Protein AF-A0A8J1TJJ0-F1 (afdb_monomer_lite)

pLDDT: mean 78.02, std 20.29, range [25.89, 98.62]

Secondary structure (DSSP, 8-state):
---------------S---HHHHHHHHHHHHHHHHHH----S-SHHHHHHHHHHHTTT--TTHHHHHHHHHHHHTTTTSTTTT-TT---GGGT--HHHHHHTT-TTT-TTHHHHHHHHHHHH---GGG--SGGGGSHHHHHHHHHHHHHTSSSPPPPTT-HHHHHHHHHHHTSTTTSS--HHHHHHHHHS------SS-EEEEE-STT--EEEEE----TT-EEEEEEEGGGTEEEEEEEPP-TTS---SEEEEEEEETTEEEEEESSEEEETTTEEEESSSEEEE-SSEEEEE-SSEEEEEETTTEEEEEEEETTEEEEEEE----S--BSTT-STTSS-SEEEE-SSSEEEEE-TTS-EEEEEEEEPTTS-EEEE--THHHHTT------TTGGGS--

Radius of gyration: 28.46 Å; chains: 1; bounding box: 64×55×102 Å

Structure (mmCIF, N/CA/C/O backbone):
data_AF-A0A8J1TJJ0-F1
#
_entry.id   AF-A0A8J1TJJ0-F1
#
loop_
_atom_site.group_PDB
_atom_site.id
_atom_site.type_symbol
_atom_site.label_atom_id
_atom_site.label_alt_id
_atom_site.label_comp_id
_atom_site.label_asym_id
_atom_site.label_entity_id
_atom_site.label_seq_id
_atom_site.pdbx_PDB_ins_code
_atom_site.Cartn_x
_atom_site.Cartn_y
_atom_site.Cartn_z
_atom_site.occupancy
_atom_site.B_iso_or_equiv
_atom_site.auth_seq_id
_atom_site.auth_comp_id
_atom_site.auth_asym_id
_atom_site.auth_atom_id
_atom_site.pdbx_PDB_model_num
ATOM 1 N N . ARG A 1 1 ? -25.567 -32.190 -68.692 1.00 43.31 1 ARG A N 1
ATOM 2 C CA . ARG A 1 1 ? -25.270 -33.454 -67.970 1.00 43.31 1 ARG A CA 1
ATOM 3 C C . ARG A 1 1 ? -23.900 -33.253 -67.321 1.00 43.31 1 ARG A C 1
ATOM 5 O O . ARG A 1 1 ? -22.945 -33.213 -68.069 1.00 43.31 1 ARG A O 1
ATOM 12 N N . ASN A 1 2 ? -23.691 -32.951 -66.042 1.00 40.91 2 ASN A N 1
ATOM 13 C CA . ASN A 1 2 ? -24.488 -33.032 -64.820 1.00 40.91 2 ASN A CA 1
ATOM 14 C C . ASN A 1 2 ? -24.107 -31.833 -63.928 1.00 40.91 2 ASN A C 1
ATOM 16 O O . ASN A 1 2 ? -22.925 -31.632 -63.678 1.00 40.91 2 ASN A O 1
ATOM 20 N N . TYR A 1 3 ? -25.085 -31.059 -63.454 1.00 39.91 3 TYR A N 1
ATOM 21 C CA . TYR A 1 3 ? -24.884 -30.082 -62.379 1.00 39.91 3 TYR A CA 1
ATOM 22 C C . TYR A 1 3 ? -25.329 -30.736 -61.069 1.00 39.91 3 TYR A C 1
ATOM 24 O O . TYR A 1 3 ? -26.477 -31.164 -60.951 1.00 39.91 3 TYR A O 1
ATOM 32 N N . ILE A 1 4 ? -24.414 -30.848 -60.107 1.00 48.34 4 ILE A N 1
ATOM 33 C CA . ILE A 1 4 ? -24.709 -31.323 -58.752 1.00 48.34 4 ILE A CA 1
ATOM 34 C C . ILE A 1 4 ? -25.354 -30.160 -57.992 1.00 48.34 4 ILE A C 1
ATOM 36 O O . ILE A 1 4 ? -24.719 -29.142 -57.731 1.00 48.34 4 ILE A O 1
ATOM 40 N N . SER A 1 5 ? -26.638 -30.308 -57.669 1.00 48.97 5 SER A N 1
ATOM 41 C CA . SER A 1 5 ? -27.381 -29.402 -56.793 1.00 48.97 5 SER A CA 1
ATOM 42 C C . SER A 1 5 ? -27.066 -29.748 -55.336 1.00 48.97 5 SER A C 1
ATOM 44 O O . SER A 1 5 ? -27.454 -30.809 -54.848 1.00 48.97 5 SER A O 1
ATOM 46 N N . LEU A 1 6 ? -26.355 -28.861 -54.637 1.00 42.78 6 LEU A N 1
ATOM 47 C CA . LEU A 1 6 ? -26.201 -28.925 -53.185 1.00 42.78 6 LEU A CA 1
ATOM 48 C C . LEU A 1 6 ? -27.447 -28.307 -52.538 1.00 42.78 6 LEU A C 1
ATOM 50 O O . LEU A 1 6 ? -27.700 -27.111 -52.676 1.00 42.78 6 LEU A O 1
ATOM 54 N N . LYS A 1 7 ? -28.242 -29.125 -51.839 1.00 40.91 7 LYS A N 1
ATOM 55 C CA . LYS A 1 7 ? -29.312 -28.623 -50.966 1.00 40.91 7 LYS A CA 1
ATOM 56 C C . LYS A 1 7 ? -28.697 -28.029 -49.689 1.00 40.91 7 LYS A C 1
ATOM 58 O O . LYS A 1 7 ? -27.753 -28.614 -49.159 1.00 40.91 7 LYS A O 1
ATOM 63 N N . PRO A 1 8 ? -29.237 -26.921 -49.156 1.00 46.03 8 PRO A N 1
ATOM 64 C CA . PRO A 1 8 ? -28.744 -26.339 -47.916 1.00 46.03 8 PRO A CA 1
ATOM 65 C C . PRO A 1 8 ? -29.084 -27.245 -46.726 1.00 46.03 8 PRO A C 1
ATOM 67 O O . PRO A 1 8 ? -30.235 -27.641 -46.529 1.00 46.03 8 PRO A O 1
ATOM 70 N N . TYR A 1 9 ? -28.065 -27.559 -45.929 1.00 39.03 9 TYR A N 1
ATOM 71 C CA . TYR A 1 9 ? -28.192 -28.258 -44.656 1.00 39.03 9 TYR A CA 1
ATOM 72 C C . TYR A 1 9 ? -28.820 -27.295 -43.638 1.00 39.03 9 TYR A C 1
ATOM 74 O O . TYR A 1 9 ? -28.188 -26.330 -43.211 1.00 39.03 9 TYR A O 1
ATOM 82 N N . LYS A 1 10 ? -30.090 -27.515 -43.279 1.00 42.19 10 LYS A N 1
ATOM 83 C CA . LYS A 1 10 ? -30.733 -26.809 -42.163 1.00 42.19 10 LYS A CA 1
ATOM 84 C C . LYS A 1 10 ? -30.120 -27.321 -40.858 1.00 42.19 10 LYS A C 1
ATOM 86 O O . LYS A 1 10 ? -30.461 -28.412 -40.411 1.00 42.19 10 LYS A O 1
ATOM 91 N N . SER A 1 11 ? -29.244 -26.536 -40.235 1.00 40.97 11 SER A N 1
ATOM 92 C CA . SER A 1 11 ? -28.870 -26.729 -38.834 1.00 40.97 11 SER A CA 1
ATOM 93 C C . SER A 1 11 ? -30.056 -26.332 -37.953 1.00 40.97 11 SER A C 1
ATOM 95 O O . SER A 1 11 ? -30.280 -25.167 -37.633 1.00 40.97 11 SER A O 1
ATOM 97 N N . GLN A 1 12 ? -30.875 -27.319 -37.602 1.00 41.34 12 GLN A N 1
ATOM 98 C CA . GLN A 1 12 ? -31.901 -27.162 -36.584 1.00 41.34 12 GLN A CA 1
ATOM 99 C C . GLN A 1 12 ? -31.193 -27.080 -35.227 1.00 41.34 12 GLN A C 1
ATOM 101 O O . GLN A 1 12 ? -30.519 -28.013 -34.794 1.00 41.34 12 GLN A O 1
ATOM 106 N N . VAL A 1 13 ? -31.282 -25.906 -34.613 1.00 43.47 13 VAL A N 1
ATOM 107 C CA . VAL A 1 13 ? -30.696 -25.568 -33.319 1.00 43.47 13 VAL A CA 1
ATOM 108 C C . VAL A 1 13 ? -31.354 -26.427 -32.231 1.00 43.47 13 VAL A C 1
ATOM 110 O O . VAL A 1 13 ? -32.462 -26.139 -31.793 1.00 43.47 13 VAL A O 1
ATOM 113 N N . TYR A 1 14 ? -30.669 -27.482 -31.788 1.00 43.66 14 TYR A N 1
ATOM 114 C CA . TYR A 1 14 ? -30.960 -28.176 -30.531 1.00 43.66 14 TYR A CA 1
ATOM 115 C C . TYR A 1 14 ? -30.336 -27.371 -29.378 1.00 43.66 14 TYR A C 1
ATOM 117 O O . TYR A 1 14 ? -29.226 -27.649 -28.938 1.00 43.66 14 TYR A O 1
ATOM 125 N N . MET A 1 15 ? -31.032 -26.329 -28.920 1.00 43.09 15 MET A N 1
ATOM 126 C CA . MET A 1 15 ? -30.717 -25.591 -27.681 1.00 43.09 15 MET A CA 1
ATOM 127 C C . MET A 1 15 ? -31.935 -25.546 -26.754 1.00 43.09 15 MET A C 1
ATOM 129 O O . MET A 1 15 ? -32.191 -24.557 -26.078 1.00 43.09 15 MET A O 1
ATOM 133 N N . GLU A 1 16 ? -32.696 -26.633 -26.689 1.00 52.44 16 GLU A N 1
ATOM 134 C CA . GLU A 1 16 ? -33.687 -26.815 -25.637 1.00 52.44 16 GLU A CA 1
ATOM 135 C C . GLU A 1 16 ? -33.454 -28.171 -24.987 1.00 52.44 16 GLU A C 1
ATOM 137 O O . GLU A 1 16 ? -33.302 -29.174 -25.675 1.00 52.44 16 GLU A O 1
ATOM 142 N N . GLN A 1 17 ? -33.442 -28.175 -23.652 1.00 56.31 17 GLN A N 1
ATOM 143 C CA . GLN A 1 17 ? -33.187 -29.314 -22.759 1.00 56.31 17 GLN A CA 1
ATOM 144 C C . GLN A 1 17 ? -31.724 -29.545 -22.361 1.00 56.31 17 GLN A C 1
ATOM 146 O O . GLN A 1 17 ? -31.230 -30.667 -22.332 1.00 56.31 17 GLN A O 1
ATOM 151 N N . VAL A 1 18 ? -31.054 -28.489 -21.891 1.00 55.97 18 VAL A N 1
ATOM 152 C CA . VAL A 1 18 ? -30.086 -28.696 -20.802 1.00 55.97 18 VAL A CA 1
ATOM 153 C C . VAL A 1 18 ? -30.907 -29.090 -19.563 1.00 55.97 18 VAL A C 1
ATOM 155 O O . VAL A 1 18 ? -31.739 -28.278 -19.140 1.00 55.97 18 VAL A O 1
ATOM 158 N N . PRO A 1 19 ? -30.744 -30.305 -19.000 1.00 76.06 19 PRO A N 1
ATOM 159 C CA . PRO A 1 19 ? -31.540 -30.766 -17.866 1.00 76.06 19 PRO A CA 1
ATOM 160 C C . PRO A 1 19 ? -31.446 -29.771 -16.711 1.00 76.06 19 PRO A C 1
ATOM 162 O O . PRO A 1 19 ? -30.372 -29.231 -16.446 1.00 76.06 19 PRO A O 1
ATOM 165 N N . ILE A 1 20 ? -32.552 -29.547 -15.997 1.00 75.81 20 ILE A N 1
ATOM 166 C CA . ILE A 1 20 ? -32.612 -28.633 -14.841 1.00 75.81 20 ILE A CA 1
ATOM 167 C C . ILE A 1 20 ? -31.473 -28.927 -13.847 1.00 75.81 20 ILE A C 1
ATOM 169 O O . ILE A 1 20 ? -30.855 -27.996 -13.337 1.00 75.81 20 ILE A O 1
ATOM 173 N N . MET A 1 21 ? -31.094 -30.201 -13.679 1.00 66.50 21 MET A N 1
ATOM 174 C CA . MET A 1 21 ? -29.940 -30.605 -12.868 1.00 66.50 21 MET A CA 1
ATOM 175 C C . MET A 1 21 ? -28.608 -29.991 -13.313 1.00 66.50 21 MET A C 1
ATOM 177 O O . MET A 1 21 ? -27.824 -29.601 -12.459 1.00 66.50 21 MET A O 1
ATOM 181 N N . VAL A 1 22 ? -28.343 -29.854 -14.614 1.00 74.00 22 VAL A N 1
ATOM 182 C CA . VAL A 1 22 ? -27.086 -29.271 -15.119 1.00 74.00 22 VAL A CA 1
ATOM 183 C C . VAL A 1 22 ? -27.055 -27.759 -14.882 1.00 74.00 22 VAL A C 1
ATOM 185 O O . VAL A 1 22 ? -26.010 -27.217 -14.534 1.00 74.00 22 VAL A O 1
ATOM 188 N N . LYS A 1 23 ? -28.204 -27.074 -14.977 1.00 72.38 23 LYS A N 1
ATOM 189 C CA . LYS A 1 23 ? -28.309 -25.652 -14.602 1.00 72.38 23 LYS A CA 1
ATOM 190 C C . LYS A 1 23 ? -28.116 -25.452 -13.097 1.00 72.38 23 LYS A C 1
ATOM 192 O O . LYS A 1 23 ? -27.372 -24.559 -12.706 1.00 72.38 23 LYS A O 1
ATOM 197 N N . CYS A 1 24 ? -28.721 -26.297 -12.262 1.00 74.75 24 CYS A N 1
ATOM 198 C CA . CYS A 1 24 ? -28.512 -26.265 -10.813 1.00 74.75 24 CYS A CA 1
ATOM 199 C C . CYS A 1 24 ? -27.052 -26.561 -10.444 1.00 74.75 24 CYS A C 1
ATOM 201 O O . CYS A 1 24 ? -26.497 -25.862 -9.603 1.00 74.75 24 CYS A O 1
ATOM 203 N N . LEU A 1 25 ? -26.412 -27.528 -11.110 1.00 77.88 25 LEU A N 1
ATOM 204 C CA . LEU A 1 25 ? -25.005 -27.864 -10.893 1.00 77.88 25 LEU A CA 1
ATOM 205 C C . LEU A 1 25 ? -24.079 -26.712 -11.298 1.00 77.88 25 LEU A C 1
ATOM 207 O O . LEU A 1 25 ? -23.150 -26.409 -10.563 1.00 77.88 25 LEU A O 1
ATOM 211 N N . LEU A 1 26 ? -24.348 -26.037 -12.421 1.00 73.44 26 LEU A N 1
ATOM 212 C CA . LEU A 1 26 ? -23.575 -24.871 -12.864 1.00 73.44 26 LEU A CA 1
ATOM 213 C C . LEU A 1 26 ? -23.753 -23.669 -11.934 1.00 73.44 26 LEU A C 1
ATOM 215 O O . LEU A 1 26 ? -22.772 -23.004 -11.626 1.00 73.44 26 LEU A O 1
ATOM 219 N N . ILE A 1 27 ? -24.968 -23.412 -11.439 1.00 77.06 27 ILE A N 1
ATOM 220 C CA . ILE A 1 27 ? -25.207 -22.360 -10.440 1.00 77.06 27 ILE A CA 1
ATOM 221 C C . ILE A 1 27 ? -24.474 -22.698 -9.139 1.00 77.06 27 ILE A C 1
ATOM 223 O O . ILE A 1 27 ? -23.805 -21.836 -8.579 1.00 77.06 27 ILE A O 1
ATOM 227 N N . PHE A 1 28 ? -24.535 -23.952 -8.687 1.00 76.56 28 PHE A N 1
ATOM 228 C CA . PHE A 1 28 ? -23.836 -24.400 -7.484 1.00 76.56 28 PHE A CA 1
ATOM 229 C C . PHE A 1 28 ? -22.310 -24.337 -7.652 1.00 76.56 28 PHE A C 1
ATOM 231 O O . PHE A 1 28 ? -21.623 -23.873 -6.748 1.00 76.56 28 PHE A O 1
ATOM 238 N N . LEU A 1 29 ? -21.777 -24.699 -8.828 1.00 68.31 29 LEU A N 1
ATOM 239 C CA . LEU A 1 29 ? -20.357 -24.531 -9.154 1.00 68.31 29 LEU A CA 1
ATOM 240 C C . LEU A 1 29 ? -19.959 -23.056 -9.207 1.00 68.31 29 LEU A C 1
ATOM 242 O O . LEU A 1 29 ? -18.915 -22.711 -8.677 1.00 68.31 29 LEU A O 1
ATOM 246 N N . CYS A 1 30 ? -20.769 -22.177 -9.805 1.00 60.84 30 CYS A N 1
ATOM 247 C CA . CYS A 1 30 ? -20.504 -20.739 -9.807 1.00 60.84 30 CYS A CA 1
ATOM 248 C C . CYS A 1 30 ? -20.507 -20.170 -8.386 1.00 60.84 30 CYS A C 1
ATOM 250 O O . CYS A 1 30 ? -19.626 -19.384 -8.065 1.00 60.84 30 CYS A O 1
ATOM 252 N N . VAL A 1 31 ? -21.427 -20.607 -7.520 1.00 62.69 31 VAL A N 1
ATOM 253 C CA . VAL A 1 31 ? -21.453 -20.216 -6.103 1.00 62.69 31 VAL A CA 1
ATOM 254 C C . VAL A 1 31 ? -20.215 -20.741 -5.369 1.00 62.69 31 VAL A C 1
ATOM 256 O O . VAL A 1 31 ? -19.571 -19.968 -4.670 1.00 62.69 31 VAL A O 1
ATOM 259 N N . ILE A 1 32 ? -19.808 -21.999 -5.573 1.00 58.75 32 ILE A N 1
ATOM 260 C CA . ILE A 1 32 ? -18.584 -22.554 -4.966 1.00 58.75 32 ILE A CA 1
ATOM 261 C C . ILE A 1 32 ? -17.325 -21.847 -5.485 1.00 58.75 32 ILE A C 1
ATOM 263 O O . ILE A 1 32 ? -16.459 -21.506 -4.686 1.00 58.75 32 ILE A O 1
ATOM 267 N N . ILE A 1 33 ? -17.225 -21.574 -6.788 1.00 53.56 33 ILE A N 1
ATOM 268 C CA . ILE A 1 33 ? -16.094 -20.848 -7.387 1.00 53.56 33 ILE A CA 1
ATOM 269 C C . ILE A 1 33 ? -16.061 -19.400 -6.881 1.00 53.56 33 ILE A C 1
ATOM 271 O O . ILE A 1 33 ? -14.983 -18.889 -6.598 1.00 53.56 33 ILE A O 1
ATOM 275 N N . SER A 1 34 ? -17.213 -18.746 -6.702 1.00 51.06 34 SER A N 1
ATOM 276 C CA . SER A 1 34 ? -17.289 -17.422 -6.073 1.00 51.06 34 SER A CA 1
ATOM 277 C C . SER A 1 34 ? -16.886 -17.450 -4.596 1.00 51.06 34 SER A C 1
ATOM 279 O O . SER A 1 34 ? -16.220 -16.525 -4.151 1.00 51.06 34 SER A O 1
ATOM 281 N N . ILE A 1 35 ? -17.215 -18.514 -3.856 1.00 49.69 35 ILE A N 1
ATOM 282 C CA . ILE A 1 35 ? -16.801 -18.690 -2.454 1.00 49.69 35 ILE A CA 1
ATOM 283 C C . ILE A 1 35 ? -15.297 -19.013 -2.350 1.00 49.69 35 ILE A C 1
ATOM 285 O O . ILE A 1 35 ? -14.639 -18.558 -1.421 1.00 49.69 35 ILE A O 1
ATOM 289 N N . GLN A 1 36 ? -14.721 -19.753 -3.305 1.00 42.53 36 GLN A N 1
ATOM 290 C CA . GLN A 1 36 ? -13.289 -20.093 -3.328 1.00 42.53 36 GLN A CA 1
ATOM 291 C C . GLN A 1 36 ? -12.394 -18.980 -3.904 1.00 42.53 36 GLN A C 1
ATOM 293 O O . GLN A 1 36 ? -11.197 -18.954 -3.619 1.00 42.53 36 GLN A O 1
ATOM 298 N N . ALA A 1 37 ? -12.947 -18.054 -4.695 1.00 40.50 37 ALA A N 1
ATOM 299 C CA . ALA A 1 37 ? -12.219 -16.902 -5.237 1.00 40.50 37 ALA A CA 1
ATOM 300 C C . ALA A 1 37 ? -11.942 -15.808 -4.188 1.00 40.50 37 ALA A C 1
ATOM 302 O O . ALA A 1 37 ? -11.009 -15.026 -4.365 1.00 40.50 37 ALA A O 1
ATOM 303 N N . ASP A 1 38 ? -12.670 -15.805 -3.069 1.00 42.97 38 ASP A N 1
ATOM 304 C CA . ASP A 1 38 ? -12.384 -14.982 -1.891 1.00 42.97 38 ASP A CA 1
ATOM 305 C C . ASP A 1 38 ? -11.361 -15.662 -0.973 1.00 42.97 38 ASP A C 1
ATOM 307 O O . ASP A 1 38 ? -11.472 -15.661 0.254 1.00 42.97 38 ASP A O 1
ATOM 311 N N . ASN A 1 39 ? -10.269 -16.160 -1.560 1.00 41.22 39 ASN A N 1
ATOM 312 C CA . ASN A 1 39 ? -9.010 -16.269 -0.829 1.00 41.22 39 ASN A CA 1
ATOM 313 C C . ASN A 1 39 ? -8.481 -14.834 -0.639 1.00 41.22 39 ASN A C 1
ATOM 315 O O . ASN A 1 39 ? -7.517 -14.391 -1.267 1.00 41.22 39 ASN A O 1
ATOM 319 N N . HIS A 1 40 ? -9.239 -14.049 0.135 1.00 53.06 40 HIS A N 1
ATOM 320 C CA . HIS A 1 40 ? -9.017 -12.643 0.392 1.00 53.06 40 HIS A CA 1
ATOM 321 C C . HIS A 1 40 ? -7.621 -12.521 0.977 1.00 53.06 40 HIS A C 1
ATOM 323 O O . HIS A 1 40 ? -7.355 -12.949 2.098 1.00 53.06 40 HIS A O 1
ATOM 329 N N . GLN A 1 41 ? -6.715 -11.936 0.199 1.00 62.88 41 GLN A N 1
ATOM 330 C CA . GLN A 1 41 ? -5.416 -11.518 0.692 1.00 62.88 41 GLN A CA 1
ATOM 331 C C . GLN A 1 41 ? -5.657 -10.754 2.009 1.00 62.88 41 GLN A C 1
ATOM 333 O O . GLN A 1 41 ? -6.299 -9.710 1.998 1.00 62.88 41 GLN A O 1
ATOM 338 N N . LYS A 1 42 ? -5.207 -11.288 3.154 1.00 81.75 42 LYS A N 1
ATOM 339 C CA . LYS A 1 42 ? -5.399 -10.675 4.489 1.00 81.75 42 LYS A CA 1
ATOM 340 C C . LYS A 1 42 ? -4.469 -9.471 4.730 1.00 81.75 42 LYS A C 1
ATOM 342 O O . LYS A 1 42 ? -4.330 -8.989 5.847 1.00 81.75 42 LYS A O 1
ATOM 347 N N . LYS A 1 43 ? -3.752 -9.007 3.707 1.00 88.94 43 LYS A N 1
ATOM 348 C CA . LYS A 1 43 ? -2.675 -8.019 3.825 1.00 88.94 43 LYS A CA 1
ATOM 349 C C . LYS A 1 43 ? -2.571 -7.137 2.591 1.00 88.94 43 LYS A C 1
ATOM 351 O O . LYS A 1 43 ? -3.044 -7.483 1.513 1.00 88.94 43 LYS A O 1
ATOM 356 N N . GLY A 1 44 ? -1.899 -6.011 2.752 1.00 84.50 44 GLY A N 1
ATOM 357 C CA . GLY A 1 44 ? -1.661 -5.018 1.722 1.00 84.50 44 GLY A CA 1
ATOM 358 C C . GLY A 1 44 ? -2.568 -3.798 1.855 1.00 84.50 44 GLY A C 1
ATOM 359 O O . GLY A 1 44 ? -3.613 -3.793 2.506 1.00 84.50 44 GLY A O 1
ATOM 360 N N . ARG A 1 45 ? -2.157 -2.723 1.185 1.00 84.50 45 ARG A N 1
ATOM 361 C CA . ARG A 1 45 ? -2.806 -1.412 1.274 1.00 84.50 45 ARG A CA 1
ATOM 362 C C . ARG A 1 45 ? -4.278 -1.432 0.858 1.00 84.50 45 ARG A C 1
ATOM 364 O O . ARG A 1 45 ? -5.094 -0.803 1.519 1.00 84.50 45 ARG A O 1
ATOM 371 N N . THR A 1 46 ? -4.635 -2.157 -0.203 1.00 82.69 46 THR A N 1
ATOM 372 C CA . THR A 1 46 ? -6.031 -2.252 -0.668 1.00 82.69 46 THR A CA 1
ATOM 373 C C . THR A 1 46 ? -6.943 -2.895 0.374 1.00 82.69 46 THR A C 1
ATOM 375 O O . THR A 1 46 ? -8.100 -2.505 0.496 1.00 82.69 46 THR A O 1
ATOM 378 N N . VAL A 1 47 ? -6.428 -3.858 1.138 1.00 86.50 47 VAL A N 1
ATOM 379 C CA . VAL A 1 47 ? -7.167 -4.536 2.210 1.00 86.50 47 VAL A CA 1
ATOM 380 C C . VAL A 1 47 ? -7.415 -3.572 3.361 1.00 86.50 47 VAL A C 1
ATOM 382 O O . VAL A 1 47 ? -8.551 -3.432 3.804 1.00 86.50 47 VAL A O 1
ATOM 385 N N . VAL A 1 48 ? -6.382 -2.825 3.761 1.00 92.81 48 VAL A N 1
ATOM 386 C CA . VAL A 1 48 ? -6.492 -1.747 4.755 1.00 92.81 48 VAL A CA 1
ATOM 387 C C . VAL A 1 48 ? -7.489 -0.681 4.312 1.00 92.81 48 VAL A C 1
ATOM 389 O O . VAL A 1 48 ? -8.362 -0.304 5.086 1.00 92.81 48 VAL A O 1
ATOM 392 N N . ASP A 1 49 ? -7.414 -0.231 3.060 1.00 88.00 49 ASP A N 1
ATOM 393 C CA . ASP A 1 49 ? -8.326 0.782 2.524 1.00 88.00 49 ASP A CA 1
ATOM 394 C C . ASP A 1 49 ? -9.783 0.292 2.529 1.00 88.00 49 ASP A C 1
ATOM 396 O O . ASP A 1 49 ? -10.673 1.043 2.923 1.00 88.00 49 ASP A O 1
ATOM 400 N N . LYS A 1 50 ? -10.032 -0.978 2.179 1.00 89.69 50 LYS A N 1
ATOM 401 C CA . LYS A 1 50 ? -11.366 -1.594 2.272 1.00 89.69 50 LYS A CA 1
ATOM 402 C C . LYS A 1 50 ? -11.849 -1.726 3.718 1.00 89.69 50 LYS A C 1
ATOM 404 O O . LYS A 1 50 ? -13.008 -1.418 3.986 1.00 89.69 50 LYS A O 1
ATOM 409 N N . ALA A 1 51 ? -10.988 -2.156 4.641 1.00 96.06 51 ALA A N 1
ATOM 410 C CA . ALA A 1 51 ? -11.328 -2.264 6.060 1.00 96.06 51 ALA A CA 1
ATOM 411 C C . ALA A 1 51 ? -11.697 -0.892 6.645 1.00 96.06 51 ALA A C 1
ATOM 413 O O . ALA A 1 51 ? -12.720 -0.760 7.312 1.00 96.06 51 ALA A O 1
ATOM 414 N N . LEU A 1 52 ? -10.926 0.147 6.316 1.00 96.44 52 LEU A N 1
ATOM 415 C CA . LEU A 1 52 ? -11.178 1.519 6.753 1.00 96.44 52 LEU A CA 1
ATOM 416 C C . LEU A 1 52 ? -12.402 2.159 6.083 1.00 96.44 52 LEU A C 1
ATOM 418 O O . LEU A 1 52 ? -13.080 2.969 6.706 1.00 96.44 52 LEU A O 1
ATOM 422 N N . GLU A 1 53 ? -12.703 1.813 4.831 1.00 94.31 53 GLU A N 1
ATOM 423 C CA . GLU A 1 53 ? -13.947 2.221 4.163 1.00 94.31 53 GLU A CA 1
ATOM 424 C C . GLU A 1 53 ? -15.175 1.526 4.755 1.00 94.31 53 GLU A C 1
ATOM 426 O O . GLU A 1 53 ? -16.253 2.104 4.839 1.00 94.31 53 GLU A O 1
ATOM 431 N N . LYS A 1 54 ? -15.031 0.275 5.194 1.00 96.31 54 LYS A N 1
ATOM 432 C CA . LYS A 1 54 ? -16.092 -0.390 5.944 1.00 96.31 54 LYS A CA 1
ATOM 433 C C . LYS A 1 54 ? -16.268 0.290 7.302 1.00 96.31 54 LYS A C 1
ATOM 435 O O . LYS A 1 54 ? -17.396 0.626 7.640 1.00 96.31 54 LYS A O 1
ATOM 440 N N . LEU A 1 55 ? -15.170 0.549 8.019 1.00 97.19 55 LEU A N 1
ATOM 441 C CA . LEU A 1 55 ? -15.148 1.162 9.351 1.00 97.19 55 LEU A CA 1
ATOM 442 C C . LEU A 1 55 ? -15.756 2.570 9.381 1.00 97.19 55 LEU A C 1
ATOM 444 O O . LEU A 1 55 ? -16.415 2.905 10.365 1.00 97.19 55 LEU A O 1
ATOM 448 N N . SER A 1 56 ? -15.606 3.365 8.316 1.00 95.19 56 SER A N 1
ATOM 449 C CA . SER A 1 56 ? -16.149 4.732 8.252 1.00 95.19 56 SER A CA 1
ATOM 450 C C . SER A 1 56 ? -17.672 4.799 8.388 1.00 95.19 56 SER A C 1
ATOM 452 O O . SER A 1 56 ? -18.199 5.838 8.774 1.00 95.19 56 SER A O 1
ATOM 454 N N . LYS A 1 57 ? -18.395 3.695 8.150 1.00 94.88 57 LYS A N 1
ATOM 455 C CA . LYS A 1 57 ? -19.838 3.610 8.438 1.00 94.88 57 LYS A CA 1
ATOM 456 C C . LYS A 1 57 ? -20.141 3.684 9.938 1.00 94.88 57 LYS A C 1
ATOM 458 O O . LYS A 1 57 ? -21.207 4.150 10.327 1.00 94.88 57 LYS A O 1
ATOM 463 N N . TYR A 1 58 ? -19.215 3.218 10.775 1.00 95.25 58 TYR A N 1
ATOM 464 C CA . TYR A 1 58 ? -19.295 3.296 12.233 1.00 95.25 58 TYR A CA 1
ATOM 465 C C . TYR A 1 58 ? -18.706 4.605 12.762 1.00 95.25 58 TYR A C 1
ATOM 467 O O . TYR A 1 58 ? -19.346 5.272 13.581 1.00 95.25 58 TYR A O 1
ATOM 475 N N . ASP A 1 59 ? -17.512 4.970 12.299 1.00 93.00 59 ASP A N 1
ATOM 476 C CA . ASP A 1 59 ? -16.816 6.197 12.681 1.00 93.00 59 ASP A CA 1
ATOM 477 C C . ASP A 1 59 ? -15.799 6.579 11.601 1.00 93.00 59 ASP A C 1
ATOM 479 O O . ASP A 1 59 ? -14.869 5.823 11.315 1.00 93.00 59 ASP A O 1
ATOM 483 N N . ASP A 1 60 ? -15.985 7.744 10.992 1.00 91.31 60 ASP A N 1
ATOM 484 C CA . ASP A 1 60 ? -15.146 8.261 9.913 1.00 91.31 60 ASP A CA 1
ATOM 485 C C . ASP A 1 60 ? -13.918 9.035 10.418 1.00 91.31 60 ASP A C 1
ATOM 487 O O . ASP A 1 60 ? -13.002 9.321 9.640 1.00 91.31 60 ASP A O 1
ATOM 491 N N . LYS A 1 61 ? -13.847 9.330 11.722 1.00 93.44 61 LYS A N 1
ATOM 492 C CA . LYS A 1 61 ? -12.760 10.116 12.311 1.00 93.44 61 LYS A CA 1
ATOM 493 C C . LYS A 1 61 ? -11.440 9.352 12.349 1.00 93.44 61 LYS A C 1
ATOM 495 O O . LYS A 1 61 ? -11.365 8.203 12.781 1.00 93.44 61 LYS A O 1
ATOM 500 N N . GLY A 1 62 ? -10.360 10.048 11.988 1.00 90.56 62 GLY A N 1
ATOM 501 C CA . GLY A 1 62 ? -8.993 9.543 12.131 1.00 90.56 62 GLY A CA 1
ATOM 502 C C . GLY A 1 62 ? -8.635 8.421 11.159 1.00 90.56 62 GLY A C 1
ATOM 503 O O . GLY A 1 62 ? -7.683 7.679 11.407 1.00 90.56 62 GLY A O 1
ATOM 504 N N . LYS A 1 63 ? -9.363 8.290 10.044 1.00 94.81 63 LYS A N 1
ATOM 505 C CA . LYS A 1 63 ? -9.119 7.268 9.018 1.00 94.81 63 LYS A CA 1
ATOM 506 C C . LYS A 1 63 ? -7.676 7.303 8.519 1.00 94.81 63 LYS A C 1
ATOM 508 O O . LYS A 1 63 ? -7.034 6.256 8.401 1.00 94.81 63 LYS A O 1
ATOM 513 N N . LYS A 1 64 ? -7.136 8.500 8.260 1.00 93.81 64 LYS A N 1
ATOM 514 C CA . LYS A 1 64 ? -5.738 8.648 7.827 1.00 93.81 64 LYS A CA 1
ATOM 515 C C . LYS A 1 64 ? -4.744 8.243 8.917 1.00 93.81 64 LYS A C 1
ATOM 517 O O . LYS A 1 64 ? -3.754 7.584 8.607 1.00 93.81 64 LYS A O 1
ATOM 522 N N . PHE A 1 65 ? -5.034 8.558 10.178 1.00 97.50 65 PHE A N 1
ATOM 523 C CA . PHE A 1 65 ? -4.190 8.150 11.300 1.00 97.50 65 PHE A CA 1
ATOM 524 C C . PHE A 1 65 ? -4.176 6.625 11.471 1.00 97.50 65 PHE A C 1
ATOM 526 O O . PHE A 1 65 ? -3.102 6.030 11.503 1.00 97.50 65 PHE A O 1
ATOM 533 N N . LEU A 1 66 ? -5.340 5.965 11.443 1.00 98.00 66 LEU A N 1
ATOM 534 C CA . LEU A 1 66 ? -5.426 4.500 11.459 1.00 98.00 66 LEU A CA 1
ATOM 535 C C . LEU A 1 66 ? -4.662 3.863 10.294 1.00 98.00 66 LEU A C 1
ATOM 537 O O . LEU A 1 66 ? -3.971 2.864 10.483 1.00 98.00 66 LEU A O 1
ATOM 541 N N . LYS A 1 67 ? -4.734 4.444 9.093 1.00 96.56 67 LYS A N 1
ATOM 542 C CA . LYS A 1 67 ? -3.943 3.972 7.949 1.00 96.56 67 LYS A CA 1
ATOM 543 C C . LYS A 1 67 ? -2.437 4.089 8.198 1.00 96.56 67 LYS A C 1
ATOM 545 O O . LYS A 1 67 ? -1.687 3.194 7.806 1.00 96.56 67 LYS A O 1
ATOM 550 N N . ASN A 1 68 ? -1.993 5.170 8.835 1.00 96.69 68 ASN A N 1
ATOM 551 C CA . ASN A 1 68 ? -0.591 5.350 9.204 1.00 96.69 68 ASN A CA 1
ATOM 552 C C . ASN A 1 68 ? -0.153 4.333 10.263 1.00 96.69 68 ASN A C 1
ATOM 554 O O . ASN A 1 68 ? 0.917 3.754 10.102 1.00 96.69 68 ASN A O 1
ATOM 558 N N . ILE A 1 69 ? -0.993 4.029 11.259 1.00 98.06 69 ILE A N 1
ATOM 559 C CA . ILE A 1 69 ? -0.725 2.965 12.242 1.00 98.06 69 ILE A CA 1
ATOM 560 C C . ILE A 1 69 ? -0.530 1.621 11.530 1.00 98.06 69 ILE A C 1
ATOM 562 O O . ILE A 1 69 ? 0.522 1.010 11.677 1.00 98.06 69 ILE A O 1
ATOM 566 N N . ALA A 1 70 ? -1.455 1.210 10.653 1.00 97.69 70 ALA A N 1
ATOM 567 C CA . ALA A 1 70 ? -1.310 -0.028 9.876 1.00 97.69 70 ALA A CA 1
ATOM 568 C C . ALA A 1 70 ? 0.005 -0.085 9.075 1.00 97.69 70 ALA A C 1
ATOM 570 O O . ALA A 1 70 ? 0.637 -1.135 8.948 1.00 97.69 70 ALA A O 1
ATOM 571 N N . LYS A 1 71 ? 0.441 1.049 8.516 1.00 94.75 71 LYS A N 1
ATOM 572 C CA . LYS A 1 71 ? 1.718 1.144 7.800 1.00 94.75 71 LYS A CA 1
ATOM 573 C C . LYS A 1 71 ? 2.911 0.964 8.739 1.00 94.75 71 LYS A C 1
ATOM 575 O O . LYS A 1 71 ? 3.858 0.260 8.391 1.00 94.75 71 LYS A O 1
ATOM 580 N N . VAL A 1 72 ? 2.883 1.641 9.883 1.00 96.00 72 VAL A N 1
ATOM 581 C CA . VAL A 1 72 ? 3.981 1.695 10.856 1.00 96.00 72 VAL A CA 1
ATOM 582 C C . VAL A 1 72 ? 4.162 0.351 11.552 1.00 96.00 72 VAL A C 1
ATOM 584 O O . VAL A 1 72 ? 5.301 -0.114 11.636 1.00 96.00 72 VAL A O 1
ATOM 587 N N . GLU A 1 73 ? 3.061 -0.264 11.981 1.00 96.31 73 GLU A N 1
ATOM 588 C CA . GLU A 1 73 ? 3.048 -1.492 12.779 1.00 96.31 73 GLU A CA 1
ATOM 589 C C . GLU A 1 73 ? 3.403 -2.730 11.957 1.00 96.31 73 GLU A C 1
ATOM 591 O O . GLU A 1 73 ? 4.200 -3.560 12.382 1.00 96.31 73 GLU A O 1
ATOM 596 N N . SER A 1 74 ? 2.858 -2.845 10.744 1.00 95.25 74 SER A N 1
ATOM 597 C CA . SER A 1 74 ? 2.904 -4.110 10.001 1.00 95.25 74 SER A CA 1
ATOM 598 C C . SER A 1 74 ? 3.165 -3.957 8.507 1.00 95.25 74 SER A C 1
ATOM 600 O O . SER A 1 74 ? 3.054 -4.925 7.753 1.00 95.25 74 SER A O 1
ATOM 602 N N . LYS A 1 75 ? 3.468 -2.744 8.025 1.00 92.44 75 LYS A N 1
ATOM 603 C CA . LYS A 1 75 ? 3.540 -2.440 6.583 1.00 92.44 75 LYS A CA 1
ATOM 604 C C . LYS A 1 75 ? 2.250 -2.863 5.863 1.00 92.44 75 LYS A C 1
ATOM 606 O O . LYS A 1 75 ? 2.303 -3.484 4.802 1.00 92.44 75 LYS A O 1
ATOM 611 N N . TYR A 1 76 ? 1.092 -2.548 6.450 1.00 92.31 76 TYR A N 1
ATOM 612 C CA . TYR A 1 76 ? -0.229 -2.992 5.985 1.00 92.31 76 TYR A CA 1
ATOM 613 C C . TYR A 1 76 ? -0.426 -4.518 6.050 1.00 92.31 76 TYR A C 1
ATOM 615 O O . TYR A 1 76 ? -1.116 -5.092 5.214 1.00 92.31 76 TYR A O 1
ATOM 623 N N . GLY A 1 77 ? 0.206 -5.189 7.008 1.00 93.75 77 GLY A N 1
ATOM 624 C CA . GLY A 1 77 ? 0.203 -6.642 7.177 1.00 93.75 77 GLY A CA 1
ATOM 625 C C . GLY A 1 77 ? 1.196 -7.396 6.292 1.00 93.75 77 GLY A C 1
ATOM 626 O O . GLY A 1 77 ? 1.111 -8.617 6.173 1.00 93.75 77 GLY A O 1
ATOM 627 N N . MET A 1 78 ? 2.100 -6.680 5.618 1.00 87.69 78 MET A N 1
ATOM 628 C CA . MET A 1 78 ? 3.126 -7.263 4.749 1.00 87.69 78 MET A CA 1
ATOM 629 C C . MET A 1 78 ? 4.404 -7.643 5.497 1.00 87.69 78 MET A C 1
ATOM 631 O O . MET A 1 78 ? 5.246 -8.326 4.918 1.00 87.69 78 MET A O 1
ATOM 635 N N . ASP A 1 79 ? 4.580 -7.190 6.739 1.00 88.06 79 ASP A N 1
ATOM 636 C CA . ASP A 1 79 ? 5.696 -7.629 7.569 1.00 88.06 79 ASP A CA 1
ATOM 637 C C . ASP A 1 79 ? 5.539 -9.115 7.916 1.00 88.06 79 ASP A C 1
ATOM 639 O O . ASP A 1 79 ? 4.448 -9.551 8.294 1.00 88.06 79 ASP A O 1
ATOM 643 N N . GLU A 1 80 ? 6.615 -9.890 7.786 1.00 87.44 80 GLU A N 1
ATOM 644 C CA . GLU A 1 80 ? 6.617 -11.336 8.045 1.00 87.44 80 GLU A CA 1
ATOM 645 C C . GLU A 1 80 ? 6.216 -11.679 9.484 1.00 87.44 80 GLU A C 1
ATOM 647 O O . GLU A 1 80 ? 5.647 -12.738 9.728 1.00 87.44 80 GLU A O 1
ATOM 652 N N . ASN A 1 81 ? 6.425 -10.746 10.419 1.00 89.19 81 ASN A N 1
ATOM 653 C CA . ASN A 1 81 ? 6.079 -10.919 11.825 1.00 89.19 81 ASN A CA 1
ATOM 654 C C . ASN A 1 81 ? 4.652 -10.465 12.170 1.00 89.19 81 ASN A C 1
ATOM 656 O O . ASN A 1 81 ? 4.273 -10.528 13.341 1.00 89.19 81 ASN A O 1
ATOM 660 N N . THR A 1 82 ? 3.857 -10.010 11.190 1.00 91.69 82 THR A N 1
ATOM 661 C CA . THR A 1 82 ? 2.475 -9.546 11.429 1.00 91.69 82 THR A CA 1
ATOM 662 C C . THR A 1 82 ? 1.607 -10.675 11.981 1.00 91.69 82 THR A C 1
ATOM 664 O O . THR A 1 82 ? 0.988 -10.519 13.031 1.00 91.69 82 THR A O 1
ATOM 667 N N . TYR A 1 83 ? 1.579 -11.800 11.262 1.00 91.12 83 TYR A N 1
ATOM 668 C CA . TYR A 1 83 ? 0.774 -12.984 11.563 1.00 91.12 83 TYR A CA 1
ATOM 669 C C . TYR A 1 83 ? 1.704 -14.083 12.064 1.00 91.12 83 TYR A C 1
ATOM 671 O O . TYR A 1 83 ? 2.062 -15.007 11.332 1.00 91.12 83 TYR A O 1
ATOM 679 N N . ARG A 1 84 ? 2.180 -13.913 13.295 1.00 92.19 84 ARG A N 1
ATOM 680 C CA . ARG A 1 84 ? 3.090 -14.857 13.944 1.00 92.19 84 ARG A CA 1
ATOM 681 C C . ARG A 1 84 ? 2.319 -15.729 14.922 1.00 92.19 84 ARG A C 1
ATOM 683 O O . ARG A 1 84 ? 1.276 -15.335 15.431 1.00 92.19 84 ARG A O 1
ATOM 690 N N . LYS A 1 85 ? 2.863 -16.914 15.183 1.00 92.81 85 LYS A N 1
ATOM 691 C CA . LYS A 1 85 ? 2.284 -17.851 16.142 1.00 92.81 85 LYS A CA 1
ATOM 692 C C . LYS A 1 85 ? 2.086 -17.162 17.501 1.00 92.81 85 LYS A C 1
ATOM 694 O O . LYS A 1 85 ? 2.975 -16.434 17.940 1.00 92.81 85 LYS A O 1
ATOM 699 N N . ASP A 1 86 ? 0.933 -17.406 18.121 1.00 93.00 86 ASP A N 1
ATOM 700 C CA . ASP A 1 86 ? 0.554 -16.904 19.448 1.00 93.00 86 ASP A CA 1
ATOM 701 C C . ASP A 1 86 ? 0.425 -15.365 19.527 1.00 93.00 86 ASP A C 1
ATOM 703 O O . ASP A 1 86 ? 0.536 -14.770 20.598 1.00 93.00 86 ASP A O 1
ATOM 707 N N . TYR A 1 87 ? 0.208 -14.693 18.388 1.00 95.19 87 TYR A N 1
ATOM 708 C CA . TYR A 1 87 ? -0.094 -13.266 18.356 1.00 95.19 87 TYR A CA 1
ATOM 709 C C . TYR A 1 87 ? -1.124 -12.924 17.281 1.00 95.19 87 TYR A C 1
ATOM 711 O O . TYR A 1 87 ? -0.845 -13.018 16.084 1.00 95.19 87 TYR A O 1
ATOM 719 N N . HIS A 1 88 ? -2.282 -12.430 17.715 1.00 96.69 88 HIS A N 1
ATOM 720 C CA . HIS A 1 88 ? -3.447 -12.282 16.844 1.00 96.69 88 HIS A CA 1
ATOM 721 C C . HIS A 1 88 ? -3.859 -10.833 16.556 1.00 96.69 88 HIS A C 1
ATOM 723 O O . HIS A 1 88 ? -4.887 -10.590 15.942 1.00 96.69 88 HIS A O 1
ATOM 729 N N . GLY A 1 89 ? -3.022 -9.843 16.882 1.00 96.19 89 GLY A N 1
ATOM 730 C CA . GLY A 1 89 ? -3.349 -8.418 16.703 1.00 96.19 89 GLY A CA 1
ATOM 731 C C . GLY A 1 89 ? -3.574 -7.932 15.261 1.00 96.19 89 GLY A C 1
ATOM 732 O O . GLY A 1 89 ? -3.915 -6.762 15.047 1.00 96.19 89 GLY A O 1
ATOM 733 N N . GLY A 1 90 ? -3.370 -8.796 14.263 1.00 97.12 90 GLY A N 1
ATOM 734 C CA . GLY A 1 90 ? -3.639 -8.523 12.852 1.00 97.12 90 GLY A CA 1
ATOM 735 C C . GLY A 1 90 ? -2.816 -7.373 12.271 1.00 97.12 90 GLY A C 1
ATOM 736 O O . GLY A 1 90 ? -1.705 -7.075 12.713 1.00 97.12 90 GLY A O 1
ATOM 737 N N . ILE A 1 91 ? -3.362 -6.695 11.259 1.00 98.00 91 ILE A N 1
ATOM 738 C CA . ILE A 1 91 ? -2.668 -5.600 10.562 1.00 98.00 91 ILE A CA 1
ATOM 739 C C . ILE A 1 91 ? -2.320 -4.443 11.509 1.00 98.00 91 ILE A C 1
ATOM 741 O O . ILE A 1 91 ? -1.265 -3.827 11.360 1.00 98.00 91 ILE A O 1
ATOM 745 N N . TRP A 1 92 ? -3.181 -4.121 12.469 1.00 98.25 92 TRP A N 1
ATOM 746 C CA . TRP A 1 92 ? -2.940 -3.001 13.378 1.00 98.25 92 TRP A CA 1
ATOM 747 C C . TRP A 1 92 ? -2.083 -3.362 14.597 1.00 98.25 92 TRP A C 1
ATOM 749 O O . TRP A 1 92 ? -1.731 -2.459 15.343 1.00 98.25 92 TRP A O 1
ATOM 759 N N . GLN A 1 93 ? -1.699 -4.635 14.764 1.00 97.50 93 GLN A N 1
ATOM 760 C CA . GLN A 1 93 ? -0.875 -5.117 15.882 1.00 97.50 93 GLN A CA 1
ATOM 761 C C . GLN A 1 93 ? -1.423 -4.673 17.253 1.00 97.50 93 GLN A C 1
ATOM 763 O O . GLN A 1 93 ? -0.685 -4.207 18.119 1.00 97.50 93 GLN A O 1
ATOM 768 N N . VAL A 1 94 ? -2.737 -4.822 17.452 1.00 97.81 94 VAL A N 1
ATOM 769 C CA . VAL A 1 94 ? -3.348 -4.663 18.779 1.00 97.81 94 VAL A CA 1
ATOM 770 C C . VAL A 1 94 ? -2.975 -5.888 19.609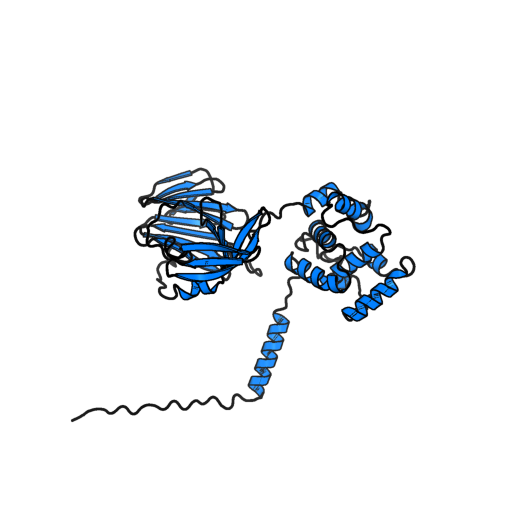 1.00 97.81 94 VAL A C 1
ATOM 772 O O . VAL A 1 94 ? -3.417 -6.997 19.308 1.00 97.81 94 VAL A O 1
ATOM 775 N N . ASP A 1 95 ? -2.131 -5.709 20.621 1.00 96.12 95 ASP A N 1
ATOM 776 C CA . ASP A 1 95 ? -1.786 -6.797 21.532 1.00 96.12 95 ASP A CA 1
ATOM 777 C C . ASP A 1 95 ? -2.988 -7.235 22.386 1.00 96.12 95 ASP A C 1
ATOM 779 O O . ASP A 1 95 ? -4.043 -6.600 22.392 1.00 96.12 95 ASP A O 1
ATOM 783 N N . GLU A 1 96 ? -2.845 -8.363 23.079 1.00 96.94 96 GLU A N 1
ATOM 784 C CA . GLU A 1 96 ? -3.929 -8.947 23.874 1.00 96.94 96 GLU A CA 1
ATOM 785 C C . GLU A 1 96 ? -4.403 -7.986 24.974 1.00 96.94 96 GLU A C 1
ATOM 787 O O . GLU A 1 96 ? -5.599 -7.807 25.175 1.00 96.94 96 GLU A O 1
ATOM 792 N N . VAL A 1 97 ? -3.475 -7.271 25.619 1.00 96.31 97 VAL A N 1
ATOM 793 C CA . VAL A 1 97 ? -3.800 -6.270 26.647 1.00 96.31 97 VAL A CA 1
ATOM 794 C C . VAL A 1 97 ? -4.615 -5.116 26.057 1.00 96.31 97 VAL A C 1
ATOM 796 O O . VAL A 1 97 ? -5.622 -4.704 26.633 1.00 96.31 97 VAL A O 1
ATOM 799 N N . GLY A 1 98 ? -4.211 -4.597 24.897 1.00 97.00 98 GLY A N 1
ATOM 800 C CA . GLY A 1 98 ? -4.942 -3.566 24.173 1.00 97.00 98 GLY A CA 1
ATOM 801 C C . GLY A 1 98 ? -6.308 -4.049 23.695 1.00 97.00 98 GLY A C 1
ATOM 802 O O . GLY A 1 98 ? -7.264 -3.278 23.724 1.00 97.00 98 GLY A O 1
ATOM 803 N N . PHE A 1 99 ? -6.432 -5.316 23.299 1.00 98.44 99 PHE A N 1
ATOM 804 C CA . PHE A 1 99 ? -7.713 -5.921 22.947 1.00 98.44 99 PHE A CA 1
ATOM 805 C C . PHE A 1 99 ? -8.648 -6.024 24.158 1.00 98.44 99 PHE A C 1
ATOM 807 O O . PHE A 1 99 ? -9.801 -5.600 24.062 1.00 98.44 99 PHE A O 1
ATOM 814 N N . GLU A 1 100 ? -8.156 -6.482 25.308 1.00 98.12 100 GLU A N 1
ATOM 815 C CA . GLU A 1 100 ? -8.935 -6.541 26.550 1.00 98.12 100 GLU A CA 1
ATOM 816 C C . GLU A 1 100 ? -9.352 -5.140 27.045 1.00 98.12 100 GLU A C 1
ATOM 818 O O . GLU A 1 100 ? -10.473 -4.966 27.526 1.00 98.12 100 GLU A O 1
ATOM 823 N N . ASP A 1 101 ? -8.544 -4.093 26.818 1.00 97.75 101 ASP A N 1
ATOM 824 C CA . ASP A 1 101 ? -8.965 -2.694 27.053 1.00 97.75 101 ASP A CA 1
ATOM 825 C C . ASP A 1 101 ? -10.183 -2.318 26.190 1.00 97.75 101 ASP A C 1
ATOM 827 O O . ASP A 1 101 ? -11.054 -1.566 26.632 1.00 97.75 101 ASP A O 1
ATOM 831 N N . THR A 1 102 ? -10.311 -2.879 24.979 1.00 98.31 102 THR A N 1
ATOM 832 C CA . THR A 1 102 ? -11.510 -2.687 24.141 1.00 98.31 102 THR A CA 1
ATOM 833 C C . THR A 1 102 ? -12.738 -3.430 24.645 1.00 98.31 102 THR A C 1
ATOM 835 O O . THR A 1 102 ? -13.811 -3.190 24.096 1.00 98.31 102 THR A O 1
ATOM 838 N N . LYS A 1 103 ? -12.586 -4.302 25.650 1.00 98.12 103 LYS A N 1
ATOM 839 C CA . LYS A 1 103 ? -13.662 -5.037 26.320 1.00 98.12 103 LYS A CA 1
ATOM 840 C C . LYS A 1 103 ? -14.017 -4.481 27.697 1.00 98.12 103 LYS A C 1
ATOM 842 O O . LYS A 1 103 ? -15.124 -4.734 28.176 1.00 98.12 103 LYS A O 1
ATOM 847 N N . ASP A 1 104 ? -13.137 -3.700 28.323 1.00 97.88 104 ASP A N 1
ATOM 848 C CA . ASP A 1 104 ? -13.328 -3.188 29.682 1.00 97.88 104 ASP A CA 1
ATOM 849 C C . ASP A 1 104 ? -14.372 -2.059 29.767 1.00 97.88 104 ASP A C 1
ATOM 851 O O . ASP A 1 104 ? -14.073 -0.865 29.871 1.00 97.88 104 ASP A O 1
ATOM 855 N N . THR A 1 105 ? -15.648 -2.442 29.791 1.00 96.94 105 THR A N 1
ATOM 856 C CA . THR A 1 105 ? -16.769 -1.509 29.960 1.00 96.94 105 THR A CA 1
ATOM 857 C C . THR A 1 105 ? -16.814 -0.860 31.344 1.00 96.94 105 THR A C 1
ATOM 859 O O . THR A 1 105 ? -17.568 0.096 31.529 1.00 96.94 105 THR A O 1
ATOM 862 N N . LYS A 1 106 ? -16.067 -1.369 32.337 1.00 96.69 106 LYS A N 1
ATOM 863 C CA . LYS A 1 106 ? -16.036 -0.775 33.683 1.00 96.69 106 LYS A CA 1
ATOM 864 C C . LYS A 1 106 ? -15.186 0.487 33.674 1.00 96.69 106 LYS A C 1
ATOM 866 O O . LYS A 1 106 ? -15.645 1.520 34.158 1.00 96.69 106 LYS A O 1
ATOM 871 N N . SER A 1 107 ? -13.992 0.410 33.091 1.00 96.88 107 SER A N 1
ATOM 872 C CA . SER A 1 107 ? -13.106 1.570 32.935 1.00 96.88 107 SER A CA 1
ATOM 873 C C . SER A 1 107 ? -13.570 2.499 31.812 1.00 96.88 107 SER A C 1
ATOM 875 O O . SER A 1 107 ? -13.403 3.715 31.915 1.00 96.88 107 SER A O 1
ATOM 877 N N . HIS A 1 108 ? -14.237 1.954 30.784 1.00 96.75 108 HIS A N 1
ATOM 878 C CA . HIS A 1 108 ? -14.718 2.714 29.625 1.00 96.75 108 HIS A CA 1
ATOM 879 C C . HIS A 1 108 ? -16.232 2.541 29.392 1.00 96.75 108 HIS A C 1
ATOM 881 O O . HIS A 1 108 ? -16.642 1.887 28.431 1.00 96.75 108 HIS A O 1
ATOM 887 N N . PRO A 1 109 ? -17.111 3.184 30.188 1.00 96.38 109 PRO A N 1
ATOM 888 C CA . PRO A 1 109 ? -18.568 2.995 30.091 1.00 96.38 109 PRO A CA 1
ATOM 889 C C . PRO A 1 109 ? -19.183 3.299 28.714 1.00 96.38 109 PRO A C 1
ATOM 891 O O . PRO A 1 109 ? -20.244 2.781 28.370 1.00 96.38 109 PRO A O 1
ATOM 894 N N . LYS A 1 110 ? -18.512 4.125 27.895 1.00 96.62 110 LYS A N 1
ATOM 895 C CA . LYS A 1 110 ? -18.938 4.442 26.520 1.00 96.62 110 LYS A CA 1
ATOM 896 C C . LYS A 1 110 ? -18.822 3.247 25.563 1.00 96.62 110 LYS A C 1
ATOM 898 O O . LYS A 1 110 ? -19.435 3.279 24.498 1.00 96.62 110 LYS A O 1
ATOM 903 N N . LEU A 1 111 ? -18.069 2.201 25.912 1.00 97.62 111 LEU A N 1
ATOM 904 C CA . LEU A 1 111 ? -17.948 0.989 25.097 1.00 97.62 111 LEU A CA 1
ATOM 905 C C . LEU A 1 111 ? -19.295 0.290 24.898 1.00 97.62 111 LEU A C 1
ATOM 907 O O . LEU A 1 111 ? -19.598 -0.115 23.782 1.00 97.62 111 LEU A O 1
ATOM 911 N N . THR A 1 112 ? -20.161 0.260 25.913 1.00 97.31 112 THR A N 1
ATOM 912 C CA . THR A 1 112 ? -21.489 -0.365 25.808 1.00 97.31 112 THR A CA 1
ATOM 913 C C . THR A 1 112 ? -22.350 0.262 24.704 1.00 97.31 112 THR A C 1
ATOM 915 O O . THR A 1 112 ? -23.075 -0.437 23.999 1.00 97.31 112 THR A O 1
ATOM 918 N N . GLU A 1 113 ? -22.273 1.583 24.518 1.00 97.62 113 GLU A N 1
ATOM 919 C CA . GLU A 1 113 ? -22.958 2.276 23.417 1.00 97.62 113 GLU A CA 1
ATOM 920 C C . GLU A 1 113 ? -22.316 1.948 22.062 1.00 97.62 113 GLU A C 1
ATOM 922 O O . GLU A 1 113 ? -23.008 1.679 21.078 1.00 97.62 113 GLU A O 1
ATOM 927 N N . ARG A 1 114 ? -20.982 1.900 22.018 1.00 98.06 114 ARG A N 1
ATOM 928 C CA . ARG A 1 114 ? -20.218 1.566 20.810 1.00 98.06 114 ARG A CA 1
ATOM 929 C C . ARG A 1 114 ? -20.504 0.146 20.327 1.00 98.06 114 ARG A C 1
ATOM 931 O O . ARG A 1 114 ? -20.711 -0.038 19.131 1.00 98.06 114 ARG A O 1
ATOM 938 N N . TYR A 1 115 ? -20.595 -0.832 21.229 1.00 98.25 115 TYR A N 1
ATOM 939 C CA . TYR A 1 115 ? -20.942 -2.215 20.884 1.00 98.25 115 TYR A CA 1
ATOM 940 C C . TYR A 1 115 ? -22.327 -2.309 20.256 1.00 98.25 115 TYR A C 1
ATOM 942 O O . TYR A 1 115 ? -22.487 -2.979 19.239 1.00 98.25 115 TYR A O 1
ATOM 950 N N . LYS A 1 116 ? -23.320 -1.597 20.809 1.00 98.19 116 LYS A N 1
ATOM 951 C CA . LYS A 1 116 ? -24.669 -1.540 20.222 1.00 98.19 116 LYS A CA 1
ATOM 952 C C . LYS A 1 116 ? -24.619 -1.009 18.795 1.00 98.19 116 LYS A C 1
ATOM 954 O O . LYS A 1 116 ? -25.138 -1.658 17.893 1.00 98.19 116 LYS A O 1
ATOM 959 N N . LYS A 1 117 ? -23.902 0.096 18.571 1.00 98.19 117 LYS A N 1
ATOM 960 C CA . LYS A 1 117 ? -23.728 0.678 17.233 1.00 98.19 117 LYS A CA 1
ATOM 961 C C . LYS A 1 117 ? -23.026 -0.287 16.266 1.00 98.19 117 LYS A C 1
ATOM 963 O O . LYS A 1 117 ? -23.433 -0.415 15.116 1.00 98.19 117 LYS A O 1
ATOM 968 N N . ILE A 1 118 ? -21.988 -0.990 16.721 1.00 98.25 118 ILE A N 1
ATOM 969 C CA . ILE A 1 118 ? -21.285 -2.017 15.932 1.00 98.25 118 ILE A CA 1
ATOM 970 C C . ILE A 1 118 ? -22.235 -3.163 15.558 1.00 98.25 118 ILE A C 1
ATOM 972 O O . ILE A 1 118 ? -22.273 -3.577 14.396 1.00 98.25 118 ILE A O 1
ATOM 976 N N . LYS A 1 119 ? -23.036 -3.636 16.515 1.00 98.31 119 LYS A N 1
ATOM 977 C CA . LYS A 1 119 ? -24.021 -4.702 16.316 1.00 98.31 119 LYS A CA 1
ATOM 978 C C . LYS A 1 119 ? -25.126 -4.289 15.351 1.00 98.31 119 LYS A C 1
ATOM 980 O O . LYS A 1 119 ? -25.486 -5.072 14.481 1.00 98.31 119 LYS A O 1
ATOM 985 N N . GLU A 1 120 ? -25.616 -3.059 15.446 1.00 98.19 120 GLU A N 1
ATOM 986 C CA . GLU A 1 120 ? -26.628 -2.510 14.537 1.00 98.19 120 GLU A CA 1
ATOM 987 C C . GLU A 1 120 ? -26.114 -2.375 13.096 1.00 98.19 120 GLU A C 1
ATOM 989 O O . GLU A 1 120 ? -26.823 -2.731 12.158 1.00 98.19 120 GLU A O 1
ATOM 994 N N . ILE A 1 121 ? -24.882 -1.889 12.901 1.00 97.69 121 ILE A N 1
ATOM 995 C CA . ILE A 1 121 ? -24.337 -1.626 11.557 1.00 97.69 121 ILE A CA 1
ATOM 996 C C . ILE A 1 121 ? -23.825 -2.906 10.888 1.00 97.69 121 ILE A C 1
ATOM 998 O O . ILE A 1 121 ? -23.984 -3.074 9.676 1.00 97.69 121 ILE A O 1
ATOM 1002 N N . TYR A 1 122 ? -23.172 -3.791 11.645 1.00 97.56 122 TYR A N 1
ATOM 1003 C CA . TYR A 1 122 ? -22.444 -4.933 11.082 1.00 97.56 122 TYR A CA 1
ATOM 1004 C C . TYR A 1 122 ? -22.956 -6.298 11.540 1.00 97.56 122 TYR A C 1
ATOM 1006 O O . TYR A 1 122 ? -22.479 -7.306 11.026 1.00 97.56 122 TYR A O 1
ATOM 1014 N N . GLY A 1 123 ? -23.876 -6.358 12.505 1.00 97.88 123 GLY A N 1
ATOM 1015 C CA . GLY A 1 123 ? -24.302 -7.621 13.115 1.00 97.88 123 GLY A CA 1
ATOM 1016 C C . GLY A 1 123 ? -23.240 -8.264 14.013 1.00 97.88 123 GLY A C 1
ATOM 1017 O O . GLY A 1 123 ? -23.369 -9.437 14.348 1.00 97.88 123 GLY A O 1
ATOM 1018 N N . ILE A 1 124 ? -22.190 -7.526 14.391 1.00 98.12 124 ILE A N 1
ATOM 1019 C CA . ILE A 1 124 ? -21.073 -8.041 15.192 1.00 98.12 124 ILE A CA 1
ATOM 1020 C C . ILE A 1 124 ? -21.366 -7.826 16.674 1.00 98.12 124 ILE A C 1
ATOM 1022 O O . ILE A 1 124 ? -21.607 -6.705 17.118 1.00 98.12 124 ILE A O 1
ATOM 1026 N N . ASP A 1 125 ? -21.314 -8.907 17.443 1.00 98.06 125 ASP A N 1
ATOM 1027 C CA . ASP A 1 125 ? -21.429 -8.869 18.896 1.00 98.06 125 ASP A CA 1
ATOM 1028 C C . ASP A 1 125 ? -20.031 -8.741 19.513 1.00 98.06 125 ASP A C 1
ATOM 1030 O O . ASP A 1 125 ? -19.366 -9.747 19.742 1.00 98.06 125 ASP A O 1
ATOM 1034 N N . TRP A 1 126 ? -19.554 -7.504 19.714 1.00 98.31 126 TRP A N 1
ATOM 1035 C CA . TRP A 1 126 ? -18.161 -7.246 20.122 1.00 98.31 126 TRP A CA 1
ATOM 1036 C C . TRP A 1 126 ? -17.778 -7.926 21.445 1.00 98.31 126 TRP A C 1
ATOM 1038 O O . TRP A 1 126 ? -16.632 -8.317 21.630 1.00 98.31 126 TRP A O 1
ATOM 1048 N N . GLU A 1 127 ? -18.744 -8.146 22.341 1.00 96.94 127 GLU A N 1
ATOM 1049 C CA . GLU A 1 127 ? -18.519 -8.856 23.608 1.00 96.94 127 GLU A CA 1
ATOM 1050 C C . GLU A 1 127 ? -18.088 -10.320 23.403 1.00 96.94 127 GLU A C 1
ATOM 1052 O O . GLU A 1 127 ? -17.442 -10.897 24.276 1.00 96.94 127 GLU A O 1
ATOM 1057 N N . LYS A 1 128 ? -18.430 -10.912 22.251 1.00 98.12 128 LYS A N 1
ATOM 1058 C CA . LYS A 1 128 ? -18.122 -12.304 21.890 1.00 98.12 128 LYS A CA 1
ATOM 1059 C C . LYS A 1 128 ? -16.941 -12.455 20.939 1.00 98.12 128 LYS A C 1
ATOM 1061 O O . LYS A 1 128 ? -16.564 -13.585 20.665 1.00 98.12 128 LYS A O 1
ATOM 1066 N N . VAL A 1 129 ? -16.419 -11.352 20.410 1.00 98.31 129 VAL A N 1
ATOM 1067 C CA . VAL A 1 129 ? -15.221 -11.370 19.563 1.00 98.31 129 VAL A CA 1
ATOM 1068 C C . VAL A 1 129 ? -14.059 -11.858 20.417 1.00 98.31 129 VAL A C 1
ATOM 1070 O O . VAL A 1 129 ? -13.918 -11.401 21.550 1.00 98.31 129 VAL A O 1
ATOM 1073 N N . GLU A 1 130 ? -13.244 -12.772 19.918 1.00 98.31 130 GLU A N 1
ATOM 1074 C CA . GLU A 1 130 ? -12.030 -13.254 20.582 1.00 98.31 130 GLU A CA 1
ATOM 1075 C C . GLU A 1 130 ? -10.781 -12.612 19.960 1.00 98.31 130 GLU A C 1
ATOM 1077 O O . GLU A 1 130 ? -10.857 -11.914 18.949 1.00 98.31 130 GLU A O 1
ATOM 1082 N N . TRP A 1 131 ? -9.624 -12.726 20.618 1.00 98.25 131 TRP A N 1
ATOM 1083 C CA . TRP A 1 131 ? -8.427 -12.025 20.139 1.00 98.25 131 TRP A CA 1
ATOM 1084 C C . TRP A 1 131 ? -7.941 -12.579 18.790 1.00 98.25 131 TRP A C 1
ATOM 1086 O O . TRP A 1 131 ? -7.429 -11.826 17.967 1.00 98.25 131 TRP A O 1
ATOM 1096 N N . ASP A 1 132 ? -8.155 -13.868 18.527 1.00 97.38 132 ASP A N 1
ATOM 1097 C CA . ASP A 1 132 ? -7.864 -14.539 17.255 1.00 97.38 132 ASP A CA 1
ATOM 1098 C C . ASP A 1 132 ? -8.717 -14.035 16.079 1.00 97.38 132 ASP A C 1
ATOM 1100 O O . ASP A 1 132 ? -8.232 -13.990 14.943 1.00 97.38 132 ASP A O 1
ATOM 1104 N N . ASP A 1 133 ? -9.927 -13.529 16.335 1.00 97.81 133 ASP A N 1
ATOM 1105 C CA . ASP A 1 133 ? -10.759 -12.880 15.315 1.00 97.81 133 ASP A CA 1
ATOM 1106 C C . ASP A 1 133 ? -10.074 -11.650 14.690 1.00 97.81 133 ASP A C 1
ATOM 1108 O O . ASP A 1 133 ? -10.386 -11.279 13.555 1.00 97.81 133 ASP A O 1
ATOM 1112 N N . LEU A 1 134 ? -9.115 -11.012 15.380 1.00 97.94 134 LEU A N 1
ATOM 1113 C CA . LEU A 1 134 ? -8.362 -9.866 14.852 1.00 97.94 134 LEU A CA 1
ATOM 1114 C C . LEU A 1 134 ? -7.409 -10.258 13.711 1.00 97.94 134 LEU A C 1
ATOM 1116 O O . LEU A 1 134 ? -6.849 -9.378 13.055 1.00 97.94 134 LEU A O 1
ATOM 1120 N N . GLU A 1 135 ? -7.257 -11.543 13.389 1.00 95.56 135 GLU A N 1
ATOM 1121 C CA . GLU A 1 135 ? -6.639 -11.949 12.127 1.00 95.56 135 GLU A CA 1
ATOM 1122 C C . GLU A 1 135 ? -7.459 -11.531 10.897 1.00 95.56 135 GLU A C 1
ATOM 1124 O O . GLU A 1 135 ? -6.914 -11.453 9.789 1.00 95.56 135 GLU A O 1
ATOM 1129 N N . ASP A 1 136 ? -8.757 -11.262 11.065 1.00 96.25 136 ASP A N 1
ATOM 1130 C CA . ASP A 1 136 ? -9.553 -10.580 10.055 1.00 96.25 136 ASP A CA 1
ATOM 1131 C C . ASP A 1 136 ? -9.174 -9.083 9.997 1.00 96.25 136 ASP A C 1
ATOM 1133 O O . ASP A 1 136 ? -9.233 -8.372 11.008 1.00 96.25 136 ASP A O 1
ATOM 1137 N N . PRO A 1 137 ? -8.829 -8.542 8.812 1.00 96.81 137 PRO A N 1
ATOM 1138 C CA . PRO A 1 137 ? -8.421 -7.146 8.678 1.00 96.81 137 PRO A CA 1
ATOM 1139 C C . PRO A 1 137 ? -9.444 -6.126 9.186 1.00 96.81 137 PRO A C 1
ATOM 1141 O O . PRO A 1 137 ? -9.055 -5.053 9.651 1.00 96.81 137 PRO A O 1
ATOM 1144 N N . PHE A 1 138 ? -10.742 -6.416 9.074 1.00 98.00 138 PHE A N 1
ATOM 1145 C CA . PHE A 1 138 ? -11.776 -5.501 9.539 1.00 98.00 138 PHE A CA 1
ATOM 1146 C C . PHE A 1 138 ? -11.945 -5.567 11.060 1.00 98.00 138 PHE A C 1
ATOM 1148 O O . PHE A 1 138 ? -12.048 -4.508 11.683 1.00 98.00 138 PHE A O 1
ATOM 1155 N N . MET A 1 139 ? -11.895 -6.758 11.662 1.00 98.38 139 MET A N 1
ATOM 1156 C CA . MET A 1 139 ? -11.883 -6.907 13.125 1.00 98.38 139 MET A CA 1
ATOM 1157 C C . MET A 1 139 ? -10.658 -6.230 13.754 1.00 98.38 139 MET A C 1
ATOM 1159 O O . MET A 1 139 ? -10.811 -5.460 14.703 1.00 98.38 139 MET A O 1
ATOM 1163 N N . SER A 1 140 ? -9.466 -6.398 13.165 1.00 98.25 140 SER A N 1
ATOM 1164 C CA . SER A 1 140 ? -8.237 -5.697 13.581 1.00 98.25 140 SER A CA 1
ATOM 1165 C C . SER A 1 140 ? -8.399 -4.170 13.555 1.00 98.25 140 SER A C 1
ATOM 1167 O O . SER A 1 140 ? -8.053 -3.480 14.517 1.00 98.25 140 SER A O 1
ATOM 1169 N N . ALA A 1 141 ? -8.977 -3.625 12.476 1.00 98.44 141 ALA A N 1
ATOM 1170 C CA . ALA A 1 141 ? -9.231 -2.189 12.352 1.00 98.44 141 ALA A CA 1
ATOM 1171 C C . ALA A 1 141 ? -10.227 -1.682 13.409 1.00 98.44 141 ALA A C 1
ATOM 1173 O O . ALA A 1 141 ? -10.054 -0.589 13.957 1.00 98.44 141 ALA A O 1
ATOM 1174 N N . LEU A 1 142 ? -11.271 -2.468 13.687 1.00 98.50 142 LEU A N 1
ATOM 1175 C CA . LEU A 1 142 ? -12.301 -2.131 14.663 1.00 98.50 142 LEU A CA 1
ATOM 1176 C C . LEU A 1 142 ? -11.736 -2.127 16.090 1.00 98.50 142 LEU A C 1
ATOM 1178 O O . LEU A 1 142 ? -11.960 -1.157 16.816 1.00 98.50 142 LEU A O 1
ATOM 1182 N N . ALA A 1 143 ? -10.919 -3.125 16.445 1.00 98.62 143 ALA A N 1
ATOM 1183 C CA . ALA A 1 143 ? -10.200 -3.172 17.718 1.00 98.62 143 ALA A CA 1
ATOM 1184 C C . ALA A 1 143 ? -9.278 -1.956 17.884 1.00 98.62 143 ALA A C 1
ATOM 1186 O O . ALA A 1 143 ? -9.359 -1.242 18.882 1.00 98.62 143 ALA A O 1
ATOM 1187 N N . ALA A 1 144 ? -8.467 -1.643 16.867 1.00 98.50 144 ALA A N 1
ATOM 1188 C CA . ALA A 1 144 ? -7.584 -0.479 16.896 1.00 98.50 144 ALA A CA 1
ATOM 1189 C C . ALA A 1 144 ? -8.360 0.831 17.092 1.00 98.50 144 ALA A C 1
ATOM 1191 O O . ALA A 1 144 ? -7.935 1.707 17.851 1.00 98.50 144 ALA A O 1
ATOM 1192 N N . ARG A 1 145 ? -9.523 0.973 16.441 1.00 98.19 145 ARG A N 1
ATOM 1193 C CA . ARG A 1 145 ? -10.370 2.156 16.607 1.00 98.19 145 ARG A CA 1
ATOM 1194 C C . ARG A 1 145 ? -10.937 2.247 18.017 1.00 98.19 145 ARG A C 1
ATOM 1196 O O . ARG A 1 145 ? -10.856 3.331 18.592 1.00 98.19 145 ARG A O 1
AT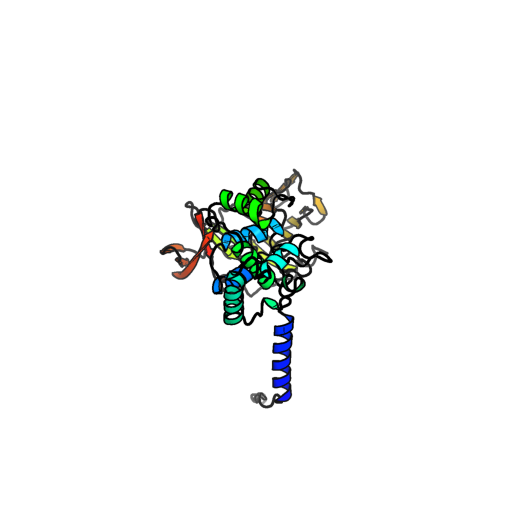OM 1203 N N . LEU A 1 146 ? -11.492 1.163 18.556 1.00 98.31 146 LEU A N 1
ATOM 1204 C CA . LEU A 1 146 ? -12.053 1.131 19.910 1.00 98.31 146 LEU A CA 1
ATOM 1205 C C . LEU A 1 146 ? -10.988 1.454 20.961 1.00 98.31 146 LEU A C 1
ATOM 1207 O O . LEU A 1 146 ? -11.220 2.330 21.795 1.00 98.31 146 LEU A O 1
ATOM 1211 N N . LEU A 1 147 ? -9.800 0.856 20.836 1.00 98.06 147 LEU A N 1
ATOM 1212 C CA . LEU A 1 147 ? -8.651 1.131 21.700 1.00 98.06 147 LEU A CA 1
ATOM 1213 C C . LEU A 1 147 ? -8.306 2.625 21.722 1.00 98.06 147 LEU A C 1
ATOM 1215 O O . LEU A 1 147 ? -8.121 3.207 22.787 1.00 98.06 147 LEU A O 1
ATOM 1219 N N . LEU A 1 148 ? -8.279 3.280 20.557 1.00 97.69 148 LEU A N 1
ATOM 1220 C CA . LEU A 1 148 ? -8.048 4.726 20.468 1.00 97.69 148 LEU A CA 1
ATOM 1221 C C . LEU A 1 148 ? -9.208 5.549 21.051 1.00 97.69 148 LEU A C 1
ATOM 1223 O O . LEU A 1 148 ? -8.980 6.599 21.641 1.00 97.69 148 LEU A O 1
ATOM 1227 N N . GLN A 1 149 ? -10.460 5.104 20.899 1.00 96.81 149 GLN A N 1
ATOM 1228 C CA . GLN A 1 149 ? -11.627 5.810 21.445 1.00 96.81 149 GLN A CA 1
ATOM 1229 C C . GLN A 1 149 ? -11.720 5.737 22.982 1.00 96.81 149 GLN A C 1
ATOM 1231 O O . GLN A 1 149 ? -12.495 6.492 23.577 1.00 96.81 149 GLN A O 1
ATOM 1236 N N . ASN A 1 150 ? -10.987 4.825 23.621 1.00 96.56 150 ASN A N 1
ATOM 1237 C CA . ASN A 1 150 ? -10.869 4.730 25.079 1.00 96.56 150 ASN A CA 1
ATOM 1238 C C . ASN A 1 150 ? -9.903 5.764 25.668 1.00 96.56 150 ASN A C 1
ATOM 1240 O O . ASN A 1 150 ? -9.871 5.980 26.878 1.00 96.56 150 ASN A O 1
ATOM 1244 N N . LYS A 1 151 ? -9.098 6.412 24.825 1.00 95.50 151 LYS A N 1
ATOM 1245 C CA . LYS A 1 151 ? -8.078 7.353 25.278 1.00 95.50 151 LYS A CA 1
ATOM 1246 C C . LYS A 1 151 ? -8.701 8.738 25.493 1.00 95.50 151 LYS A C 1
ATOM 1248 O O . LYS A 1 151 ? -9.602 9.132 24.751 1.00 95.50 151 LYS A O 1
ATOM 1253 N N . PRO A 1 152 ? -8.253 9.485 26.518 1.00 93.56 152 PRO A N 1
ATOM 1254 C CA . PRO A 1 152 ? -8.908 10.727 26.927 1.00 93.56 152 PRO A CA 1
ATOM 1255 C C . PRO A 1 152 ? -8.684 11.883 25.942 1.00 93.56 152 PRO A C 1
ATOM 1257 O O . PRO A 1 152 ? -9.487 12.813 25.900 1.00 93.56 152 PRO A O 1
ATOM 1260 N N . LYS A 1 153 ? -7.595 11.840 25.165 1.00 94.81 153 LYS A N 1
ATOM 1261 C CA . LYS A 1 153 ? -7.212 12.893 24.222 1.00 94.81 153 LYS A CA 1
ATOM 1262 C C . LYS A 1 153 ? -7.879 12.673 22.866 1.00 94.81 153 LYS A C 1
ATOM 1264 O O . LYS A 1 153 ? -7.902 11.550 22.357 1.00 94.81 153 LYS A O 1
ATOM 1269 N N . GLU A 1 154 ? -8.382 13.750 22.266 1.00 95.00 154 GLU A N 1
ATOM 1270 C CA . GLU A 1 154 ? -8.925 13.717 20.907 1.00 95.00 154 GLU A CA 1
ATOM 1271 C C . GLU A 1 154 ? -7.873 13.274 19.890 1.00 95.00 154 GLU A C 1
ATOM 1273 O O . GLU A 1 154 ? -6.675 13.503 20.069 1.00 95.00 154 GLU A O 1
ATOM 1278 N N . LEU A 1 155 ? -8.334 12.638 18.811 1.00 96.50 155 LEU A N 1
ATOM 1279 C CA . LEU A 1 155 ? -7.435 12.225 17.746 1.00 96.50 155 LEU A CA 1
ATOM 1280 C C . LEU A 1 155 ? -6.778 13.451 17.091 1.00 96.50 155 LEU A C 1
ATOM 1282 O O . LEU A 1 155 ? -7.457 14.453 16.859 1.00 96.50 155 LEU A O 1
ATOM 1286 N N . PRO A 1 156 ? -5.485 13.358 16.750 1.00 96.19 156 PRO A N 1
ATOM 1287 C CA . PRO A 1 156 ? -4.773 14.424 16.060 1.00 96.19 156 PRO A CA 1
ATOM 1288 C C . PRO A 1 156 ? -5.343 14.664 14.655 1.00 96.19 156 PRO A C 1
ATOM 1290 O O . PRO A 1 156 ? -5.975 13.784 14.060 1.00 96.19 156 PRO A O 1
ATOM 1293 N N . ALA A 1 157 ? -5.088 15.858 14.113 1.00 91.44 157 ALA A N 1
ATOM 1294 C CA . ALA A 1 157 ? -5.492 16.219 12.759 1.00 91.44 157 ALA A CA 1
ATOM 1295 C C . ALA A 1 157 ? -4.879 15.268 11.715 1.00 91.44 157 ALA A C 1
ATOM 1297 O O . ALA A 1 157 ? -3.773 14.745 11.875 1.00 91.44 157 ALA A O 1
ATOM 1298 N N . GLU A 1 158 ? -5.605 15.024 10.623 1.00 90.06 158 GLU A N 1
ATOM 1299 C CA . GLU A 1 158 ? -5.219 14.020 9.626 1.00 90.06 158 GLU A CA 1
ATOM 1300 C C . GLU A 1 158 ? -3.915 14.355 8.882 1.00 90.06 158 GLU A C 1
ATOM 1302 O O . GLU A 1 158 ? -3.219 13.464 8.379 1.00 90.06 158 GLU A O 1
ATOM 1307 N N . ASP A 1 159 ? -3.582 15.631 8.760 1.00 86.81 159 ASP A N 1
ATOM 1308 C CA . ASP A 1 159 ? -2.386 16.170 8.115 1.00 86.81 159 ASP A CA 1
ATOM 1309 C C . ASP A 1 159 ? -1.242 16.496 9.082 1.00 86.81 159 ASP A C 1
ATOM 1311 O O . ASP A 1 159 ? -0.112 16.647 8.620 1.00 86.81 159 ASP A O 1
ATOM 1315 N N . ASP A 1 160 ? -1.491 16.480 10.390 1.00 94.25 160 ASP A N 1
ATOM 1316 C CA . ASP A 1 160 ? -0.471 16.695 11.415 1.00 94.25 160 ASP A CA 1
ATOM 1317 C C . ASP A 1 160 ? 0.236 15.380 11.781 1.00 94.25 160 ASP A C 1
ATOM 1319 O O . ASP A 1 160 ? -0.188 14.607 12.645 1.00 94.25 160 ASP A O 1
ATOM 1323 N N . ILE A 1 161 ? 1.322 15.097 11.063 1.00 95.56 161 ILE A N 1
ATOM 1324 C CA . ILE A 1 161 ? 2.135 13.895 11.272 1.00 95.56 161 ILE A CA 1
ATOM 1325 C C . ILE A 1 161 ? 2.867 13.923 12.616 1.00 95.56 161 ILE A C 1
ATOM 1327 O O . ILE A 1 161 ? 3.064 12.860 13.209 1.00 95.56 161 ILE A O 1
ATOM 1331 N N . ASP A 1 162 ? 3.262 15.100 13.098 1.00 96.62 162 ASP A N 1
ATOM 1332 C CA . ASP A 1 162 ? 3.982 15.223 14.361 1.00 96.62 162 ASP A CA 1
ATOM 1333 C C . ASP A 1 162 ? 3.057 14.871 15.528 1.00 96.62 162 ASP A C 1
ATOM 1335 O O . ASP A 1 162 ? 3.377 13.977 16.317 1.00 96.62 162 ASP A O 1
ATOM 1339 N N . ALA A 1 163 ? 1.852 15.449 15.554 1.00 97.19 163 ALA A N 1
ATOM 1340 C CA . ALA A 1 163 ? 0.843 15.121 16.556 1.00 97.19 163 ALA A CA 1
ATOM 1341 C C . ALA A 1 163 ? 0.397 13.650 16.479 1.00 97.19 163 ALA A C 1
ATOM 1343 O O . ALA A 1 163 ? 0.163 13.023 17.512 1.00 97.19 163 ALA A O 1
ATOM 1344 N N . GLN A 1 164 ? 0.312 13.064 15.277 1.00 97.75 164 GLN A N 1
ATOM 1345 C CA . GLN A 1 164 ? 0.046 11.628 15.104 1.00 97.75 164 GLN A CA 1
ATOM 1346 C C . GLN A 1 164 ? 1.138 10.748 15.707 1.00 97.75 164 GLN A C 1
ATOM 1348 O O . GLN A 1 164 ? 0.821 9.766 16.379 1.00 97.75 164 GLN A O 1
ATOM 1353 N N . ALA A 1 165 ? 2.405 11.090 15.486 1.00 97.44 165 ALA A N 1
ATOM 1354 C CA . ALA A 1 165 ? 3.531 10.323 15.997 1.00 97.44 165 ALA A CA 1
ATOM 1355 C C . ALA A 1 165 ? 3.596 10.357 17.530 1.00 97.44 165 ALA A C 1
ATOM 1357 O O . ALA A 1 165 ? 3.785 9.317 18.164 1.00 97.44 165 ALA A O 1
ATOM 1358 N N . GLU A 1 166 ? 3.394 11.534 18.123 1.00 97.56 166 GLU A N 1
ATOM 1359 C CA . GLU A 1 166 ? 3.330 11.703 19.576 1.00 97.56 166 GLU A CA 1
ATOM 1360 C C . GLU A 1 166 ? 2.144 10.947 20.174 1.00 97.56 166 GLU A C 1
ATOM 1362 O O . GLU A 1 166 ? 2.322 10.171 21.113 1.00 97.56 166 GLU A O 1
ATOM 1367 N N . TYR A 1 167 ? 0.954 11.096 19.584 1.00 97.88 167 TYR A N 1
ATOM 1368 C CA . TYR A 1 167 ? -0.247 10.403 20.043 1.00 97.88 167 TYR A CA 1
ATOM 1369 C C . TYR A 1 167 ? -0.080 8.884 19.976 1.00 97.88 167 TYR A C 1
ATOM 1371 O O . TYR A 1 167 ? -0.397 8.177 20.932 1.00 97.88 167 TYR A O 1
ATOM 1379 N N . TRP A 1 168 ? 0.427 8.366 18.854 1.00 97.81 168 TRP A N 1
ATOM 1380 C CA . TRP A 1 168 ? 0.697 6.939 18.696 1.00 97.81 168 TRP A CA 1
ATOM 1381 C C . TRP A 1 168 ? 1.688 6.445 19.750 1.00 97.81 168 TRP A C 1
ATOM 1383 O O . TRP A 1 168 ? 1.441 5.412 20.373 1.00 97.81 168 TRP A O 1
ATOM 1393 N N . LYS A 1 169 ? 2.771 7.189 20.010 1.00 96.81 169 LYS A N 1
ATOM 1394 C CA . LYS A 1 169 ? 3.761 6.781 21.010 1.00 96.81 169 LYS A CA 1
ATOM 1395 C C . LYS A 1 169 ? 3.190 6.797 22.427 1.00 96.81 169 LYS A C 1
ATOM 1397 O O . LYS A 1 169 ? 3.486 5.902 23.213 1.00 96.81 169 LYS A O 1
ATOM 1402 N N . GLU A 1 170 ? 2.377 7.795 22.750 1.00 96.00 170 GLU A N 1
ATOM 1403 C CA . GLU A 1 170 ? 1.783 7.952 24.075 1.00 96.00 170 GLU A CA 1
ATOM 1404 C C . GLU A 1 170 ? 0.709 6.892 24.353 1.00 96.00 170 GLU A C 1
ATOM 1406 O O . GLU A 1 170 ? 0.732 6.262 25.411 1.00 96.00 170 GLU A O 1
ATOM 1411 N N . TYR A 1 171 ? -0.200 6.663 23.401 1.00 95.50 171 TYR A N 1
ATOM 1412 C CA . TYR A 1 171 ? -1.452 5.948 23.663 1.00 95.50 171 TYR A CA 1
ATOM 1413 C C . TYR A 1 171 ? -1.617 4.603 22.956 1.00 95.50 171 TYR A C 1
ATOM 1415 O O . TYR A 1 171 ? -2.518 3.852 23.330 1.00 95.50 171 TYR A O 1
ATOM 1423 N N . TYR A 1 172 ? -0.809 4.314 21.933 1.00 96.00 172 TYR A N 1
ATOM 1424 C CA . TYR A 1 172 ? -0.949 3.101 21.122 1.00 96.00 172 TYR A CA 1
ATOM 1425 C C . TYR A 1 172 ? 0.251 2.165 21.278 1.00 96.00 172 TYR A C 1
ATOM 1427 O O . TYR A 1 172 ? 0.092 1.030 21.700 1.00 96.00 172 TYR A O 1
ATOM 1435 N N . ASN A 1 173 ? 1.466 2.654 21.011 1.00 92.69 173 ASN A N 1
ATOM 1436 C CA . ASN A 1 173 ? 2.701 1.895 21.219 1.00 92.69 173 ASN A CA 1
ATOM 1437 C C . ASN A 1 173 ? 3.128 1.870 22.694 1.00 92.69 173 ASN A C 1
ATOM 1439 O O . ASN A 1 173 ? 3.765 0.918 23.137 1.00 92.69 173 ASN A O 1
ATOM 1443 N N . THR A 1 174 ? 2.757 2.915 23.443 1.00 83.69 174 THR A N 1
ATOM 1444 C CA . THR A 1 174 ? 3.129 3.183 24.842 1.00 83.69 174 THR A CA 1
ATOM 1445 C C . THR A 1 174 ? 4.638 3.375 25.065 1.00 83.69 174 THR A C 1
ATOM 1447 O O . THR A 1 174 ? 5.465 3.210 24.162 1.00 83.69 174 THR A O 1
ATOM 1450 N N . LYS A 1 175 ? 5.028 3.764 26.288 1.00 74.75 175 LYS A N 1
ATOM 1451 C CA . LYS A 1 175 ? 6.441 3.975 26.662 1.00 74.75 175 LYS A CA 1
ATOM 1452 C C . LYS A 1 175 ? 7.275 2.694 26.593 1.00 74.75 175 LYS A C 1
ATOM 1454 O O . LYS A 1 175 ? 8.457 2.780 26.278 1.00 74.75 175 LYS A O 1
ATOM 1459 N N . GLU A 1 176 ? 6.667 1.544 26.864 1.00 79.06 176 GLU A N 1
ATOM 1460 C CA . GLU A 1 176 ? 7.341 0.239 26.877 1.00 79.06 176 GLU A CA 1
ATOM 1461 C C . GLU A 1 176 ? 7.529 -0.335 25.468 1.00 79.06 176 GLU A C 1
ATOM 1463 O O . GLU A 1 176 ? 8.431 -1.142 25.231 1.00 79.06 176 GLU A O 1
ATOM 1468 N N . GLY A 1 177 ? 6.724 0.122 24.504 1.00 84.25 177 GLY A N 1
ATOM 1469 C CA . GLY A 1 177 ? 6.885 -0.242 23.105 1.00 84.25 177 GLY A CA 1
ATOM 1470 C C . GLY A 1 177 ? 8.226 0.230 22.538 1.00 84.25 177 GLY A C 1
ATOM 1471 O O . GLY A 1 177 ? 8.723 1.317 22.839 1.00 84.25 177 GLY A O 1
ATOM 1472 N N . LYS A 1 178 ? 8.820 -0.589 21.665 1.00 88.56 178 LYS A N 1
ATOM 1473 C CA . LYS A 1 178 ? 10.133 -0.309 21.052 1.00 88.56 178 LYS A CA 1
ATOM 1474 C C . LYS A 1 178 ? 10.112 0.840 20.044 1.00 88.56 178 LYS A C 1
ATOM 1476 O O . LYS A 1 178 ? 11.165 1.373 19.714 1.00 88.56 178 LYS A O 1
ATOM 1481 N N . GLY A 1 179 ? 8.936 1.178 19.524 1.00 90.62 179 GLY A N 1
ATOM 1482 C CA . GLY A 1 179 ? 8.794 2.146 18.452 1.00 90.62 179 GLY A CA 1
ATOM 1483 C C . GLY A 1 179 ? 9.009 3.578 18.936 1.00 90.62 179 GLY A C 1
ATOM 1484 O O . GLY A 1 179 ? 8.674 3.917 20.069 1.00 90.62 179 GLY A O 1
ATOM 1485 N N . THR A 1 180 ? 9.566 4.435 18.088 1.00 95.56 180 THR A N 1
ATOM 1486 C CA . THR A 1 180 ? 9.840 5.842 18.423 1.00 95.56 180 THR A CA 1
ATOM 1487 C C . THR A 1 180 ? 8.996 6.812 17.600 1.00 95.56 180 THR A C 1
ATOM 1489 O O . THR A 1 180 ? 8.548 6.495 16.498 1.00 95.56 180 THR A O 1
ATOM 1492 N N . VAL A 1 181 ? 8.806 8.028 18.125 1.00 97.00 181 VAL A N 1
ATOM 1493 C CA . VAL A 1 181 ? 8.136 9.134 17.417 1.00 97.00 181 VAL A CA 1
ATOM 1494 C C . VAL A 1 181 ? 8.770 9.354 16.037 1.00 97.00 181 VAL A C 1
ATOM 1496 O O . VAL A 1 181 ? 8.069 9.406 15.030 1.00 97.00 181 VAL A O 1
ATOM 1499 N N . GLU A 1 182 ? 10.100 9.377 15.962 1.00 96.50 182 GLU A N 1
ATOM 1500 C CA . GLU A 1 182 ? 10.823 9.574 14.702 1.00 96.50 182 GLU A CA 1
ATOM 1501 C C . GLU A 1 182 ? 10.659 8.404 13.722 1.00 96.50 182 GLU A C 1
ATOM 1503 O O . GLU A 1 182 ? 10.506 8.614 12.515 1.00 96.50 182 GLU A O 1
ATOM 1508 N N . GLU A 1 183 ? 10.608 7.161 14.207 1.00 93.00 183 GLU A N 1
ATOM 1509 C CA . GLU A 1 183 ? 10.304 6.011 13.350 1.00 93.00 183 GLU A CA 1
ATOM 1510 C C . GLU A 1 183 ? 8.882 6.054 12.802 1.00 93.00 183 GLU A C 1
ATOM 1512 O O . GLU A 1 183 ? 8.687 5.728 11.626 1.00 93.00 183 GLU A O 1
ATOM 1517 N N . PHE A 1 184 ? 7.905 6.473 13.612 1.00 96.50 184 PHE A N 1
ATOM 1518 C CA . PHE A 1 184 ? 6.539 6.671 13.139 1.00 96.50 184 PHE A CA 1
ATOM 1519 C C . PHE A 1 184 ? 6.525 7.696 12.009 1.00 96.50 184 PHE A C 1
ATOM 1521 O O . PHE A 1 184 ? 6.056 7.376 10.917 1.00 96.50 184 PHE A O 1
ATOM 1528 N N . LYS A 1 185 ? 7.096 8.890 12.226 1.00 95.06 185 LYS A N 1
ATOM 1529 C CA . LYS A 1 185 ? 7.156 9.955 11.210 1.00 95.06 185 LYS A CA 1
ATOM 1530 C C . LYS A 1 185 ? 7.810 9.447 9.937 1.00 95.06 185 LYS A C 1
ATOM 1532 O O . LYS A 1 185 ? 7.221 9.557 8.861 1.00 95.06 185 LYS A O 1
ATOM 1537 N N . LYS A 1 186 ? 8.982 8.815 10.060 1.00 91.31 186 LYS A N 1
ATOM 1538 C CA . LYS A 1 186 ? 9.723 8.237 8.934 1.00 91.31 186 LYS A CA 1
ATOM 1539 C C . LYS A 1 186 ? 8.881 7.225 8.167 1.00 91.31 186 LYS A C 1
ATOM 1541 O O . LYS A 1 186 ? 8.810 7.315 6.949 1.00 91.31 186 LYS A O 1
ATOM 1546 N N . ARG A 1 187 ? 8.233 6.265 8.832 1.00 90.44 187 ARG A N 1
ATOM 1547 C CA . ARG A 1 187 ? 7.442 5.216 8.162 1.00 90.44 187 ARG A CA 1
ATOM 1548 C C . ARG A 1 187 ? 6.131 5.758 7.592 1.00 90.44 187 ARG A C 1
ATOM 1550 O O . ARG A 1 187 ? 5.797 5.441 6.451 1.00 90.44 187 ARG A O 1
ATOM 1557 N N . ALA A 1 188 ? 5.409 6.592 8.336 1.00 91.25 188 ALA A N 1
ATOM 1558 C CA . ALA A 1 188 ? 4.152 7.203 7.908 1.00 91.25 188 ALA A CA 1
ATOM 1559 C C . ALA A 1 188 ? 4.359 8.075 6.661 1.00 91.25 188 ALA A C 1
ATOM 1561 O O . ALA A 1 188 ? 3.665 7.893 5.657 1.00 91.25 188 ALA A O 1
ATOM 1562 N N . THR A 1 189 ? 5.381 8.936 6.679 1.00 85.88 189 THR A N 1
ATOM 1563 C CA . THR A 1 189 ? 5.701 9.857 5.574 1.00 85.88 189 THR A CA 1
ATOM 1564 C C . THR A 1 189 ? 6.568 9.259 4.490 1.00 85.88 189 THR A C 1
ATOM 1566 O O . THR A 1 189 ? 6.613 9.852 3.412 1.00 85.88 189 THR A O 1
ATOM 1569 N N . ALA A 1 190 ? 7.224 8.113 4.740 1.00 78.75 190 ALA A N 1
ATOM 1570 C CA . ALA A 1 190 ? 8.010 7.422 3.730 1.00 78.75 190 ALA A CA 1
ATOM 1571 C C . ALA A 1 190 ? 7.168 7.362 2.468 1.00 78.75 190 ALA A C 1
ATOM 1573 O O . ALA A 1 190 ? 6.123 6.696 2.440 1.00 78.75 190 ALA A O 1
ATOM 1574 N N . VAL A 1 191 ? 7.610 8.110 1.455 1.00 59.28 191 VAL A N 1
ATOM 1575 C CA . VAL A 1 191 ? 7.089 7.968 0.109 1.00 59.28 191 VAL A CA 1
ATOM 1576 C C . VAL A 1 191 ? 7.278 6.494 -0.150 1.00 59.28 191 VAL A C 1
ATOM 1578 O O . VAL A 1 191 ? 8.412 6.018 -0.102 1.00 59.28 191 VAL A O 1
ATOM 1581 N N . GLU A 1 192 ? 6.164 5.766 -0.252 1.00 57.62 192 GLU A N 1
ATOM 1582 C CA . GLU A 1 192 ? 6.212 4.360 -0.615 1.00 57.62 192 GLU A CA 1
ATOM 1583 C C . GLU A 1 192 ? 7.138 4.331 -1.816 1.00 57.62 192 GLU A C 1
ATOM 1585 O O . GLU A 1 192 ? 6.851 5.043 -2.786 1.00 57.62 192 GLU A O 1
ATOM 1590 N N . ASP A 1 193 ? 8.290 3.652 -1.678 1.00 42.62 193 ASP A N 1
ATOM 1591 C CA . ASP A 1 193 ? 9.185 3.391 -2.797 1.00 42.62 193 ASP A CA 1
ATOM 1592 C C . ASP A 1 193 ? 8.240 2.986 -3.898 1.00 42.62 193 ASP A C 1
ATOM 1594 O O . ASP A 1 193 ? 7.471 2.040 -3.674 1.00 42.62 193 ASP A O 1
ATOM 1598 N N . LYS A 1 194 ? 8.119 3.859 -4.910 1.00 43.53 194 LYS A N 1
ATOM 1599 C CA . LYS A 1 194 ? 6.984 3.856 -5.819 1.00 43.53 194 LYS A CA 1
ATOM 1600 C C . LYS A 1 194 ? 7.124 2.548 -6.552 1.00 43.53 194 LYS A C 1
ATOM 1602 O O . LYS A 1 194 ? 7.757 2.442 -7.593 1.00 43.53 194 LYS A O 1
ATOM 1607 N N . SER A 1 195 ? 6.499 1.545 -5.969 1.00 39.69 195 SER A N 1
ATOM 1608 C CA . SER A 1 195 ? 5.970 0.380 -6.591 1.00 39.69 195 SER A CA 1
ATOM 1609 C C . SER A 1 195 ? 4.968 0.982 -7.561 1.00 39.69 195 SER A C 1
ATOM 1611 O O . SER A 1 195 ? 3.796 1.083 -7.211 1.00 39.69 195 SER A O 1
ATOM 1613 N N . TYR A 1 196 ? 5.472 1.534 -8.675 1.00 42.56 196 TYR A N 1
ATOM 1614 C CA . TYR A 1 196 ? 4.760 1.868 -9.891 1.00 42.56 196 TYR A CA 1
ATOM 1615 C C . TYR A 1 196 ? 3.657 0.823 -10.024 1.00 42.56 196 TYR A C 1
ATOM 1617 O O . TYR A 1 196 ? 3.902 -0.349 -10.291 1.00 42.56 196 TYR A O 1
ATOM 1625 N N . GLY A 1 197 ? 2.465 1.225 -9.590 1.00 50.91 197 GLY A N 1
ATOM 1626 C CA . GLY A 1 197 ? 1.316 0.348 -9.542 1.00 50.91 197 GLY A CA 1
ATOM 1627 C C . GLY A 1 197 ? 0.929 0.094 -10.977 1.00 50.91 197 GLY A C 1
ATOM 1628 O O . GLY A 1 197 ? 0.717 1.064 -11.690 1.00 50.91 197 GLY A O 1
ATOM 1629 N N . ASP A 1 198 ? 0.866 -1.174 -11.366 1.00 55.00 198 ASP A N 1
ATOM 1630 C CA . ASP A 1 198 ? 0.677 -1.606 -12.751 1.00 55.00 198 ASP A CA 1
ATOM 1631 C C . ASP A 1 198 ? 1.798 -1.108 -13.683 1.00 55.00 198 ASP A C 1
ATOM 1633 O O . ASP A 1 198 ? 2.209 0.055 -13.620 1.00 55.00 198 ASP A O 1
ATOM 1637 N N . PRO A 1 199 ? 2.339 -1.961 -14.565 1.00 58.91 199 PRO A N 1
ATOM 1638 C CA . PRO A 1 199 ? 3.237 -1.449 -15.581 1.00 58.91 199 PRO A CA 1
ATOM 1639 C C . PRO A 1 199 ? 2.394 -0.490 -16.418 1.00 58.91 199 PRO A C 1
ATOM 1641 O O . PRO A 1 199 ? 1.302 -0.845 -16.855 1.00 58.91 199 PRO A O 1
ATOM 1644 N N . HIS A 1 200 ? 2.825 0.755 -16.566 1.00 64.44 200 HIS A N 1
ATOM 1645 C CA . HIS A 1 200 ? 2.081 1.727 -17.345 1.00 64.44 200 HIS A CA 1
ATOM 1646 C C . HIS A 1 200 ? 3.011 2.537 -18.215 1.00 64.44 200 HIS A C 1
ATOM 1648 O O . HIS A 1 200 ? 4.116 2.898 -17.823 1.00 64.44 200 HIS A O 1
ATOM 1654 N N . ILE A 1 201 ? 2.526 2.807 -19.412 1.00 68.31 201 ILE A N 1
ATOM 1655 C CA . ILE A 1 201 ? 3.196 3.636 -20.390 1.00 68.31 201 ILE A CA 1
ATOM 1656 C C . ILE A 1 201 ? 2.806 5.073 -20.115 1.00 68.31 201 ILE A C 1
ATOM 1658 O O . ILE A 1 201 ? 1.615 5.363 -20.043 1.00 68.31 201 ILE A O 1
ATOM 1662 N N . VAL A 1 202 ? 3.788 5.958 -20.010 1.00 65.31 202 VAL A N 1
ATOM 1663 C CA . VAL A 1 202 ? 3.563 7.400 -19.957 1.00 65.31 202 VAL A CA 1
ATOM 1664 C C . VAL A 1 202 ? 4.011 7.990 -21.287 1.00 65.31 202 VAL A C 1
ATOM 1666 O O . VAL A 1 202 ? 5.144 7.769 -21.700 1.00 65.31 202 VAL A O 1
ATOM 1669 N N . LYS A 1 203 ? 3.127 8.717 -21.969 1.00 67.88 203 LYS A N 1
ATOM 1670 C CA . LYS A 1 203 ? 3.475 9.505 -23.154 1.00 67.88 203 LYS A CA 1
ATOM 1671 C C . LYS A 1 203 ? 3.336 10.982 -22.822 1.00 67.88 203 LYS A C 1
ATOM 1673 O O . LYS A 1 203 ? 2.231 11.419 -22.502 1.00 67.88 203 LYS A O 1
ATOM 1678 N N . GLN A 1 204 ? 4.421 11.737 -22.946 1.00 67.12 204 GLN A N 1
ATOM 1679 C CA . GLN A 1 204 ? 4.363 13.192 -22.896 1.00 67.12 204 GLN A CA 1
ATOM 1680 C C . GLN A 1 204 ? 3.734 13.721 -24.194 1.00 67.12 204 GLN A C 1
ATOM 1682 O O . GLN A 1 204 ? 4.063 13.265 -25.288 1.00 67.12 204 GLN A O 1
ATOM 1687 N N . ILE A 1 205 ? 2.767 14.626 -24.068 1.00 60.84 205 ILE A N 1
ATOM 1688 C CA . ILE A 1 205 ? 1.970 15.141 -25.193 1.00 60.84 205 ILE A CA 1
ATOM 1689 C C . ILE A 1 205 ? 2.501 16.492 -25.664 1.00 60.84 205 ILE A C 1
ATOM 1691 O O . ILE A 1 205 ? 2.352 16.843 -26.830 1.00 60.84 205 ILE A O 1
ATOM 1695 N N . ASN A 1 206 ? 3.085 17.272 -24.758 1.00 61.06 206 ASN A N 1
ATOM 1696 C CA . ASN A 1 206 ? 3.563 18.613 -25.053 1.00 61.06 206 ASN A CA 1
ATOM 1697 C C . ASN A 1 206 ? 4.755 19.003 -24.167 1.00 61.06 206 ASN A C 1
ATOM 1699 O O . ASN A 1 206 ? 5.014 18.413 -23.114 1.00 61.06 206 ASN A O 1
ATOM 1703 N N . GLU A 1 207 ? 5.452 20.057 -24.586 1.00 58.91 207 GLU A N 1
ATOM 1704 C CA . GLU A 1 207 ? 6.566 20.673 -23.849 1.00 58.91 207 GLU A CA 1
ATOM 1705 C C . GLU A 1 207 ? 6.142 21.233 -22.480 1.00 58.91 207 GLU A C 1
ATOM 1707 O O . GLU A 1 207 ? 6.975 21.449 -21.605 1.00 58.91 207 GLU A O 1
ATOM 1712 N N . LEU A 1 208 ? 4.834 21.430 -22.268 1.00 53.25 208 LEU A N 1
ATOM 1713 C CA . LEU A 1 208 ? 4.257 21.892 -21.003 1.00 53.25 208 LEU A CA 1
ATOM 1714 C C . LEU A 1 208 ? 4.157 20.780 -19.942 1.00 53.25 208 LEU A C 1
ATOM 1716 O O . LEU A 1 208 ? 3.801 21.068 -18.798 1.00 53.25 208 LEU A O 1
ATOM 1720 N N . GLY A 1 209 ? 4.496 19.533 -20.293 1.00 58.16 209 GLY A N 1
ATOM 1721 C CA . GLY A 1 209 ? 4.573 18.408 -19.359 1.00 58.16 209 GLY A CA 1
ATOM 1722 C C . GLY A 1 209 ? 3.263 17.646 -19.157 1.00 58.16 209 GLY A C 1
ATOM 1723 O O . GLY A 1 209 ? 3.132 16.927 -18.166 1.00 58.16 209 GLY A O 1
ATOM 1724 N N . ASP A 1 210 ? 2.284 17.785 -20.058 1.00 59.25 210 ASP A N 1
ATOM 1725 C CA . ASP A 1 210 ? 1.081 16.949 -20.015 1.00 59.25 210 ASP A CA 1
ATOM 1726 C C . ASP A 1 210 ? 1.405 15.502 -20.416 1.00 59.25 210 ASP A C 1
ATOM 1728 O O . ASP A 1 210 ? 2.090 15.253 -21.409 1.00 59.25 210 ASP A O 1
ATOM 1732 N N . GLU A 1 211 ? 0.860 14.540 -19.668 1.00 67.56 211 GLU A N 1
ATOM 1733 C CA . GLU A 1 211 ? 1.137 13.107 -19.818 1.00 67.56 211 GLU A CA 1
ATOM 1734 C C . GLU A 1 211 ? -0.154 12.285 -20.024 1.00 67.56 211 GLU A C 1
ATOM 1736 O O . GLU A 1 211 ? -1.154 12.467 -19.319 1.00 67.56 211 GLU A O 1
ATOM 1741 N N . VAL A 1 212 ? -0.132 11.310 -20.940 1.00 63.84 212 VAL A N 1
ATOM 1742 C CA . VAL A 1 212 ? -1.126 10.216 -21.010 1.00 63.84 212 VAL A CA 1
ATOM 1743 C C . VAL A 1 212 ? -0.542 8.959 -20.385 1.00 63.84 212 VAL A C 1
ATOM 1745 O O . VAL A 1 212 ? 0.574 8.581 -20.732 1.00 63.84 212 VAL A O 1
ATOM 1748 N N . CYS A 1 213 ? -1.310 8.274 -19.531 1.00 65.56 213 CYS A N 1
ATOM 1749 C CA . CYS A 1 213 ? -0.903 7.004 -18.932 1.00 65.56 213 CYS A CA 1
ATOM 1750 C C . CYS A 1 213 ? -1.762 5.855 -19.467 1.00 65.56 213 CYS A C 1
ATOM 1752 O O . CYS A 1 213 ? -2.990 5.903 -19.379 1.00 65.56 213 CYS A O 1
ATOM 1754 N N . TYR A 1 214 ? -1.124 4.780 -19.924 1.00 69.25 214 TYR A N 1
ATOM 1755 C CA . TYR A 1 214 ? -1.787 3.534 -20.308 1.00 69.25 214 TYR A CA 1
ATOM 1756 C C . TYR A 1 214 ? -1.367 2.424 -19.362 1.00 69.25 214 TYR A C 1
ATOM 1758 O O . TYR A 1 214 ? -0.199 2.049 -19.344 1.00 69.25 214 TYR A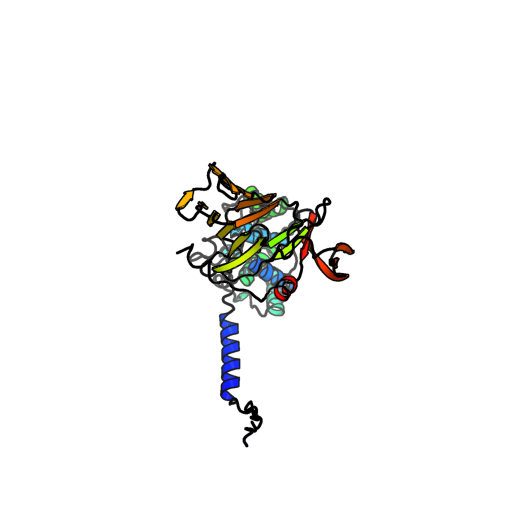 O 1
ATOM 1766 N N . ASN A 1 215 ? -2.305 1.858 -18.609 1.00 69.19 215 ASN A N 1
ATOM 1767 C CA . ASN A 1 215 ? -2.011 0.676 -17.806 1.00 69.19 215 ASN A CA 1
ATOM 1768 C C . ASN A 1 215 ? -1.877 -0.545 -18.720 1.00 69.19 215 ASN A C 1
ATOM 1770 O O . ASN A 1 215 ? -2.808 -0.905 -19.440 1.00 69.19 215 ASN A O 1
ATOM 1774 N N . LEU A 1 216 ? -0.730 -1.204 -18.652 1.00 68.69 216 LEU A N 1
ATOM 1775 C CA . LEU A 1 216 ? -0.492 -2.483 -19.291 1.00 68.69 216 LEU A CA 1
ATOM 1776 C C . LEU A 1 216 ? -1.152 -3.581 -18.459 1.00 68.69 216 LEU A C 1
ATOM 1778 O O . LEU A 1 216 ? -0.933 -3.701 -17.253 1.00 68.69 216 LEU A O 1
ATOM 1782 N N . LYS A 1 217 ? -1.974 -4.396 -19.118 1.00 67.81 217 LYS A N 1
ATOM 1783 C CA . LYS A 1 217 ? -2.586 -5.586 -18.528 1.00 67.81 217 LYS A CA 1
ATOM 1784 C C . LYS A 1 217 ? -2.008 -6.822 -19.195 1.00 67.81 217 LYS A C 1
ATOM 1786 O O . LYS A 1 217 ? -2.009 -6.912 -20.416 1.00 67.81 217 LYS A O 1
ATOM 1791 N N . GLY A 1 218 ? -1.579 -7.769 -18.376 1.00 67.25 218 GLY A N 1
ATOM 1792 C CA . GLY A 1 218 ? -1.097 -9.078 -18.791 1.00 67.25 218 GLY A CA 1
ATOM 1793 C C . GLY A 1 218 ? -1.188 -10.046 -17.619 1.00 67.25 218 GLY A C 1
ATOM 1794 O O . GLY A 1 218 ? -1.300 -9.630 -16.460 1.00 67.25 218 GLY A O 1
ATOM 1795 N N . LYS A 1 219 ? -1.204 -11.337 -17.920 1.00 73.00 219 LYS A N 1
ATOM 1796 C CA . LYS A 1 219 ? -1.007 -12.403 -16.943 1.00 73.00 219 LYS A CA 1
ATOM 1797 C C . LYS A 1 219 ? 0.494 -12.615 -16.720 1.00 73.00 219 LYS A C 1
ATOM 1799 O O . LYS A 1 219 ? 1.289 -12.328 -17.613 1.00 73.00 219 LYS A O 1
ATOM 1804 N N . PRO A 1 220 ? 0.897 -13.123 -15.546 1.00 73.94 220 PRO A N 1
ATOM 1805 C CA . PRO A 1 220 ? 2.266 -13.577 -15.330 1.00 73.94 220 PRO A CA 1
ATOM 1806 C C . PRO A 1 220 ? 2.727 -14.511 -16.462 1.00 73.94 220 PRO A C 1
ATOM 1808 O O . PRO A 1 220 ? 1.990 -15.423 -16.834 1.00 73.94 220 PRO A O 1
ATOM 1811 N N . GLY A 1 221 ? 3.908 -14.251 -17.027 1.00 76.69 221 GLY A N 1
ATOM 1812 C CA . GLY A 1 221 ? 4.447 -14.980 -18.179 1.00 76.69 221 GLY A CA 1
ATOM 1813 C C . GLY A 1 221 ? 4.015 -14.456 -19.556 1.00 76.69 221 GLY A C 1
ATOM 1814 O O . GLY A 1 221 ? 4.616 -14.853 -20.554 1.00 76.69 221 GLY A O 1
ATOM 1815 N N . ASP A 1 222 ? 3.037 -13.545 -19.642 1.00 79.94 222 ASP A N 1
ATOM 1816 C CA . ASP A 1 222 ? 2.645 -12.950 -20.924 1.00 79.94 222 ASP A CA 1
ATOM 1817 C C . ASP A 1 222 ? 3.800 -12.137 -21.522 1.00 79.94 222 ASP A C 1
ATOM 1819 O O . ASP A 1 222 ? 4.469 -11.359 -20.832 1.00 79.94 222 ASP A O 1
ATOM 1823 N N . PHE A 1 223 ? 3.974 -12.271 -22.837 1.00 83.31 223 PHE A N 1
ATOM 1824 C CA . PHE A 1 223 ? 4.867 -11.437 -23.633 1.00 83.31 223 PHE A CA 1
ATOM 1825 C C . PHE A 1 223 ? 4.069 -10.361 -24.359 1.00 83.31 223 PHE A C 1
ATOM 1827 O O . PHE A 1 223 ? 3.098 -10.654 -25.059 1.00 83.31 223 PHE A O 1
ATOM 1834 N N . ILE A 1 224 ? 4.512 -9.114 -24.233 1.00 83.75 224 ILE A N 1
ATOM 1835 C CA . ILE A 1 224 ? 3.941 -7.976 -24.947 1.00 83.75 224 ILE A CA 1
ATOM 1836 C C . ILE A 1 224 ? 5.004 -7.361 -25.844 1.00 83.75 224 ILE A C 1
ATOM 1838 O O . ILE A 1 224 ? 6.099 -7.023 -25.396 1.00 83.75 224 ILE A O 1
ATOM 1842 N N . ARG A 1 225 ? 4.646 -7.151 -27.113 1.00 85.94 225 ARG A N 1
ATOM 1843 C CA . ARG A 1 225 ? 5.400 -6.282 -28.014 1.00 85.94 225 ARG A CA 1
ATOM 1844 C C . ARG A 1 225 ? 5.083 -4.835 -27.658 1.00 85.94 225 ARG A C 1
ATOM 1846 O O . ARG A 1 225 ? 3.992 -4.347 -27.957 1.00 85.94 225 ARG A O 1
ATOM 1853 N N . LEU A 1 226 ? 6.020 -4.169 -26.992 1.00 82.31 226 LEU A N 1
ATOM 1854 C CA . LEU A 1 226 ? 5.867 -2.763 -26.649 1.00 82.31 226 LEU A CA 1
ATOM 1855 C C . LEU A 1 226 ? 5.925 -1.913 -27.917 1.00 82.31 226 LEU A C 1
ATOM 1857 O O . LEU A 1 226 ? 4.979 -1.194 -28.228 1.00 82.31 226 LEU A O 1
ATOM 1861 N N . PHE A 1 227 ? 7.007 -2.057 -28.675 1.00 83.75 227 PHE A N 1
ATOM 1862 C CA . PHE A 1 227 ? 7.337 -1.199 -29.806 1.00 83.75 227 PHE A CA 1
ATOM 1863 C C . PHE A 1 227 ? 7.773 -2.034 -31.008 1.00 83.75 227 PHE A C 1
ATOM 1865 O O . PHE A 1 227 ? 8.460 -3.046 -30.854 1.00 83.75 227 PHE A O 1
ATOM 1872 N N . GLN A 1 228 ? 7.399 -1.599 -32.205 1.00 86.31 228 GLN A N 1
ATOM 1873 C CA . GLN A 1 228 ? 7.906 -2.125 -33.463 1.00 86.31 228 GLN A CA 1
ATOM 1874 C C . GLN A 1 228 ? 8.057 -0.992 -34.470 1.00 86.31 228 GLN A C 1
ATOM 1876 O O . GLN A 1 228 ? 7.092 -0.285 -34.730 1.00 86.31 228 GLN A O 1
ATOM 1881 N N . ALA A 1 229 ? 9.221 -0.868 -35.092 1.00 86.31 229 ALA A N 1
ATOM 1882 C CA . ALA A 1 229 ? 9.461 0.010 -36.229 1.00 86.31 229 ALA A CA 1
ATOM 1883 C C . ALA A 1 229 ? 9.952 -0.845 -37.409 1.00 86.31 229 ALA A C 1
ATOM 1885 O O . ALA A 1 229 ? 11.152 -1.085 -37.536 1.00 86.31 229 ALA A O 1
ATOM 1886 N N . PRO A 1 230 ? 9.039 -1.347 -38.264 1.00 85.62 230 PRO A N 1
ATOM 1887 C CA . PRO A 1 230 ? 9.392 -2.230 -39.373 1.00 85.62 230 PRO A CA 1
ATOM 1888 C C . PRO A 1 230 ? 10.374 -1.605 -40.365 1.00 85.62 230 PRO A C 1
ATOM 1890 O O . PRO A 1 230 ? 11.208 -2.326 -40.901 1.00 85.62 230 PRO A O 1
ATOM 1893 N N . ASP A 1 231 ? 10.298 -0.286 -40.572 1.00 86.19 231 ASP A N 1
ATOM 1894 C CA . ASP A 1 231 ? 11.141 0.446 -41.529 1.00 86.19 231 ASP A CA 1
ATOM 1895 C C . ASP A 1 231 ? 12.639 0.346 -41.193 1.00 86.19 231 ASP A C 1
ATOM 1897 O O . ASP A 1 231 ? 13.474 0.382 -42.091 1.00 86.19 231 ASP A O 1
ATOM 1901 N N . ILE A 1 232 ? 12.963 0.174 -39.909 1.00 87.75 232 ILE A N 1
ATOM 1902 C CA . ILE A 1 232 ? 14.334 0.036 -39.398 1.00 87.75 232 ILE A CA 1
ATOM 1903 C C . ILE A 1 232 ? 14.583 -1.335 -38.753 1.00 87.75 232 ILE A C 1
ATOM 1905 O O . ILE A 1 232 ? 15.591 -1.530 -38.093 1.00 87.75 232 ILE A O 1
ATOM 1909 N N . GLY A 1 233 ? 13.647 -2.283 -38.879 1.00 89.94 233 GLY A N 1
ATOM 1910 C CA . GLY A 1 233 ? 13.786 -3.629 -38.310 1.00 89.94 233 GLY A CA 1
ATOM 1911 C C . GLY A 1 233 ? 13.748 -3.727 -36.776 1.00 89.94 233 GLY A C 1
ATOM 1912 O O . GLY A 1 233 ? 13.951 -4.817 -36.247 1.00 89.94 233 GLY A O 1
ATOM 1913 N N . LEU A 1 234 ? 13.434 -2.646 -36.057 1.00 91.75 234 LEU A N 1
ATOM 1914 C CA . LEU A 1 234 ? 13.530 -2.574 -34.596 1.00 91.75 234 LEU A CA 1
ATOM 1915 C C . LEU A 1 234 ? 12.263 -3.092 -33.896 1.00 91.75 234 LEU A C 1
ATOM 1917 O O . LEU A 1 234 ? 11.142 -2.710 -34.236 1.00 91.75 234 LEU A O 1
ATOM 1921 N N . THR A 1 235 ? 12.420 -3.933 -32.875 1.00 91.25 235 THR A N 1
ATOM 1922 C CA . THR A 1 235 ? 11.326 -4.442 -32.031 1.00 91.25 235 THR A CA 1
ATOM 1923 C C . THR A 1 235 ? 11.730 -4.462 -30.558 1.00 91.25 235 THR A C 1
ATOM 1925 O O . THR A 1 235 ? 12.806 -4.943 -30.221 1.00 91.25 235 THR A O 1
ATOM 1928 N N . VAL A 1 236 ? 10.837 -4.016 -29.670 1.00 90.81 236 VAL A N 1
ATOM 1929 C CA . VAL A 1 236 ? 10.988 -4.119 -28.210 1.00 90.81 236 VAL A CA 1
ATOM 1930 C C . VAL A 1 236 ? 9.866 -4.976 -27.643 1.00 90.81 236 VAL A C 1
ATOM 1932 O O . VAL A 1 236 ? 8.685 -4.645 -27.771 1.00 90.81 236 VAL A O 1
ATOM 1935 N N . ASN A 1 237 ? 10.235 -6.068 -26.984 1.00 90.62 237 ASN A N 1
ATOM 1936 C CA . ASN A 1 237 ? 9.326 -6.979 -26.303 1.00 90.62 237 ASN A CA 1
ATOM 1937 C C . ASN A 1 237 ? 9.614 -6.993 -24.803 1.00 90.62 237 ASN A C 1
ATOM 1939 O O . ASN A 1 237 ? 10.759 -6.841 -24.382 1.00 90.62 237 ASN A O 1
ATOM 1943 N N . VAL A 1 238 ? 8.581 -7.222 -24.000 1.00 90.06 238 VAL A N 1
ATOM 1944 C CA . VAL A 1 238 ? 8.696 -7.362 -22.546 1.00 90.06 238 VAL A CA 1
ATOM 1945 C C . VAL A 1 238 ? 7.879 -8.536 -22.046 1.00 90.06 238 VAL A C 1
ATOM 1947 O O . VAL A 1 238 ? 6.864 -8.890 -22.648 1.00 90.06 238 VAL A O 1
ATOM 1950 N N . ARG A 1 239 ? 8.305 -9.117 -20.926 1.00 86.44 239 ARG A N 1
ATOM 1951 C CA . ARG A 1 239 ? 7.589 -10.194 -20.242 1.00 86.44 239 ARG A CA 1
ATOM 1952 C C . ARG A 1 239 ? 7.074 -9.729 -18.891 1.00 86.44 239 ARG A C 1
ATOM 1954 O O . ARG A 1 239 ? 7.806 -9.084 -18.139 1.00 86.44 239 ARG A O 1
ATOM 1961 N N . PHE A 1 240 ? 5.838 -10.094 -18.567 1.00 81.81 240 PHE A N 1
ATOM 1962 C CA . PHE A 1 240 ? 5.333 -9.973 -17.205 1.00 81.81 240 PHE A CA 1
ATOM 1963 C C . PHE A 1 240 ? 5.995 -11.006 -16.305 1.00 81.81 240 PHE A C 1
ATOM 1965 O O . PHE A 1 240 ? 5.963 -12.206 -16.576 1.00 81.81 240 PHE A O 1
ATOM 1972 N N . ARG A 1 241 ? 6.528 -10.530 -15.185 1.00 79.12 241 ARG A N 1
ATOM 1973 C CA . ARG A 1 241 ? 7.178 -11.350 -14.176 1.00 79.12 241 ARG A CA 1
ATOM 1974 C C . ARG A 1 241 ? 6.234 -12.405 -13.646 1.00 79.12 241 ARG A C 1
ATOM 1976 O O . ARG A 1 241 ? 5.108 -12.087 -13.277 1.00 79.12 241 ARG A O 1
ATOM 1983 N N . GLU A 1 242 ? 6.723 -13.626 -13.519 1.00 67.25 242 GLU A N 1
ATOM 1984 C CA . GLU A 1 242 ? 6.014 -14.677 -12.809 1.00 67.25 242 GLU A CA 1
ATOM 1985 C C . GLU A 1 242 ? 6.314 -14.598 -11.311 1.00 67.25 242 GLU A C 1
ATOM 1987 O O . GLU A 1 242 ? 7.464 -14.686 -10.889 1.00 67.25 242 GLU A O 1
ATOM 1992 N N . VAL A 1 243 ? 5.285 -14.370 -10.493 1.00 61.56 243 VAL A N 1
ATOM 1993 C CA . VAL A 1 243 ? 5.398 -14.449 -9.031 1.00 61.56 243 VAL A CA 1
ATOM 1994 C C . VAL A 1 243 ? 4.362 -15.455 -8.558 1.00 61.56 243 VAL A C 1
ATOM 1996 O O . VAL A 1 243 ? 3.166 -15.265 -8.777 1.00 61.56 243 VAL A O 1
ATOM 1999 N N . GLN A 1 244 ? 4.817 -16.539 -7.928 1.00 48.31 244 GLN A N 1
ATOM 2000 C CA . GLN A 1 244 ? 3.934 -17.574 -7.393 1.00 48.31 244 GLN A CA 1
ATOM 2001 C C . GLN A 1 244 ? 2.916 -16.954 -6.424 1.00 48.31 244 GLN A C 1
ATOM 2003 O O . GLN A 1 244 ? 3.282 -16.428 -5.376 1.00 48.31 244 GLN A O 1
ATOM 2008 N N . GLY A 1 245 ? 1.633 -17.012 -6.786 1.00 51.44 245 GLY A N 1
ATOM 2009 C CA . GLY A 1 245 ? 0.529 -16.563 -5.933 1.00 51.44 245 GLY A CA 1
ATOM 2010 C C . GLY A 1 245 ? 0.253 -15.055 -5.918 1.00 51.44 245 GLY A C 1
ATOM 2011 O O . GLY A 1 245 ? -0.661 -14.635 -5.210 1.00 51.44 245 GLY A O 1
ATOM 2012 N N . GLU A 1 246 ? 0.961 -14.238 -6.706 1.00 50.94 246 GLU A N 1
ATOM 2013 C CA . GLU A 1 246 ? 0.648 -12.812 -6.866 1.00 50.94 246 GLU A CA 1
ATOM 2014 C C . GLU A 1 246 ? 0.357 -12.468 -8.331 1.00 50.94 246 GLU A C 1
ATOM 2016 O O . GLU A 1 246 ? 1.017 -12.943 -9.254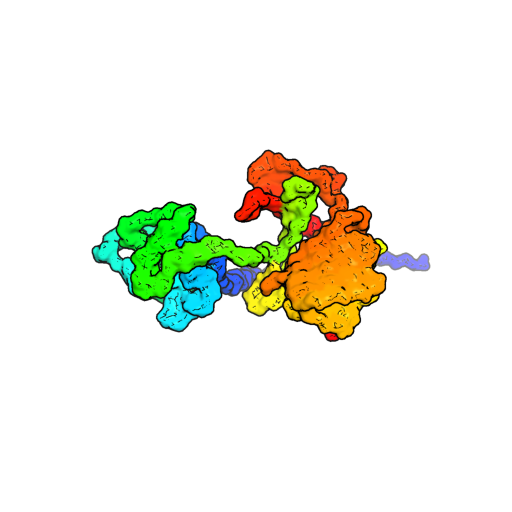 1.00 50.94 246 GLU A O 1
ATOM 2021 N N . VAL A 1 247 ? -0.615 -11.577 -8.559 1.00 49.56 247 VAL A N 1
ATOM 2022 C CA . VAL A 1 247 ? -0.756 -10.903 -9.856 1.00 49.56 247 VAL A CA 1
ATOM 2023 C C . VAL A 1 247 ? 0.429 -9.955 -9.979 1.00 49.56 247 VAL A C 1
ATOM 2025 O O . VAL A 1 247 ? 0.386 -8.810 -9.528 1.00 49.56 247 VAL A O 1
ATOM 2028 N N . SER A 1 248 ? 1.528 -10.465 -10.513 1.00 50.34 248 SER A N 1
ATOM 2029 C CA . SER A 1 248 ? 2.717 -9.670 -10.734 1.00 50.34 248 SER A CA 1
ATOM 2030 C C . SER A 1 248 ? 2.447 -8.629 -11.816 1.00 50.34 248 SER A C 1
ATOM 2032 O O . SER A 1 248 ? 2.045 -8.929 -12.937 1.00 50.34 248 SER A O 1
ATOM 2034 N N . ARG A 1 249 ? 2.656 -7.374 -11.435 1.00 63.31 249 ARG A N 1
ATOM 2035 C CA . ARG A 1 249 ? 2.402 -6.165 -12.227 1.00 63.31 249 ARG A CA 1
ATOM 2036 C C . ARG A 1 249 ? 3.699 -5.590 -12.794 1.00 63.31 249 ARG A C 1
ATOM 2038 O O . ARG A 1 249 ? 3.824 -4.390 -12.996 1.00 63.31 249 ARG A O 1
ATOM 2045 N N . TRP A 1 250 ? 4.702 -6.437 -12.959 1.00 71.62 250 TRP A N 1
ATOM 2046 C CA . TRP A 1 250 ? 6.075 -6.015 -13.173 1.00 71.62 250 TRP A CA 1
ATOM 2047 C C . TRP A 1 250 ? 6.662 -6.677 -14.397 1.00 71.62 250 TRP A C 1
ATOM 2049 O O . TRP A 1 250 ? 6.347 -7.828 -14.672 1.00 71.62 250 TRP A O 1
ATOM 2059 N N . LEU A 1 251 ? 7.545 -5.968 -15.091 1.00 81.31 251 LEU A N 1
ATOM 2060 C CA . LEU A 1 251 ? 8.308 -6.519 -16.203 1.00 81.31 251 LEU A CA 1
ATOM 2061 C C . LEU A 1 251 ? 9.624 -7.088 -15.655 1.00 81.31 251 LEU A C 1
ATOM 2063 O O . LEU A 1 251 ? 10.328 -6.376 -14.937 1.00 81.31 251 LEU A O 1
ATOM 2067 N N . ASP A 1 252 ? 9.942 -8.357 -15.920 1.00 84.56 252 ASP A N 1
ATOM 2068 C CA . ASP A 1 252 ? 11.206 -8.992 -15.487 1.00 84.56 252 ASP A CA 1
ATOM 2069 C C . ASP A 1 252 ? 12.154 -9.357 -16.619 1.00 84.56 252 ASP A C 1
ATOM 2071 O O . ASP A 1 252 ? 13.327 -9.618 -16.347 1.00 84.56 252 ASP A O 1
ATOM 2075 N N . GLN A 1 253 ? 11.669 -9.347 -17.856 1.00 90.44 253 GLN A N 1
ATOM 2076 C CA . GLN A 1 253 ? 12.491 -9.555 -19.032 1.00 90.44 253 GLN A CA 1
ATOM 2077 C C . GLN A 1 253 ? 12.143 -8.546 -20.112 1.00 90.44 253 GLN A C 1
ATOM 2079 O O . GLN A 1 253 ? 10.977 -8.183 -20.301 1.00 90.44 253 GLN A O 1
ATOM 2084 N N . VAL A 1 254 ? 13.172 -8.127 -20.832 1.00 92.56 254 VAL A N 1
ATOM 2085 C CA . VAL A 1 254 ? 13.078 -7.229 -21.979 1.00 92.56 254 VAL A CA 1
ATOM 2086 C C . VAL A 1 254 ? 13.936 -7.811 -23.089 1.00 92.56 254 VAL A C 1
ATOM 2088 O O . VAL A 1 254 ? 15.028 -8.304 -22.823 1.00 92.56 254 VAL A O 1
ATOM 2091 N N . ALA A 1 255 ? 13.451 -7.749 -24.322 1.00 94.56 255 ALA A N 1
ATOM 2092 C CA . ALA A 1 255 ? 14.212 -8.104 -25.508 1.00 94.56 255 ALA A CA 1
ATOM 2093 C C . ALA A 1 255 ? 14.087 -6.988 -26.546 1.00 94.56 255 ALA A C 1
ATOM 2095 O O . ALA A 1 255 ? 12.979 -6.675 -26.990 1.00 94.56 255 ALA A O 1
ATOM 2096 N N . ILE A 1 256 ? 15.219 -6.407 -26.930 1.00 94.06 256 ILE A N 1
ATOM 2097 C CA . ILE A 1 256 ? 15.345 -5.418 -28.001 1.00 94.06 256 ILE A CA 1
ATOM 2098 C C . ILE A 1 256 ? 16.030 -6.115 -29.173 1.00 94.06 256 ILE A C 1
ATOM 2100 O O . ILE A 1 256 ? 17.065 -6.751 -29.000 1.00 94.06 256 ILE A O 1
ATOM 2104 N N . ILE A 1 257 ? 15.422 -6.057 -30.351 1.00 94.25 257 ILE A N 1
ATOM 2105 C CA . ILE A 1 257 ? 15.859 -6.797 -31.537 1.00 94.25 257 ILE A CA 1
ATOM 2106 C C . ILE A 1 257 ? 15.924 -5.819 -32.702 1.00 94.25 257 ILE A C 1
ATOM 2108 O O . ILE A 1 257 ? 14.921 -5.156 -32.967 1.00 94.25 257 ILE A O 1
ATOM 2112 N N . SER A 1 258 ? 17.054 -5.757 -33.403 1.00 94.31 258 SER A N 1
ATOM 2113 C CA . SER A 1 258 ? 17.141 -5.124 -34.720 1.00 94.31 258 SER A CA 1
ATOM 2114 C C . SER A 1 258 ? 18.145 -5.841 -35.605 1.00 94.31 258 SER A C 1
ATOM 2116 O O . SER A 1 258 ? 19.279 -6.061 -35.189 1.00 94.31 258 SER A O 1
ATOM 2118 N N . GLY A 1 259 ? 17.719 -6.212 -36.814 1.00 92.00 259 GLY A N 1
ATOM 2119 C CA . GLY A 1 259 ? 18.543 -7.006 -37.722 1.00 92.00 259 GLY A CA 1
ATOM 2120 C C . GLY A 1 259 ? 18.986 -8.31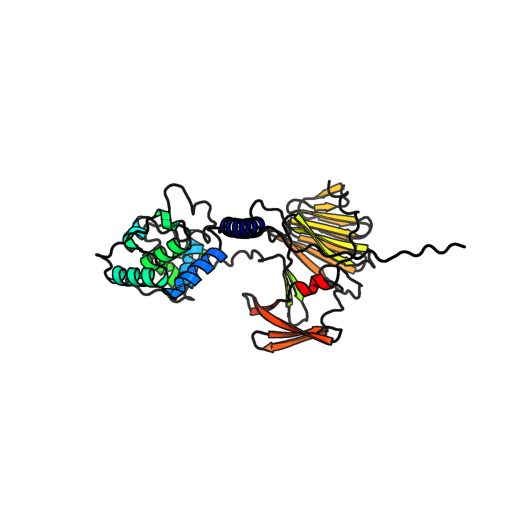6 -37.068 1.00 92.00 259 GLY A C 1
ATOM 2121 O O . GLY A 1 259 ? 18.147 -9.097 -36.610 1.00 92.00 259 GLY A O 1
ATOM 2122 N N . GLU A 1 260 ? 20.299 -8.527 -37.012 1.00 91.19 260 GLU A N 1
ATOM 2123 C CA . GLU A 1 260 ? 20.915 -9.679 -36.336 1.00 91.19 260 GLU A CA 1
ATOM 2124 C C . GLU A 1 260 ? 21.252 -9.383 -34.865 1.00 91.19 260 GLU A C 1
ATOM 2126 O O . GLU A 1 260 ? 21.554 -10.299 -34.094 1.00 91.19 260 GLU A O 1
ATOM 2131 N N . THR A 1 261 ? 21.162 -8.118 -34.446 1.00 93.69 261 THR A N 1
ATOM 2132 C CA . THR A 1 261 ? 21.440 -7.719 -33.070 1.00 93.69 261 THR A CA 1
ATOM 2133 C C . THR A 1 261 ? 20.258 -8.004 -32.152 1.00 93.69 261 THR A C 1
ATOM 2135 O O . THR A 1 261 ? 19.136 -7.527 -32.348 1.00 93.69 261 THR A O 1
ATOM 2138 N N . THR A 1 262 ? 20.524 -8.755 -31.085 1.00 95.31 262 THR A N 1
ATOM 2139 C CA . THR A 1 262 ? 19.567 -9.018 -30.006 1.00 95.31 262 THR A CA 1
ATOM 2140 C C . THR A 1 262 ? 20.155 -8.588 -28.672 1.00 95.31 262 THR A C 1
ATOM 2142 O O . THR A 1 262 ? 21.269 -8.962 -28.323 1.00 95.31 262 THR A O 1
ATOM 2145 N N . VAL A 1 263 ? 19.396 -7.816 -27.903 1.00 94.69 263 VAL A N 1
ATOM 2146 C CA . VAL A 1 263 ? 19.729 -7.432 -26.530 1.00 94.69 263 VAL A CA 1
ATOM 2147 C C . VAL A 1 263 ? 18.600 -7.909 -25.633 1.00 94.69 263 VAL A C 1
ATOM 2149 O O . VAL A 1 263 ? 17.529 -7.303 -25.578 1.00 94.69 263 VAL A O 1
ATOM 2152 N N . ALA A 1 264 ? 18.824 -9.021 -24.945 1.00 94.06 264 ALA A N 1
ATOM 2153 C CA . ALA A 1 264 ? 17.925 -9.529 -23.921 1.00 94.06 264 ALA A CA 1
ATOM 2154 C C . ALA A 1 264 ? 18.431 -9.096 -22.546 1.00 94.06 264 ALA A C 1
ATOM 2156 O O . ALA A 1 264 ? 19.628 -9.064 -22.294 1.00 94.06 264 ALA A O 1
ATOM 2157 N N . MET A 1 265 ? 17.538 -8.755 -21.630 1.00 94.12 265 MET A N 1
ATOM 2158 C CA . MET A 1 265 ? 17.929 -8.370 -20.278 1.00 94.12 265 MET A CA 1
ATOM 2159 C C . MET A 1 265 ? 16.935 -8.892 -19.258 1.00 94.12 265 MET A C 1
ATOM 2161 O O . MET A 1 265 ? 15.722 -8.922 -19.483 1.00 94.12 265 MET A O 1
ATOM 2165 N N . THR A 1 266 ? 17.483 -9.284 -18.117 1.00 92.69 266 THR A N 1
ATOM 2166 C CA . THR A 1 266 ? 16.756 -9.681 -16.921 1.00 92.69 266 THR A CA 1
ATOM 2167 C C . THR A 1 266 ? 17.147 -8.764 -15.770 1.00 92.69 266 THR A C 1
ATOM 2169 O O . THR A 1 266 ? 17.970 -7.848 -15.892 1.00 92.69 266 THR A O 1
ATOM 2172 N N . MET A 1 267 ? 16.558 -9.010 -14.604 1.00 87.12 267 MET A N 1
ATOM 2173 C CA . MET A 1 267 ? 16.966 -8.328 -13.385 1.00 87.12 267 MET A CA 1
ATOM 2174 C C . MET A 1 267 ? 18.427 -8.580 -13.013 1.00 87.12 267 MET A C 1
ATOM 2176 O O . MET A 1 267 ? 18.964 -7.790 -12.250 1.00 87.12 267 MET A O 1
ATOM 2180 N N . ASP A 1 268 ? 19.094 -9.605 -13.531 1.00 89.06 268 ASP A N 1
ATOM 2181 C CA . ASP A 1 268 ? 20.433 -9.985 -13.070 1.00 89.06 268 ASP A CA 1
ATOM 2182 C C . ASP A 1 268 ? 21.506 -9.774 -14.137 1.00 89.06 268 ASP A C 1
ATOM 2184 O O . ASP A 1 268 ? 22.638 -9.400 -13.814 1.00 89.06 268 ASP A O 1
ATOM 2188 N N . GLU A 1 269 ? 21.135 -9.908 -15.407 1.00 92.88 269 GLU A N 1
ATOM 2189 C CA . GLU A 1 269 ? 22.079 -9.922 -16.521 1.00 92.88 269 GLU A CA 1
ATOM 2190 C C . GLU A 1 269 ? 21.516 -9.285 -17.792 1.00 92.88 269 GLU A C 1
ATOM 2192 O O . GLU A 1 269 ? 20.313 -9.046 -17.925 1.00 92.88 269 GLU A O 1
ATOM 2197 N N . ILE A 1 270 ? 22.426 -9.005 -18.717 1.00 93.94 270 ILE A N 1
ATOM 2198 C CA . ILE A 1 270 ? 22.172 -8.513 -20.066 1.00 93.94 270 ILE A CA 1
ATOM 2199 C C . ILE A 1 270 ? 22.894 -9.461 -21.017 1.00 93.94 270 ILE A C 1
ATOM 2201 O O . ILE A 1 270 ? 24.085 -9.702 -20.852 1.00 93.94 270 ILE A O 1
ATOM 2205 N N . VAL A 1 271 ? 22.184 -9.991 -22.002 1.00 93.62 271 VAL A N 1
ATOM 2206 C CA . VAL A 1 271 ? 22.705 -10.901 -23.018 1.00 93.62 271 VAL A CA 1
ATOM 2207 C C . VAL A 1 271 ? 22.645 -10.209 -24.371 1.00 93.62 271 VAL A C 1
ATOM 2209 O O . VAL A 1 271 ? 21.568 -9.791 -24.800 1.00 93.62 271 VAL A O 1
ATOM 2212 N N . VAL A 1 272 ? 23.787 -10.105 -25.047 1.00 93.38 272 VAL A N 1
ATOM 2213 C CA . VAL A 1 272 ? 23.880 -9.564 -26.408 1.00 93.38 272 VAL A CA 1
ATOM 2214 C C . VAL A 1 272 ? 24.174 -10.702 -27.385 1.00 93.38 272 VAL A C 1
ATOM 2216 O O . VAL A 1 272 ? 25.051 -11.535 -27.152 1.00 93.38 272 VAL A O 1
ATOM 2219 N N . ASN A 1 273 ? 23.392 -10.776 -28.462 1.00 92.00 273 ASN A N 1
ATOM 2220 C CA . ASN A 1 273 ? 23.508 -11.751 -29.552 1.00 92.00 273 ASN A CA 1
ATOM 2221 C C . ASN A 1 273 ? 23.489 -13.218 -29.110 1.00 92.00 273 ASN A C 1
ATOM 2223 O O . ASN A 1 273 ? 24.063 -14.075 -29.770 1.00 92.00 273 ASN A O 1
ATOM 2227 N N . SER A 1 274 ? 22.801 -13.520 -28.003 1.00 83.81 274 SER A N 1
ATOM 2228 C CA . SER A 1 274 ? 22.708 -14.866 -27.402 1.00 83.81 274 SER A CA 1
ATOM 2229 C C . SER A 1 274 ? 24.054 -15.507 -27.022 1.00 83.81 274 SER A C 1
ATOM 2231 O O . SER A 1 274 ? 24.106 -16.710 -26.776 1.00 83.81 274 SER A O 1
ATOM 2233 N N . VAL A 1 275 ? 25.142 -14.731 -26.974 1.00 80.25 275 VAL A N 1
ATOM 2234 C CA . VAL A 1 275 ? 26.499 -15.243 -26.711 1.00 80.25 275 VAL A CA 1
ATOM 2235 C C . VAL A 1 275 ? 27.134 -14.512 -25.539 1.00 80.25 275 VAL A C 1
ATOM 2237 O O . VAL A 1 275 ? 27.670 -15.148 -24.630 1.00 80.25 275 VAL A O 1
ATOM 2240 N N . ASP A 1 276 ? 27.046 -13.186 -25.524 1.00 85.38 276 ASP A N 1
ATOM 2241 C CA . ASP A 1 276 ? 27.774 -12.385 -24.554 1.00 85.38 276 ASP A CA 1
ATOM 2242 C C . ASP A 1 276 ? 26.892 -12.032 -23.358 1.00 85.38 276 ASP A C 1
ATOM 2244 O O . ASP A 1 276 ? 25.917 -11.292 -23.486 1.00 85.38 276 ASP A O 1
ATOM 2248 N N . VAL A 1 277 ? 27.249 -12.558 -22.184 1.00 87.81 277 VAL A N 1
ATOM 2249 C CA . VAL A 1 277 ? 26.535 -12.323 -20.922 1.00 87.81 277 VAL A CA 1
ATOM 2250 C C . VAL A 1 277 ? 27.267 -11.274 -20.089 1.00 87.81 277 VAL A C 1
ATOM 2252 O O . VAL A 1 277 ? 28.418 -11.451 -19.681 1.00 87.81 277 VAL A O 1
ATOM 2255 N N . TYR A 1 278 ? 26.572 -10.188 -19.776 1.00 88.88 278 TYR A N 1
ATOM 2256 C CA . TYR A 1 278 ? 27.068 -9.058 -19.005 1.00 88.88 278 TYR A CA 1
ATOM 2257 C C . TYR A 1 278 ? 26.268 -8.877 -17.718 1.00 88.88 278 TYR A C 1
ATOM 2259 O O . TYR A 1 278 ? 25.053 -9.053 -17.667 1.00 88.88 278 TYR A O 1
ATOM 2267 N N . LYS A 1 279 ? 26.954 -8.436 -16.662 1.00 91.56 279 LYS A N 1
ATOM 2268 C CA . LYS A 1 279 ? 26.296 -7.887 -15.473 1.00 91.56 279 LYS A CA 1
ATOM 2269 C C . LYS A 1 279 ? 25.984 -6.411 -15.692 1.00 91.56 279 LYS A C 1
ATOM 2271 O O . LYS A 1 279 ? 26.700 -5.732 -16.426 1.00 91.56 279 LYS A O 1
ATOM 2276 N N . TRP A 1 280 ? 24.997 -5.909 -14.956 1.00 87.69 280 TRP A N 1
ATOM 2277 C CA . TRP A 1 280 ? 24.699 -4.480 -14.832 1.00 87.69 280 TRP A CA 1
ATOM 2278 C C . TRP A 1 280 ? 25.896 -3.721 -14.235 1.00 87.69 280 TRP A C 1
ATOM 2280 O O . TRP A 1 280 ? 26.042 -3.598 -13.019 1.00 87.69 280 TRP A O 1
ATOM 2290 N N . SER A 1 281 ? 26.805 -3.287 -15.101 1.00 87.88 281 SER A N 1
ATOM 2291 C CA . SER A 1 281 ? 28.076 -2.640 -14.780 1.00 87.88 281 SER A CA 1
ATOM 2292 C C . SER A 1 281 ? 28.539 -1.825 -15.983 1.00 87.88 281 SER A C 1
ATOM 2294 O O . SER A 1 281 ? 28.094 -2.083 -17.098 1.00 87.88 281 SER A O 1
ATOM 2296 N N . GLU A 1 282 ? 29.414 -0.848 -15.753 1.00 89.12 282 GLU A N 1
ATOM 2297 C CA . GLU A 1 282 ? 29.894 0.061 -16.797 1.00 89.12 282 GLU A CA 1
ATOM 2298 C C . GLU A 1 282 ? 30.539 -0.690 -17.968 1.00 89.12 282 GLU A C 1
ATOM 2300 O O . GLU A 1 282 ? 31.574 -1.346 -17.814 1.00 89.12 282 GLU A O 1
ATOM 2305 N N . ARG A 1 283 ? 29.900 -0.611 -19.140 1.00 92.56 283 ARG A N 1
ATOM 2306 C CA . ARG A 1 283 ? 30.354 -1.196 -20.408 1.00 92.56 283 ARG A CA 1
ATOM 2307 C C . ARG A 1 283 ? 29.860 -0.356 -21.579 1.00 92.56 283 ARG A C 1
ATOM 2309 O O . ARG A 1 283 ? 28.799 0.253 -21.507 1.00 92.56 283 ARG A O 1
ATOM 2316 N N . GLN A 1 284 ? 30.600 -0.408 -22.676 1.00 94.62 284 GLN A N 1
ATOM 2317 C CA . GLN A 1 284 ? 30.165 0.104 -23.968 1.00 94.62 284 GLN A CA 1
ATOM 2318 C C . GLN A 1 284 ? 30.436 -0.967 -25.022 1.00 94.62 284 GLN A C 1
ATOM 2320 O O . GLN A 1 284 ? 31.504 -1.583 -25.008 1.00 94.62 284 GLN A O 1
ATOM 2325 N N . LEU A 1 285 ? 29.453 -1.215 -25.881 1.00 93.88 285 LEU A N 1
ATOM 2326 C CA . LEU A 1 285 ? 29.484 -2.212 -26.943 1.00 93.88 285 LEU A CA 1
ATOM 2327 C C . LEU A 1 285 ? 28.995 -1.560 -28.234 1.00 93.88 285 LEU A C 1
ATOM 2329 O O . LEU A 1 285 ? 28.110 -0.706 -28.212 1.00 93.88 285 LEU A O 1
ATOM 2333 N N . GLU A 1 286 ? 29.548 -1.998 -29.354 1.00 94.19 286 GLU A N 1
ATOM 2334 C CA . GLU A 1 286 ? 29.102 -1.598 -30.682 1.00 94.19 286 GLU A CA 1
ATOM 2335 C C . GLU A 1 286 ? 28.776 -2.859 -31.471 1.00 94.19 286 GLU A C 1
ATOM 2337 O O . GLU A 1 286 ? 29.555 -3.813 -31.509 1.00 94.19 286 GLU A O 1
ATOM 2342 N N . THR A 1 287 ? 27.585 -2.868 -32.050 1.00 93.75 287 THR A N 1
ATOM 2343 C CA . THR A 1 287 ? 27.084 -3.927 -32.928 1.00 93.75 287 THR A CA 1
ATOM 2344 C C . THR A 1 287 ? 26.889 -3.352 -34.330 1.00 93.75 287 THR A C 1
ATOM 2346 O O . THR A 1 287 ? 27.174 -2.176 -34.555 1.00 93.75 287 THR A O 1
ATOM 2349 N N . ALA A 1 288 ? 26.428 -4.160 -35.287 1.00 91.62 288 ALA A N 1
ATOM 2350 C CA . ALA A 1 288 ? 26.186 -3.649 -36.634 1.00 91.62 288 ALA A CA 1
ATOM 2351 C C . ALA A 1 288 ? 25.043 -2.614 -36.666 1.00 91.62 288 ALA A C 1
ATOM 2353 O O . ALA A 1 288 ? 25.106 -1.683 -37.461 1.00 91.62 288 ALA A O 1
ATOM 2354 N N . GLU A 1 289 ? 24.047 -2.751 -35.785 1.00 93.75 289 GLU A N 1
ATOM 2355 C CA . GLU A 1 289 ? 22.825 -1.936 -35.780 1.00 93.75 289 GLU A CA 1
ATOM 2356 C C . GLU A 1 289 ? 22.712 -0.973 -34.580 1.00 93.75 289 GLU A C 1
ATOM 2358 O O . GLU A 1 289 ? 21.888 -0.056 -34.602 1.00 93.75 289 GLU A O 1
ATOM 2363 N N . MET A 1 290 ? 23.488 -1.176 -33.504 1.00 94.69 290 MET A N 1
ATOM 2364 C CA . MET A 1 290 ? 23.335 -0.427 -32.245 1.00 94.69 290 MET A CA 1
ATOM 2365 C C . MET A 1 290 ? 24.653 -0.093 -31.540 1.00 94.69 290 MET A C 1
ATOM 2367 O O . MET A 1 290 ? 25.545 -0.941 -31.419 1.00 94.69 290 MET A O 1
ATOM 2371 N N . ASN A 1 291 ? 24.702 1.100 -30.942 1.00 95.75 291 ASN A N 1
ATOM 2372 C CA . ASN A 1 291 ? 25.628 1.445 -29.863 1.00 95.75 291 ASN A CA 1
ATOM 2373 C C . ASN A 1 291 ? 24.948 1.181 -28.513 1.00 95.75 291 ASN A C 1
ATOM 2375 O O . ASN A 1 291 ? 23.841 1.660 -28.276 1.00 95.75 291 ASN A O 1
ATOM 2379 N N . ILE A 1 292 ? 25.583 0.412 -27.631 1.00 96.12 292 ILE A N 1
ATOM 2380 C CA . ILE A 1 292 ? 24.997 -0.022 -26.358 1.00 96.12 292 ILE A CA 1
ATOM 2381 C C . ILE A 1 292 ? 25.897 0.437 -25.214 1.00 96.12 292 ILE A C 1
ATOM 2383 O O . ILE A 1 292 ? 27.061 0.045 -25.129 1.00 96.12 292 ILE A O 1
ATOM 2387 N N . LYS A 1 293 ? 25.347 1.211 -24.280 1.00 95.62 293 LYS A N 1
ATOM 2388 C CA . LYS A 1 293 ? 26.027 1.649 -23.054 1.00 95.62 293 LYS A CA 1
ATOM 2389 C C . LYS A 1 293 ? 25.313 1.067 -21.848 1.00 95.62 293 LYS A C 1
ATOM 2391 O O . LYS A 1 293 ? 24.139 1.336 -21.631 1.00 95.62 293 LYS A O 1
ATOM 2396 N N . ILE A 1 294 ? 26.021 0.281 -21.048 1.00 93.69 294 ILE A N 1
ATOM 2397 C CA . ILE A 1 294 ? 25.499 -0.372 -19.845 1.00 93.69 294 ILE A CA 1
ATOM 2398 C C . ILE A 1 294 ? 26.127 0.292 -18.624 1.00 93.69 294 ILE A C 1
ATOM 2400 O O . ILE A 1 294 ? 27.307 0.626 -18.621 1.00 93.69 294 ILE A O 1
ATOM 2404 N N . SER A 1 295 ? 25.342 0.449 -17.566 1.00 90.88 295 SER A N 1
ATOM 2405 C CA . SER A 1 295 ? 25.771 0.888 -16.239 1.00 90.88 295 SER A CA 1
ATOM 2406 C C . SER A 1 295 ? 25.104 0.030 -15.154 1.00 90.88 295 SER A C 1
ATOM 2408 O O . SER A 1 295 ? 24.410 -0.947 -15.442 1.00 90.88 295 SER A O 1
ATOM 2410 N N . GLN A 1 296 ? 25.293 0.388 -13.881 1.00 86.06 296 GLN A N 1
ATOM 2411 C CA . GLN A 1 296 ? 24.794 -0.395 -12.745 1.00 86.06 296 GLN A CA 1
ATOM 2412 C C . GLN A 1 296 ? 23.262 -0.576 -12.716 1.00 86.06 296 GLN A C 1
ATOM 2414 O O . GLN A 1 296 ? 22.768 -1.573 -12.188 1.00 86.06 296 GLN A O 1
ATOM 2419 N N . TYR A 1 297 ? 22.502 0.364 -13.282 1.00 88.56 297 TYR A N 1
ATOM 2420 C CA . TYR A 1 297 ? 21.031 0.339 -13.260 1.00 88.56 297 TYR A CA 1
ATOM 2421 C C . TYR A 1 297 ? 20.392 0.842 -14.549 1.00 88.56 297 TYR A C 1
ATOM 2423 O O . TYR A 1 297 ? 19.180 1.017 -14.600 1.00 88.56 297 TYR A O 1
ATOM 2431 N N . HIS A 1 298 ? 21.187 1.120 -15.571 1.00 91.25 298 HIS A N 1
ATOM 2432 C CA . HIS A 1 298 ? 20.709 1.790 -16.765 1.00 91.25 298 HIS A CA 1
ATOM 2433 C C . HIS A 1 298 ? 21.443 1.251 -17.987 1.00 91.25 298 HIS A C 1
ATOM 2435 O O . HIS A 1 298 ? 22.655 1.031 -17.928 1.00 91.25 298 HIS A O 1
ATOM 2441 N N . ILE A 1 299 ? 20.699 1.020 -19.060 1.00 93.81 299 ILE A N 1
ATOM 2442 C CA . ILE A 1 299 ? 21.220 0.682 -20.377 1.00 93.81 299 ILE A CA 1
ATOM 2443 C C . ILE A 1 299 ? 20.644 1.671 -21.386 1.00 93.81 299 ILE A C 1
ATOM 2445 O O . ILE A 1 299 ? 19.434 1.872 -21.424 1.00 93.81 299 ILE A O 1
ATOM 2449 N N . SER A 1 300 ? 21.520 2.269 -22.179 1.00 93.19 300 SER A N 1
ATOM 2450 C CA . SER A 1 300 ? 21.176 3.165 -23.276 1.00 93.19 300 SER A CA 1
ATOM 2451 C C . SER A 1 300 ? 21.545 2.481 -24.585 1.00 93.19 300 SER A C 1
ATOM 2453 O O . SER A 1 300 ? 22.654 1.950 -24.713 1.00 93.19 300 SER A O 1
ATOM 2455 N N . LEU A 1 301 ? 20.607 2.433 -25.525 1.00 94.50 301 LEU A N 1
ATOM 2456 C CA . LEU A 1 301 ? 20.781 1.846 -26.846 1.00 94.50 301 LEU A CA 1
ATOM 2457 C C . LEU A 1 301 ? 20.490 2.909 -27.898 1.00 94.50 301 LEU A C 1
ATOM 2459 O O . LEU A 1 301 ? 19.384 3.439 -27.952 1.00 94.50 301 LEU A O 1
ATOM 2463 N N . GLU A 1 302 ? 21.459 3.181 -28.757 1.00 93.75 302 GLU A N 1
ATOM 2464 C CA . GLU A 1 302 ? 21.313 4.092 -29.887 1.00 93.75 302 GLU A CA 1
ATOM 2465 C C . GLU A 1 302 ? 21.327 3.269 -31.174 1.00 93.75 302 GLU A C 1
ATOM 2467 O O . GLU A 1 302 ? 22.341 2.669 -31.535 1.00 93.75 302 GLU A O 1
ATOM 2472 N N . HIS A 1 303 ? 20.169 3.181 -31.823 1.00 92.81 303 HIS A N 1
ATOM 2473 C CA . HIS A 1 303 ? 19.984 2.475 -33.085 1.00 92.81 303 HIS A CA 1
ATOM 2474 C C . HIS A 1 303 ? 20.435 3.351 -34.261 1.00 92.81 303 HIS A C 1
ATOM 2476 O O . HIS A 1 303 ? 20.146 4.548 -34.278 1.00 92.81 303 HIS A O 1
ATOM 2482 N N . ASP A 1 304 ? 21.057 2.759 -35.282 1.00 89.38 304 ASP A N 1
ATOM 2483 C CA . ASP A 1 304 ? 21.571 3.472 -36.467 1.00 89.38 304 ASP A CA 1
ATOM 2484 C C . ASP A 1 304 ? 20.505 4.310 -37.211 1.00 89.38 304 ASP A C 1
ATOM 2486 O O . ASP A 1 304 ? 20.780 5.394 -37.722 1.00 89.38 304 ASP A O 1
ATOM 2490 N N . GLY A 1 305 ? 19.254 3.853 -37.189 1.00 86.19 305 GLY A N 1
ATOM 2491 C CA . GLY A 1 305 ? 18.058 4.565 -37.646 1.00 86.19 305 GLY A CA 1
ATOM 2492 C C . GLY A 1 305 ? 17.631 5.774 -36.797 1.00 86.19 305 GLY A C 1
ATOM 2493 O O . GLY A 1 305 ? 16.519 6.262 -36.990 1.00 86.19 305 GLY A O 1
ATOM 2494 N N . GLY A 1 306 ? 18.460 6.239 -35.856 1.00 85.25 306 GLY A N 1
ATOM 2495 C CA . GLY A 1 306 ? 18.228 7.448 -35.056 1.00 85.25 306 GLY A CA 1
ATOM 2496 C C . GLY A 1 306 ? 17.228 7.279 -33.909 1.00 85.25 306 GLY A C 1
ATOM 2497 O O . GLY A 1 306 ? 16.575 8.248 -33.525 1.00 85.25 306 GLY A O 1
ATOM 2498 N N . VAL A 1 307 ? 17.066 6.059 -33.387 1.00 86.50 307 VAL A N 1
ATOM 2499 C CA . VAL A 1 307 ? 16.193 5.774 -32.234 1.00 86.50 307 VAL A CA 1
ATOM 2500 C C . VAL A 1 307 ? 17.046 5.561 -30.991 1.00 86.50 307 VAL A C 1
ATOM 2502 O O . VAL A 1 307 ? 17.850 4.630 -30.960 1.00 86.50 307 VAL A O 1
ATOM 2505 N N . GLY A 1 308 ? 16.818 6.372 -29.956 1.00 88.62 308 GLY A N 1
ATOM 2506 C CA . GLY A 1 308 ? 17.360 6.142 -28.619 1.00 88.62 308 GLY A CA 1
ATOM 2507 C C . GLY A 1 308 ? 16.382 5.338 -27.763 1.00 88.62 308 GLY A C 1
ATOM 2508 O O . GLY A 1 308 ? 15.196 5.664 -27.700 1.00 88.62 308 GLY A O 1
ATOM 2509 N N . ILE A 1 309 ? 16.861 4.283 -27.106 1.00 91.19 309 ILE A N 1
ATOM 2510 C CA . ILE A 1 309 ? 16.108 3.524 -26.104 1.00 91.19 309 ILE A CA 1
ATOM 2511 C C . ILE A 1 309 ? 16.911 3.502 -24.812 1.00 91.19 309 ILE A C 1
ATOM 2513 O O . ILE A 1 309 ? 17.965 2.877 -24.731 1.00 91.19 309 ILE A O 1
ATOM 2517 N N . ASP A 1 310 ? 16.348 4.094 -23.774 1.00 90.25 310 ASP A N 1
ATOM 2518 C CA . ASP A 1 310 ? 16.892 4.078 -22.430 1.00 90.25 310 ASP A CA 1
ATOM 2519 C C . ASP A 1 310 ? 16.051 3.157 -21.548 1.00 90.25 310 ASP A C 1
ATOM 2521 O O . ASP A 1 310 ? 14.844 3.337 -21.375 1.00 90.25 310 ASP A O 1
ATOM 2525 N N . VAL A 1 311 ? 16.690 2.147 -20.959 1.00 90.44 311 VAL A N 1
ATOM 2526 C CA . VAL A 1 311 ? 16.047 1.224 -20.023 1.00 90.44 311 VAL A CA 1
ATOM 2527 C C . VAL A 1 311 ? 16.683 1.367 -18.651 1.00 90.44 311 VAL A C 1
ATOM 2529 O O . VAL A 1 311 ? 17.870 1.112 -18.454 1.00 90.44 311 VAL A O 1
ATOM 2532 N N . THR A 1 312 ? 15.872 1.741 -17.666 1.00 87.38 312 THR A N 1
ATOM 2533 C CA . THR A 1 312 ? 16.306 1.863 -16.270 1.00 87.38 312 THR A CA 1
ATOM 2534 C C . THR A 1 312 ? 15.746 0.716 -15.440 1.00 87.38 312 THR A C 1
ATOM 2536 O O . THR A 1 312 ? 14.533 0.514 -15.356 1.00 87.38 312 THR A O 1
ATOM 2539 N N . LYS A 1 313 ? 16.635 -0.030 -14.792 1.00 87.06 313 LYS A N 1
ATOM 2540 C CA . LYS A 1 313 ? 16.317 -1.123 -13.879 1.00 87.06 313 LYS A CA 1
ATOM 2541 C C . LYS A 1 313 ? 16.073 -0.588 -12.468 1.00 87.06 313 LYS A C 1
ATOM 2543 O O . LYS A 1 313 ? 16.938 0.023 -11.845 1.00 87.06 313 LYS A O 1
ATOM 2548 N N . TYR A 1 314 ? 14.917 -0.929 -11.917 1.00 82.44 314 TYR A N 1
ATOM 2549 C CA . TYR A 1 314 ? 14.540 -0.695 -10.525 1.00 82.44 314 TYR A CA 1
ATOM 2550 C C . TYR A 1 314 ? 14.432 -2.012 -9.770 1.00 82.44 314 TYR A C 1
ATOM 2552 O O . TYR A 1 314 ? 14.377 -3.083 -10.360 1.00 82.44 314 TYR A O 1
ATOM 2560 N N . ARG A 1 315 ? 14.286 -1.951 -8.442 1.00 75.19 315 ARG A N 1
ATOM 2561 C CA . ARG A 1 315 ? 14.145 -3.140 -7.583 1.00 75.19 315 ARG A CA 1
ATOM 2562 C C . ARG A 1 315 ? 13.077 -4.137 -8.063 1.00 75.19 315 ARG A C 1
ATOM 2564 O O . ARG A 1 315 ? 13.213 -5.337 -7.834 1.00 75.19 315 ARG A O 1
ATOM 2571 N N . LYS A 1 316 ? 12.000 -3.653 -8.688 1.00 73.44 316 LYS A N 1
ATOM 2572 C CA . LYS A 1 316 ? 10.843 -4.472 -9.075 1.00 73.44 316 LYS A CA 1
ATOM 2573 C C . LYS A 1 316 ? 10.601 -4.574 -10.581 1.00 73.44 316 LYS A C 1
ATOM 2575 O O . LYS A 1 316 ? 9.682 -5.287 -10.943 1.00 73.44 316 LYS A O 1
ATOM 2580 N N . GLY A 1 317 ? 11.401 -3.953 -11.446 1.00 80.88 317 GLY A N 1
ATOM 2581 C CA . GLY A 1 317 ? 11.212 -4.070 -12.897 1.00 80.88 317 GLY A CA 1
ATOM 2582 C C . GLY A 1 317 ? 11.963 -3.012 -13.694 1.00 80.88 317 GLY A C 1
ATOM 2583 O O . GLY A 1 317 ? 12.933 -2.443 -13.198 1.00 80.88 317 GLY A O 1
ATOM 2584 N N . PHE A 1 318 ? 11.484 -2.737 -14.906 1.00 83.38 318 PHE A N 1
ATOM 2585 C CA . PHE A 1 318 ? 12.109 -1.814 -15.855 1.00 83.38 318 PHE A CA 1
ATOM 2586 C C . PHE A 1 318 ? 11.240 -0.586 -16.132 1.00 83.38 318 PHE A C 1
ATOM 2588 O O . PHE A 1 318 ? 10.013 -0.685 -16.165 1.00 83.38 318 PHE A O 1
ATOM 2595 N N . ASN A 1 319 ? 11.889 0.554 -16.354 1.00 82.56 319 ASN A N 1
ATOM 2596 C CA . ASN A 1 319 ? 11.309 1.740 -16.977 1.00 82.56 319 ASN A CA 1
ATOM 2597 C C . ASN A 1 319 ? 11.946 1.951 -18.347 1.00 82.56 319 ASN A C 1
ATOM 2599 O O . ASN A 1 319 ? 13.132 1.670 -18.504 1.00 82.56 319 ASN A O 1
ATOM 2603 N N . PHE A 1 320 ? 11.168 2.481 -19.283 1.00 83.00 320 PHE A N 1
ATOM 2604 C CA . PHE A 1 320 ? 11.594 2.741 -20.649 1.00 83.00 320 PHE A CA 1
ATOM 2605 C C . PHE A 1 320 ? 11.413 4.211 -20.970 1.00 83.00 320 PHE A C 1
ATOM 2607 O O . PHE A 1 320 ? 10.353 4.779 -20.701 1.00 83.00 320 PHE A O 1
ATOM 2614 N N . GLU A 1 321 ? 12.419 4.780 -21.601 1.00 80.81 321 GLU A N 1
ATOM 2615 C CA . GLU A 1 321 ? 12.368 6.082 -22.232 1.00 80.81 321 GLU A CA 1
ATOM 2616 C C . GLU A 1 321 ? 12.830 5.910 -23.679 1.00 80.81 321 GLU A C 1
ATOM 2618 O O . GLU A 1 321 ? 13.750 5.148 -23.971 1.00 80.81 321 GLU A O 1
ATOM 2623 N N . PHE A 1 322 ? 12.095 6.527 -24.596 1.00 80.00 322 PHE A N 1
ATOM 2624 C CA . PHE A 1 322 ? 12.384 6.479 -26.020 1.00 80.00 322 PHE A CA 1
ATOM 2625 C C . PHE A 1 322 ? 12.660 7.912 -26.448 1.00 80.00 322 PHE A C 1
ATOM 2627 O O . PHE A 1 322 ? 11.739 8.736 -26.441 1.00 80.00 322 PHE A O 1
ATOM 2634 N N . ASP A 1 323 ? 13.908 8.208 -26.794 1.00 74.50 323 ASP A N 1
ATOM 2635 C CA . ASP A 1 323 ? 14.241 9.487 -27.409 1.00 74.50 323 ASP A CA 1
ATOM 2636 C C . ASP A 1 323 ? 13.725 9.455 -28.852 1.00 74.50 323 ASP A C 1
ATOM 2638 O O . ASP A 1 323 ? 13.968 8.492 -29.591 1.00 74.50 323 ASP A O 1
ATOM 2642 N N . HIS A 1 324 ? 12.920 10.448 -29.233 1.00 58.78 324 HIS A N 1
ATOM 2643 C CA . HIS A 1 324 ? 12.215 10.416 -30.508 1.00 58.78 324 HIS A CA 1
ATOM 2644 C C . HIS A 1 324 ? 12.375 11.698 -31.316 1.00 58.78 324 HIS A C 1
ATOM 2646 O O . HIS A 1 324 ? 12.037 12.796 -30.886 1.00 58.78 324 HIS A O 1
ATOM 2652 N N . ASN A 1 325 ? 12.744 11.478 -32.576 1.00 51.91 325 ASN A N 1
ATOM 2653 C CA . ASN A 1 325 ? 12.466 12.348 -33.710 1.00 51.91 325 ASN A CA 1
ATOM 2654 C C . ASN A 1 325 ? 11.786 11.511 -34.819 1.00 51.91 325 ASN A C 1
ATOM 2656 O O . ASN A 1 325 ? 12.268 11.413 -35.945 1.00 51.91 325 ASN A O 1
ATOM 2660 N N . LEU A 1 326 ? 10.731 10.767 -34.454 1.00 55.28 326 LEU A N 1
ATOM 2661 C CA . LEU A 1 326 ? 10.234 9.634 -35.244 1.00 55.28 326 LEU A CA 1
ATOM 2662 C C . LEU A 1 326 ? 8.946 9.950 -36.007 1.00 55.28 326 LEU A C 1
ATOM 2664 O O . LEU A 1 326 ? 7.846 9.768 -35.493 1.00 55.28 326 LEU A O 1
ATOM 2668 N N . ASP A 1 327 ? 9.115 10.262 -37.290 1.00 55.19 327 ASP A N 1
ATOM 2669 C CA . ASP A 1 327 ? 8.095 10.131 -38.346 1.00 55.19 327 ASP A CA 1
ATOM 2670 C C . ASP A 1 327 ? 7.931 8.660 -38.820 1.00 55.19 327 ASP A C 1
ATOM 2672 O O . ASP A 1 327 ? 7.361 8.366 -39.873 1.00 55.19 327 ASP A O 1
ATOM 2676 N N . LEU A 1 328 ? 8.469 7.694 -38.060 1.00 58.69 328 LEU A N 1
ATOM 2677 C CA . LEU A 1 328 ? 8.477 6.276 -38.426 1.00 58.69 328 LEU A CA 1
ATOM 2678 C C . LEU A 1 328 ? 7.098 5.626 -38.264 1.00 58.69 328 LEU A C 1
ATOM 2680 O O . LEU A 1 328 ? 6.377 5.851 -37.283 1.00 58.69 328 LEU A O 1
ATOM 2684 N N . LYS A 1 329 ? 6.770 4.706 -39.182 1.00 64.38 329 LYS A N 1
ATOM 2685 C CA . LYS A 1 329 ? 5.567 3.866 -39.098 1.00 64.38 329 LYS A CA 1
ATOM 2686 C C . LYS A 1 329 ? 5.738 2.822 -38.000 1.00 64.38 329 LYS A C 1
ATOM 2688 O O . LYS A 1 329 ? 6.128 1.687 -38.248 1.00 64.38 329 LYS A O 1
ATOM 2693 N N . THR A 1 330 ? 5.441 3.212 -36.772 1.00 68.44 330 THR A N 1
ATOM 2694 C CA . THR A 1 330 ? 5.537 2.333 -35.605 1.00 68.44 330 THR A CA 1
ATOM 2695 C C . THR A 1 330 ? 4.256 1.512 -35.407 1.00 68.44 330 THR A C 1
ATOM 2697 O O . THR A 1 330 ? 3.161 1.971 -35.717 1.00 68.44 330 THR A O 1
ATOM 2700 N N . ASN A 1 331 ? 4.380 0.278 -34.922 1.00 70.81 331 ASN A N 1
ATOM 2701 C CA . ASN A 1 331 ? 3.281 -0.619 -34.544 1.00 70.81 331 ASN A CA 1
ATOM 2702 C C . ASN A 1 331 ? 3.540 -1.189 -33.132 1.00 70.81 331 ASN A C 1
ATOM 2704 O O . ASN A 1 331 ? 4.633 -1.030 -32.583 1.00 70.81 331 ASN A O 1
ATOM 2708 N N . GLY A 1 332 ? 2.562 -1.883 -32.545 1.00 68.06 332 GLY A N 1
ATOM 2709 C CA . GLY A 1 332 ? 2.654 -2.463 -31.198 1.00 68.06 332 GLY A CA 1
ATOM 2710 C C . GLY A 1 332 ? 1.765 -1.739 -30.189 1.00 68.06 332 GLY A C 1
ATOM 2711 O O . GLY A 1 332 ? 0.860 -0.990 -30.559 1.00 68.06 332 GLY A O 1
ATOM 2712 N N . ILE A 1 333 ? 2.010 -1.926 -28.887 1.00 65.75 333 ILE A N 1
ATOM 2713 C CA . ILE A 1 333 ? 1.134 -1.326 -27.866 1.00 65.75 333 ILE A CA 1
ATOM 2714 C C . ILE A 1 333 ? 1.213 0.206 -27.833 1.00 65.75 333 ILE A C 1
ATOM 2716 O O . ILE A 1 333 ? 0.264 0.866 -27.421 1.00 65.75 333 ILE A O 1
ATOM 2720 N N . PHE A 1 334 ? 2.315 0.787 -28.308 1.00 62.66 334 PHE A N 1
ATOM 2721 C CA . PHE A 1 334 ? 2.412 2.229 -28.532 1.00 62.66 334 PHE A CA 1
ATOM 2722 C C . PHE A 1 334 ? 1.654 2.699 -29.794 1.00 62.66 334 PHE A C 1
ATOM 2724 O O . PHE A 1 334 ? 1.411 3.896 -29.959 1.00 62.66 334 PHE A O 1
ATOM 2731 N N . GLY A 1 335 ? 1.227 1.771 -30.661 1.00 63.12 335 GLY A N 1
ATOM 2732 C CA . GLY A 1 335 ? 0.680 2.037 -31.991 1.00 63.12 335 GLY A CA 1
ATOM 2733 C C . GLY A 1 335 ? 1.647 2.837 -32.868 1.00 63.12 335 GLY A C 1
ATOM 2734 O O . GLY A 1 335 ? 2.841 2.907 -32.586 1.00 63.12 335 GLY A O 1
ATOM 2735 N N . ARG A 1 336 ? 1.111 3.503 -33.901 1.00 60.28 336 ARG A N 1
ATOM 2736 C CA . ARG A 1 336 ? 1.825 4.583 -34.592 1.00 60.28 336 ARG A CA 1
ATOM 2737 C C . ARG A 1 336 ? 1.980 5.763 -33.642 1.00 60.28 336 ARG A C 1
ATOM 2739 O O . ARG A 1 336 ? 1.005 6.471 -33.379 1.00 60.28 336 ARG A O 1
ATOM 2746 N N . LEU A 1 337 ? 3.189 5.962 -33.125 1.00 51.53 337 LEU A N 1
ATOM 2747 C CA . LEU A 1 337 ? 3.518 6.978 -32.127 1.00 51.53 337 LEU A CA 1
ATOM 2748 C C . LEU A 1 337 ? 3.233 8.425 -32.582 1.00 51.53 337 LEU A C 1
ATOM 2750 O O . LEU A 1 337 ? 3.091 9.280 -31.709 1.00 51.53 337 LEU A O 1
ATOM 2754 N N . GLY A 1 338 ? 3.032 8.690 -33.880 1.00 49.75 338 GLY A N 1
ATOM 2755 C CA . GLY A 1 338 ? 2.653 10.006 -34.423 1.00 49.75 338 GLY A CA 1
ATOM 2756 C C . GLY A 1 338 ? 1.153 10.247 -34.691 1.00 49.75 338 GLY A C 1
ATOM 2757 O O . GLY A 1 338 ? 0.718 11.391 -34.708 1.00 49.75 338 GLY A O 1
ATOM 2758 N N . ASP A 1 339 ? 0.317 9.209 -34.826 1.00 53.62 339 ASP A N 1
ATOM 2759 C CA . ASP A 1 339 ? -0.929 9.343 -35.620 1.00 53.62 339 ASP A CA 1
ATOM 2760 C C . ASP A 1 339 ? -2.240 9.429 -34.817 1.00 53.62 339 ASP A C 1
ATOM 2762 O O . ASP A 1 339 ? -3.322 9.411 -35.405 1.00 53.62 339 ASP A O 1
ATOM 2766 N N . LYS A 1 340 ? -2.209 9.451 -33.478 1.00 59.19 340 LYS A N 1
ATOM 2767 C CA . LYS A 1 340 ? -3.445 9.214 -32.703 1.00 59.19 340 LYS A CA 1
ATOM 2768 C C . LYS A 1 340 ? -3.987 10.385 -31.912 1.00 59.19 340 LYS A C 1
ATOM 2770 O O . LYS A 1 340 ? -5.193 10.410 -31.779 1.00 59.19 340 LYS A O 1
ATOM 2775 N N . ILE A 1 341 ? -3.204 11.346 -31.428 1.00 60.88 341 ILE A N 1
ATOM 2776 C CA . ILE A 1 341 ? -3.729 12.448 -30.595 1.00 60.88 341 ILE A CA 1
ATOM 2777 C C . ILE A 1 341 ? -3.426 13.778 -31.285 1.00 60.88 341 ILE A C 1
ATOM 2779 O O . ILE A 1 341 ? -2.268 14.161 -31.379 1.00 60.88 341 ILE A O 1
ATOM 2783 N N . ALA A 1 342 ? -4.465 14.455 -31.771 1.00 66.88 342 ALA A N 1
ATOM 2784 C CA . ALA A 1 342 ? -4.382 15.789 -32.360 1.00 66.88 342 ALA A CA 1
ATOM 2785 C C . ALA A 1 342 ? -4.315 16.884 -31.293 1.00 66.88 342 ALA A C 1
ATOM 2787 O O . ALA A 1 342 ? -3.573 17.851 -31.440 1.00 66.88 342 ALA A O 1
ATOM 2788 N N . SER A 1 343 ? -5.099 16.751 -30.224 1.00 70.38 343 SER A N 1
ATOM 2789 C CA . SER A 1 343 ? -5.114 17.718 -29.130 1.00 70.38 343 SER A CA 1
ATOM 2790 C C . SER A 1 343 ? -5.670 17.108 -27.848 1.00 70.38 343 SER A C 1
ATOM 2792 O O . SER A 1 343 ? -6.361 16.086 -27.857 1.00 70.38 343 SER A O 1
ATOM 2794 N N . VAL A 1 344 ? -5.362 17.752 -26.723 1.00 65.62 344 VAL A N 1
ATOM 2795 C CA . VAL A 1 344 ? -5.986 17.473 -25.429 1.00 65.62 344 VAL A CA 1
ATOM 2796 C C . VAL A 1 344 ? -6.503 18.787 -24.864 1.00 65.62 344 VAL A C 1
ATOM 2798 O O . VAL A 1 344 ? -5.731 19.690 -24.556 1.00 65.62 344 VAL A O 1
ATOM 2801 N N . GLU A 1 345 ? -7.821 18.902 -24.737 1.00 77.00 345 GLU A N 1
ATOM 2802 C CA . GLU A 1 345 ? -8.496 20.078 -24.203 1.00 77.00 345 GLU A CA 1
ATOM 2803 C C . GLU A 1 345 ? -9.072 19.758 -22.822 1.00 77.00 345 GLU A C 1
ATOM 2805 O O . GLU A 1 345 ? -9.965 18.922 -22.660 1.00 77.00 345 GLU A O 1
ATOM 2810 N N . ARG A 1 346 ? -8.589 20.448 -21.789 1.00 73.50 346 ARG A N 1
ATOM 2811 C CA . ARG A 1 346 ? -9.105 20.277 -20.431 1.00 73.50 346 ARG A CA 1
ATOM 2812 C C . ARG A 1 346 ? -10.523 20.845 -20.321 1.00 73.50 346 ARG A C 1
ATOM 2814 O O . ARG A 1 346 ? -10.702 22.057 -20.321 1.00 73.50 346 ARG A O 1
ATOM 2821 N N . LYS A 1 347 ? -11.521 19.980 -20.122 1.00 79.06 347 LYS A N 1
ATOM 2822 C CA . LYS A 1 347 ? -12.922 20.394 -19.923 1.00 79.06 347 LYS A CA 1
ATOM 2823 C C . LYS A 1 347 ? -13.195 20.856 -18.495 1.00 79.06 347 LYS A C 1
ATOM 2825 O O . LYS A 1 347 ? -13.947 21.801 -18.287 1.00 79.06 347 LYS A O 1
ATOM 2830 N N . ASN A 1 348 ? -12.608 20.198 -17.490 1.00 77.81 348 ASN A N 1
ATOM 2831 C CA . ASN A 1 348 ? -12.724 20.609 -16.085 1.00 77.81 348 ASN A CA 1
ATOM 2832 C C . ASN A 1 348 ? -11.615 20.002 -15.199 1.00 77.81 348 ASN A C 1
ATOM 2834 O O . ASN A 1 348 ? -10.666 19.374 -15.670 1.00 77.81 348 ASN A O 1
ATOM 2838 N N . LYS A 1 349 ? -11.728 20.175 -13.873 1.00 69.69 349 LYS A N 1
ATOM 2839 C CA . LYS A 1 349 ? -10.785 19.619 -12.883 1.00 69.69 349 LYS A CA 1
ATOM 2840 C C . LYS A 1 349 ? -10.717 18.082 -12.847 1.00 69.69 349 LYS A C 1
ATOM 2842 O O . LYS A 1 349 ? -9.855 17.553 -12.154 1.00 69.69 349 LYS A O 1
ATOM 2847 N N . HIS A 1 350 ? -11.608 17.383 -13.548 1.00 69.25 350 HIS A N 1
ATOM 2848 C CA . HIS A 1 350 ? -11.705 15.924 -13.564 1.00 69.25 350 HIS A CA 1
ATOM 2849 C C . HIS A 1 350 ? -11.734 15.312 -14.971 1.00 69.25 350 HIS A C 1
ATOM 2851 O O . HIS A 1 350 ? -11.648 14.093 -15.057 1.00 69.25 350 HIS A O 1
ATOM 2857 N N . HIS A 1 351 ? -11.837 16.102 -16.046 1.00 71.12 351 HIS A N 1
ATOM 2858 C CA . HIS A 1 351 ? -12.026 15.590 -17.408 1.00 71.12 351 HIS A CA 1
ATOM 2859 C C . HIS A 1 351 ? -11.258 16.412 -18.455 1.00 71.12 351 HIS A C 1
ATOM 2861 O O . HIS A 1 351 ? -11.139 17.636 -18.321 1.00 71.12 351 HIS A O 1
ATOM 2867 N N . ALA A 1 352 ? -10.790 15.744 -19.510 1.00 67.88 352 ALA A N 1
ATOM 2868 C CA . ALA A 1 352 ? -10.380 16.349 -20.776 1.00 67.88 352 ALA A CA 1
ATOM 2869 C C . ALA A 1 352 ? -11.039 15.636 -21.938 1.00 67.88 352 ALA A C 1
ATOM 2871 O O . ALA A 1 352 ? -11.364 14.453 -21.863 1.00 67.88 352 ALA A O 1
ATOM 2872 N N . LEU A 1 353 ? -11.156 16.393 -23.014 1.00 75.69 353 LEU A N 1
ATOM 2873 C CA . LEU A 1 353 ? -11.440 15.909 -24.340 1.00 75.69 353 LEU A CA 1
ATOM 2874 C C . LEU A 1 353 ? -10.109 15.661 -25.048 1.00 75.69 353 LEU A C 1
ATOM 2876 O O . LEU A 1 353 ? -9.298 16.569 -25.201 1.00 75.69 353 LEU A O 1
ATOM 2880 N N . ILE A 1 354 ? -9.871 14.420 -25.434 1.00 70.12 354 ILE A N 1
ATOM 2881 C CA . ILE A 1 354 ? -8.737 14.011 -26.250 1.00 70.12 354 ILE A CA 1
ATOM 2882 C C . ILE A 1 354 ? -9.270 13.905 -27.673 1.00 70.12 354 ILE A C 1
ATOM 2884 O O . ILE A 1 354 ? -10.081 13.024 -27.960 1.00 70.12 354 ILE A O 1
ATOM 2888 N N . THR A 1 355 ? -8.835 14.799 -28.553 1.00 69.62 355 THR A N 1
ATOM 2889 C CA . THR A 1 355 ? -9.179 14.745 -29.974 1.00 69.62 355 THR A CA 1
ATOM 2890 C C . THR A 1 355 ? -8.098 13.965 -30.692 1.00 69.62 355 THR A C 1
ATOM 2892 O O . THR A 1 355 ? -6.909 14.254 -30.562 1.00 69.62 355 THR A O 1
ATOM 2895 N N . LEU A 1 356 ? -8.502 12.953 -31.445 1.00 68.25 356 LEU A N 1
ATOM 2896 C CA . LEU A 1 356 ? -7.610 12.143 -32.250 1.00 68.25 356 LEU A CA 1
ATOM 2897 C C . LEU A 1 356 ? -7.380 12.788 -33.624 1.00 68.25 356 LEU A C 1
ATOM 2899 O O . LEU A 1 356 ? -8.199 13.574 -34.095 1.00 68.25 356 LEU A O 1
ATOM 2903 N N . VAL A 1 357 ? -6.288 12.433 -34.306 1.00 63.69 357 VAL A N 1
ATOM 2904 C CA . VAL A 1 357 ? -5.953 12.968 -35.649 1.00 63.69 357 VAL A CA 1
ATOM 2905 C C . VAL A 1 357 ? -7.034 12.652 -36.691 1.00 63.69 357 VAL A C 1
ATOM 2907 O O . VAL A 1 357 ? -7.238 13.413 -37.630 1.00 63.69 357 VAL A O 1
ATOM 2910 N N . ASN A 1 358 ? -7.802 11.578 -36.492 1.00 63.47 358 ASN A N 1
ATOM 2911 C CA . ASN A 1 358 ? -8.958 11.236 -37.325 1.00 63.47 358 ASN A CA 1
ATOM 2912 C C . ASN A 1 358 ? -10.265 11.958 -36.925 1.00 63.47 358 ASN A C 1
ATOM 2914 O O . ASN A 1 358 ? -11.330 11.598 -37.424 1.00 63.47 358 ASN A O 1
ATOM 2918 N N . GLY A 1 359 ? -10.201 12.938 -36.018 1.00 67.81 359 GLY A N 1
ATOM 2919 C CA . GLY A 1 359 ? -11.339 13.741 -35.564 1.00 67.81 359 GLY A CA 1
ATOM 2920 C C . GLY A 1 359 ? -12.226 13.082 -34.504 1.00 67.81 359 GLY A C 1
ATOM 2921 O O . GLY A 1 359 ? -13.232 13.670 -34.118 1.00 67.81 359 GLY A O 1
ATOM 2922 N N . ILE A 1 360 ? -11.892 11.880 -34.020 1.00 68.69 360 ILE A N 1
ATOM 2923 C CA . ILE A 1 360 ? -12.631 11.246 -32.919 1.00 68.69 360 ILE A CA 1
ATOM 2924 C C . ILE A 1 360 ? -12.321 11.978 -31.616 1.00 68.69 360 ILE A C 1
ATOM 2926 O O . ILE A 1 360 ? -11.159 12.176 -31.276 1.00 68.69 360 ILE A O 1
ATOM 2930 N N . GLU A 1 361 ? -13.353 12.313 -30.853 1.00 75.56 361 GLU A N 1
ATOM 2931 C CA . GLU A 1 361 ? -13.211 12.929 -29.539 1.00 75.56 361 GLU A CA 1
ATOM 2932 C C . GLU A 1 361 ? -13.479 11.905 -28.430 1.00 75.56 361 GLU A C 1
ATOM 2934 O O . GLU A 1 361 ? -14.471 11.173 -28.461 1.00 75.56 361 GLU A O 1
ATOM 2939 N N . LEU A 1 362 ? -12.587 11.841 -27.442 1.00 67.06 362 LEU A N 1
ATOM 2940 C CA . LEU A 1 362 ? -12.681 10.939 -26.296 1.00 67.06 362 LEU A CA 1
ATOM 2941 C C . LEU A 1 362 ? -12.648 11.738 -25.000 1.00 67.06 362 LEU A C 1
ATOM 2943 O O . LEU A 1 362 ? -11.695 12.466 -24.740 1.00 67.06 362 LEU A O 1
ATOM 2947 N N . GLU A 1 363 ? -13.647 11.563 -24.142 1.00 70.44 363 GLU A N 1
ATOM 2948 C CA . GLU A 1 363 ? -13.598 12.139 -22.802 1.00 70.44 363 GLU A CA 1
ATOM 2949 C C . GLU A 1 363 ? -12.836 11.201 -21.851 1.00 70.44 363 GLU A C 1
ATOM 2951 O O . GLU A 1 363 ? -13.231 10.054 -21.630 1.00 70.44 363 GLU A O 1
ATOM 2956 N N . SER A 1 364 ? -11.728 11.678 -21.281 1.00 69.94 364 SER A N 1
ATOM 2957 C CA . SER A 1 364 ? -10.922 10.936 -20.306 1.00 69.94 364 SER A CA 1
ATOM 2958 C C . SER A 1 364 ? -10.978 11.586 -18.929 1.00 69.94 364 SER A C 1
ATOM 2960 O O . SER A 1 364 ? -10.942 12.812 -18.791 1.00 69.94 364 SER A O 1
ATOM 2962 N N . LYS A 1 365 ? -11.025 10.747 -17.886 1.00 70.25 365 LYS A N 1
ATOM 2963 C CA . LYS A 1 365 ? -10.937 11.189 -16.494 1.00 70.25 365 LYS A CA 1
ATOM 2964 C C . LYS A 1 365 ? -9.490 11.465 -16.097 1.00 70.25 365 LYS A C 1
ATOM 2966 O O . LYS A 1 365 ? -8.615 10.606 -16.206 1.00 70.25 365 LYS A O 1
ATOM 2971 N N . LEU A 1 366 ? -9.286 12.652 -15.544 1.00 61.44 366 LEU A N 1
ATOM 2972 C CA . LEU A 1 366 ? -8.045 13.123 -14.949 1.00 61.44 366 LEU A CA 1
ATOM 2973 C C . LEU A 1 366 ? -7.785 12.356 -13.643 1.00 61.44 366 LEU A C 1
ATOM 2975 O O . LEU A 1 366 ? -8.514 12.524 -12.659 1.00 61.44 366 LEU A O 1
ATOM 2979 N N . GLN A 1 367 ? -6.734 11.542 -13.598 1.00 61.66 367 GLN A N 1
ATOM 2980 C CA . GLN A 1 367 ? -6.235 10.987 -12.342 1.00 61.66 367 GLN A CA 1
ATOM 2981 C C . GLN A 1 367 ? -5.118 11.876 -11.797 1.00 61.66 367 GLN A C 1
ATOM 2983 O O . GLN A 1 367 ? -4.099 12.115 -12.443 1.00 61.66 367 GLN A O 1
ATOM 2988 N N . LYS A 1 368 ? -5.310 12.386 -10.577 1.00 49.06 368 LYS A N 1
ATOM 2989 C CA . LYS A 1 368 ? -4.299 13.184 -9.878 1.00 49.06 368 LYS A CA 1
ATOM 2990 C C . LYS A 1 368 ? -3.134 12.276 -9.474 1.00 49.06 368 LYS A C 1
ATOM 2992 O O . LYS A 1 368 ? -3.323 11.379 -8.651 1.00 49.06 368 LYS A O 1
ATOM 2997 N N . ARG A 1 369 ? -1.928 12.525 -9.997 1.00 53.75 369 ARG A N 1
ATOM 2998 C CA . ARG A 1 369 ? -0.699 11.919 -9.462 1.00 53.75 369 ARG A CA 1
ATOM 2999 C C . ARG A 1 369 ? -0.240 12.721 -8.241 1.00 53.75 369 ARG A C 1
ATOM 3001 O O . ARG A 1 369 ? -0.424 13.932 -8.147 1.00 53.75 369 ARG A O 1
ATOM 3008 N N . GLY A 1 370 ? 0.360 12.035 -7.271 1.00 40.31 370 GLY A N 1
ATOM 3009 C CA . GLY A 1 370 ? 0.705 12.570 -5.945 1.00 40.31 370 GLY A CA 1
ATOM 3010 C C . GLY A 1 370 ? 1.797 13.653 -5.877 1.00 40.31 370 GLY A C 1
ATOM 3011 O O . GLY A 1 370 ? 2.407 13.785 -4.824 1.00 40.31 370 GLY A O 1
ATOM 3012 N N . ARG A 1 371 ? 2.073 14.409 -6.950 1.00 34.69 371 ARG A N 1
ATOM 3013 C CA . ARG A 1 371 ? 2.984 15.576 -6.970 1.00 34.69 371 ARG A CA 1
ATOM 3014 C C . ARG A 1 371 ? 2.576 16.607 -8.037 1.00 34.69 371 ARG A C 1
ATOM 3016 O O . ARG A 1 371 ? 3.374 16.967 -8.887 1.00 34.69 371 ARG A O 1
ATOM 3023 N N . GLY A 1 372 ? 1.313 17.026 -8.057 1.00 35.44 372 GLY A N 1
ATOM 3024 C CA . GLY A 1 372 ? 0.852 18.123 -8.928 1.00 35.44 372 GLY A CA 1
ATOM 3025 C C . GLY A 1 372 ? 0.662 17.785 -10.415 1.00 35.44 372 GLY A C 1
ATOM 3026 O O . GLY A 1 372 ? -0.090 18.490 -11.075 1.00 35.44 372 GLY A O 1
ATOM 3027 N N . GLY A 1 373 ? 1.248 16.693 -10.916 1.00 46.47 373 GLY A N 1
ATOM 3028 C CA . GLY A 1 373 ? 0.982 16.174 -12.259 1.00 46.47 373 GLY A CA 1
ATOM 3029 C C . GLY A 1 373 ? -0.370 15.465 -12.361 1.00 46.47 373 GLY A C 1
ATOM 3030 O O . GLY A 1 373 ? -0.845 14.829 -11.410 1.00 46.47 373 GLY A O 1
ATOM 3031 N N . PHE A 1 374 ? -0.992 15.554 -13.527 1.00 49.38 374 PHE A N 1
ATOM 3032 C CA . PHE A 1 374 ? -2.204 14.819 -13.850 1.00 49.38 374 PHE A CA 1
ATOM 3033 C C . PHE A 1 374 ? -1.903 13.794 -14.934 1.00 49.38 374 PHE A C 1
ATOM 3035 O O . PHE A 1 374 ? -1.127 14.086 -15.833 1.00 49.38 374 PHE A O 1
ATOM 3042 N N . CYS A 1 375 ? -2.519 12.615 -14.849 1.00 50.44 375 CYS A N 1
ATOM 3043 C CA . CYS A 1 375 ? -2.460 11.652 -15.938 1.00 50.44 375 CYS A CA 1
ATOM 3044 C C . CYS A 1 375 ? -3.852 11.314 -16.453 1.00 50.44 375 CYS A C 1
ATOM 3046 O O . CYS A 1 375 ? -4.784 11.092 -15.670 1.00 50.44 375 CYS A O 1
ATOM 3048 N N . TRP A 1 376 ? -3.977 11.264 -17.773 1.00 58.94 376 TRP A N 1
ATOM 3049 C CA . TRP A 1 376 ? -5.199 10.857 -18.455 1.00 58.94 376 TRP A CA 1
ATOM 3050 C C . TRP A 1 376 ? -5.255 9.336 -18.531 1.00 58.94 376 TRP A C 1
ATOM 3052 O O . TRP A 1 376 ? -4.348 8.714 -19.081 1.00 58.94 376 TRP A O 1
ATOM 3062 N N . ASN A 1 377 ? -6.295 8.738 -17.949 1.00 56.59 377 ASN A N 1
ATOM 3063 C CA . ASN A 1 377 ? -6.503 7.294 -18.002 1.00 56.59 377 ASN A CA 1
ATOM 3064 C C . ASN A 1 377 ? -7.398 6.973 -19.206 1.00 56.59 377 ASN A C 1
ATOM 3066 O O . ASN A 1 377 ? -8.583 7.326 -19.214 1.00 56.59 377 ASN A O 1
ATOM 3070 N N . LEU A 1 378 ? -6.825 6.358 -20.239 1.00 55.00 378 LEU A N 1
ATOM 3071 C CA . LEU A 1 378 ? -7.571 5.890 -21.406 1.00 55.00 378 LEU A CA 1
ATOM 3072 C C . LEU A 1 378 ? -8.043 4.441 -21.183 1.00 55.00 378 LEU A C 1
ATOM 3074 O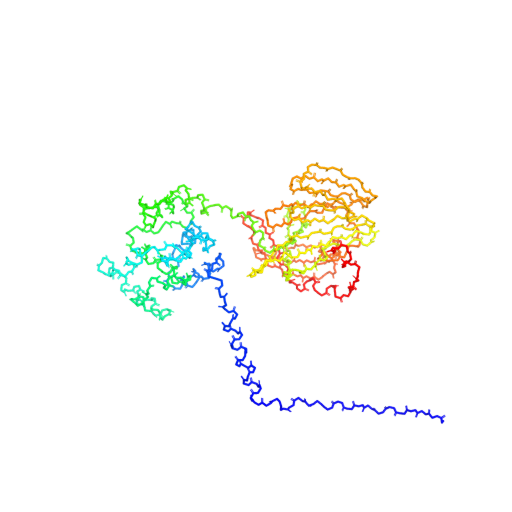 O . LEU A 1 378 ? -7.294 3.623 -20.645 1.00 55.00 378 LEU A O 1
ATOM 3078 N N . PRO A 1 379 ? -9.288 4.097 -21.557 1.00 50.00 379 PRO A N 1
ATOM 3079 C CA . PRO A 1 379 ? -9.830 2.764 -21.319 1.00 50.00 379 PRO A CA 1
ATOM 3080 C C . PRO A 1 379 ? -9.118 1.683 -22.167 1.00 50.00 379 PRO A C 1
ATOM 3082 O O . PRO A 1 379 ? -8.591 1.943 -23.245 1.00 50.00 379 PRO A O 1
ATOM 3085 N N . ASN A 1 380 ? -9.050 0.450 -21.642 1.00 47.59 380 ASN A N 1
ATOM 3086 C CA . ASN A 1 380 ? -8.199 -0.640 -22.173 1.00 47.59 380 ASN A CA 1
ATOM 3087 C C . ASN A 1 380 ? -8.587 -1.126 -23.586 1.00 47.59 380 ASN A C 1
ATOM 3089 O O . ASN A 1 380 ? -7.786 -1.755 -24.279 1.00 47.59 380 ASN A O 1
ATOM 3093 N N . ASP A 1 381 ? -9.823 -0.866 -24.001 1.00 46.69 381 ASP A N 1
ATOM 3094 C CA . ASP A 1 381 ? -10.366 -1.155 -25.330 1.00 46.69 381 ASP A CA 1
ATOM 3095 C C . ASP A 1 381 ? -9.779 -0.254 -26.432 1.00 46.69 381 ASP A C 1
ATOM 3097 O O . ASP A 1 381 ? -9.896 -0.578 -27.616 1.00 46.69 381 ASP A O 1
ATOM 3101 N N . PHE A 1 382 ? -9.066 0.812 -26.048 1.00 50.59 382 PHE A N 1
ATOM 3102 C CA . PHE A 1 382 ? -8.316 1.694 -26.948 1.00 50.59 382 PHE A CA 1
ATOM 3103 C C . PHE A 1 382 ? -7.202 0.965 -27.720 1.00 50.59 382 PHE A C 1
ATOM 3105 O O . PHE A 1 382 ? -6.956 1.263 -28.888 1.00 50.59 382 PHE A O 1
ATOM 3112 N N . LEU A 1 383 ? -6.544 -0.016 -27.089 1.00 47.72 383 LEU A N 1
ATOM 3113 C CA . LEU A 1 383 ? -5.419 -0.759 -27.674 1.00 47.72 383 LEU A CA 1
ATOM 3114 C C . LEU A 1 383 ? -5.863 -2.059 -28.359 1.00 47.72 383 LEU A C 1
ATOM 3116 O O . LEU A 1 383 ? -5.347 -2.425 -29.411 1.00 47.72 383 LEU A O 1
ATOM 3120 N N . THR A 1 384 ? -6.869 -2.739 -27.806 1.00 40.12 384 THR A N 1
ATOM 3121 C CA . THR A 1 384 ? -7.307 -4.067 -28.277 1.00 40.12 384 THR A CA 1
ATOM 3122 C C . THR A 1 384 ? -8.112 -4.040 -29.576 1.00 40.12 384 THR A C 1
ATOM 3124 O O . THR A 1 384 ? -8.109 -5.033 -30.299 1.00 40.12 384 THR A O 1
ATOM 3127 N N . ARG A 1 385 ? -8.767 -2.925 -29.932 1.00 36.47 385 ARG A N 1
ATOM 3128 C CA . ARG A 1 385 ? -9.449 -2.794 -31.237 1.00 36.47 385 ARG A CA 1
ATOM 3129 C C . ARG A 1 385 ? -8.501 -2.530 -32.413 1.00 36.47 385 ARG A C 1
ATOM 3131 O O . ARG A 1 385 ? -8.952 -2.608 -33.551 1.00 36.47 385 ARG A O 1
ATOM 3138 N N . ALA A 1 386 ? -7.226 -2.227 -32.161 1.00 37.44 386 ALA A N 1
ATOM 3139 C CA . ALA A 1 386 ? -6.298 -1.809 -33.208 1.00 37.44 386 ALA A CA 1
ATOM 3140 C C . ALA A 1 386 ? -5.479 -2.954 -33.837 1.00 37.44 386 ALA A C 1
ATOM 3142 O O . ALA A 1 386 ? -5.159 -2.853 -35.015 1.00 37.44 386 ALA A O 1
ATOM 3143 N N . GLU A 1 387 ? -5.136 -4.031 -33.118 1.00 38.47 387 GLU A N 1
ATOM 3144 C CA . GLU A 1 387 ? -4.104 -4.975 -33.600 1.00 38.47 387 GLU A CA 1
ATOM 3145 C C . GLU A 1 387 ? -4.313 -6.435 -33.140 1.00 38.47 387 GLU A C 1
ATOM 3147 O O . GLU A 1 387 ? -3.468 -7.039 -32.485 1.00 38.47 387 GLU A O 1
ATOM 3152 N N . LEU A 1 388 ? -5.432 -7.058 -33.519 1.00 26.34 388 LEU A N 1
ATOM 3153 C CA . LEU A 1 388 ? -5.578 -8.522 -33.483 1.00 26.34 388 LEU A CA 1
ATOM 3154 C C . LEU A 1 388 ? -5.438 -9.074 -34.904 1.00 26.34 388 LEU A C 1
ATOM 3156 O O . LEU A 1 388 ? -6.442 -9.406 -35.518 1.00 26.34 388 LEU A O 1
ATOM 3160 N N . LEU A 1 389 ? -4.211 -9.123 -35.440 1.00 29.12 389 LEU A N 1
ATOM 3161 C CA . LEU A 1 389 ? -3.811 -9.967 -36.584 1.00 29.12 389 LEU A CA 1
ATOM 3162 C C . LEU A 1 389 ? -2.299 -9.823 -36.845 1.00 29.12 389 LEU A C 1
ATOM 3164 O O . LEU A 1 389 ? -1.889 -8.931 -37.575 1.00 29.12 389 LEU A O 1
ATOM 3168 N N . THR A 1 390 ? -1.475 -10.684 -36.230 1.00 29.94 390 THR A N 1
ATOM 3169 C CA . THR A 1 390 ? -0.294 -11.389 -36.804 1.00 29.94 390 THR A CA 1
ATOM 3170 C C . THR A 1 390 ? 0.653 -11.874 -35.698 1.00 29.94 390 THR A C 1
ATOM 3172 O O . THR A 1 390 ? 1.547 -11.172 -35.229 1.00 29.94 390 THR A O 1
ATOM 3175 N N . PHE A 1 391 ? 0.468 -13.131 -35.294 1.00 26.36 391 PHE A N 1
ATOM 3176 C CA . PHE A 1 391 ? 1.434 -13.887 -34.498 1.00 26.36 391 PHE A CA 1
ATOM 3177 C C . PHE A 1 391 ? 2.421 -14.552 -35.471 1.00 26.36 391 PHE A C 1
ATOM 3179 O O . PHE A 1 391 ? 1.996 -15.284 -36.363 1.00 26.36 391 PHE A O 1
ATOM 3186 N N . SER A 1 392 ? 3.721 -14.286 -35.334 1.00 28.25 392 SER A N 1
ATOM 3187 C CA . SER A 1 392 ? 4.785 -14.952 -36.099 1.00 28.25 392 SER A CA 1
ATOM 3188 C C . SER A 1 392 ? 5.708 -15.705 -35.141 1.00 28.25 392 SER A C 1
ATOM 3190 O O . SER A 1 392 ? 6.141 -15.180 -34.118 1.00 28.25 392 SER A O 1
ATOM 3192 N N . MET A 1 393 ? 5.977 -16.961 -35.485 1.00 25.95 393 MET A N 1
ATOM 3193 C CA . MET A 1 393 ? 6.470 -18.039 -34.626 1.00 25.95 393 MET A CA 1
ATOM 3194 C C . MET A 1 393 ? 8.008 -18.092 -34.498 1.00 25.95 393 MET A C 1
ATOM 3196 O O . MET A 1 393 ? 8.575 -19.176 -34.395 1.00 25.95 393 MET A O 1
ATOM 3200 N N . LYS A 1 394 ? 8.706 -16.946 -34.532 1.00 25.89 394 LYS A N 1
ATOM 3201 C CA . LYS A 1 394 ? 10.187 -16.902 -34.477 1.00 25.89 394 LYS A CA 1
ATOM 3202 C C . LYS A 1 394 ? 10.792 -16.629 -33.090 1.00 25.89 394 LYS A C 1
ATOM 3204 O O . LYS A 1 394 ? 11.949 -16.961 -32.881 1.00 25.89 394 LYS A O 1
ATOM 3209 N N . CYS A 1 395 ? 10.038 -16.107 -32.119 1.00 32.44 395 CYS A N 1
ATOM 3210 C CA . CYS A 1 395 ? 10.607 -15.723 -30.814 1.00 32.44 395 CYS A CA 1
ATOM 3211 C C . CYS A 1 395 ? 10.878 -16.879 -29.832 1.00 32.44 395 CYS A C 1
ATOM 3213 O O . CYS A 1 395 ? 11.550 -16.652 -28.833 1.00 32.44 395 CYS A O 1
ATOM 3215 N N . LEU A 1 396 ? 10.395 -18.102 -30.080 1.00 29.03 396 LEU A N 1
ATOM 3216 C CA . LEU A 1 396 ? 10.558 -19.207 -29.120 1.00 29.03 396 LEU A CA 1
ATOM 3217 C C . LEU A 1 396 ? 11.943 -19.881 -29.147 1.00 29.03 396 LEU A C 1
ATOM 3219 O O . LEU A 1 396 ? 12.225 -20.690 -28.271 1.00 29.03 396 LEU A O 1
ATOM 3223 N N . LEU A 1 397 ? 12.798 -19.577 -30.130 1.00 30.59 397 LEU A N 1
ATOM 3224 C CA . LEU A 1 397 ? 14.081 -20.272 -30.315 1.00 30.59 397 LEU A CA 1
ATOM 3225 C C . LEU A 1 397 ? 15.298 -19.542 -29.729 1.00 30.59 397 LEU A C 1
ATOM 3227 O O . LEU A 1 397 ? 16.349 -20.157 -29.623 1.00 30.59 397 LEU A O 1
ATOM 3231 N N . CYS A 1 398 ? 15.175 -18.276 -29.317 1.00 32.72 398 CYS A N 1
ATOM 3232 C CA . CYS A 1 398 ? 16.306 -17.512 -28.764 1.00 32.72 398 CYS A CA 1
ATOM 3233 C C . CYS A 1 398 ? 16.377 -17.516 -27.226 1.00 32.72 398 CYS A C 1
ATOM 3235 O O . CYS A 1 398 ? 17.286 -16.914 -26.671 1.00 32.72 398 CYS A O 1
ATOM 3237 N N . MET A 1 399 ? 15.422 -18.139 -26.524 1.00 34.66 399 MET A N 1
ATOM 3238 C CA . MET A 1 399 ? 15.357 -18.120 -25.049 1.00 34.66 399 MET A CA 1
ATOM 3239 C C . MET A 1 399 ? 15.170 -19.508 -24.417 1.00 34.66 399 MET A C 1
ATOM 3241 O O . MET A 1 399 ? 14.594 -19.611 -23.335 1.00 34.66 399 MET A O 1
ATOM 3245 N N . ASN A 1 400 ? 15.643 -20.560 -25.091 1.00 27.12 400 ASN A N 1
ATOM 3246 C CA . ASN A 1 400 ? 15.791 -21.898 -24.514 1.00 27.12 400 ASN A CA 1
ATOM 3247 C C . ASN A 1 400 ? 17.265 -22.266 -24.408 1.00 27.12 400 ASN A C 1
ATOM 3249 O O . ASN A 1 400 ? 17.951 -22.133 -25.447 1.00 27.12 400 ASN A O 1
#

Organism: Owenia fusiformis (NCBI:txid6347)

Foldseek 3Di:
DDDDDDDDDPPDDPPPDPDPVNVVVVVVVVVVVVVVVPPPPLFDDVLLVVLLVLCVVLPVPCSLLLSLLLCLPCNRVVRPPQDDPPAQLASNRQGPVLLVLLQPCVLPVCSVVSQVSCCVSPVDRSNPDDSNNNSRVNVSSVSQVSSLVSDPDDDDDSPPLLSSLVSCDPRPCDPPRPDHSVSSSCRSPVPPPPPVQADWDWDQDDPVRAIAIEGDDDAQQDKFFAKDFVVQQWTKIWGFHDDVPDRGRATAWIWIDTDQWIWIDGLAWIDISLPDIGGQDFDWDDDPFWTWTGHNFKIWIQGPVGKIWIWGHDPGYIDIDIDDPDPTCMPTQCHRVPFFFPDWADPDPFWIWTQTNVRDTDIFTWDDDPPRHTYTYDDPVVRVVPDDDDDDDPPPPSPD

Sequence (400 aa):
RNYISLKPYKSQVYMEQVPIMVKCLLIFLCVIISIQADNHQKKGRTVVDKALEKLSKYDDKGKKFLKNIAKVESKYGMDENTYRKDYHGGIWQVDEVGFEDTKDTKSHPKLTERYKKIKEIYGIDWEKVEWDDLEDPFMSALAARLLLQNKPKELPAEDDIDAQAEYWKEYYNTKEGKGTVEEFKKRATAVEDKSYGDPHIVKQINELGDEVCYNLKGKPGDFIRLFQAPDIGLTVNVRFREVQGEVSRWLDQVAIISGETTVAMTMDEIVVNSVDVYKWSERQLETAEMNIKISQYHISLEHDGGVGIDVTKYRKGFNFEFDHNLDLKTNGIFGRLGDKIASVERKNKHHALITLVNGIELESKLQKRGRGGFCWNLPNDFLTRAELLTFSMKCLLCMN